Protein AF-0000000074863148 (afdb_homodimer)

Sequence (772 aa):
MTPTKQSPPCVYFCNFPHLRTTCSRGPCFDVLCAQRQHLKCESSERSSSLYTARAAGGKPVCCLPTVGPRDPVRQCLPCCPLPSPQLPVPGSRLCLYEDGSELTADRFCSIPDGAELVLLTTGQTWQGYVSDISRFLSVFQKPHAGLIQAARQLLSDERAPLRQKLLADLLHTVSENIAAETRDEDPPWFEGLEARFRNKSGYLRYSCESRIRSYLREVTSCASLVGGEAQEEYQRIVGAMCRKLQEARYHGSYFDRGAKAGGRLCTPEGWFSCQGPFDVDDCASRHSINPYSNRESRVLFSTWNLDHIIEKRRTVVPTLAAAVRGAQGREVDWEYFYGLLFTSENLKLVHIACHKKTTHHRRCDPSRLYRARAAPRRKRPARKRPMTPTKQSPPCVYFCNFPHLRTTCSRGPCFDVLCAQRQHLKCESSERSSSLYTARAAGGKPVCCLPTVGPRDPVRQCLPCCPLPSPQLPVPGSRLCLYEDGSELTADRFCSIPDGAELVLLTTGQTWQGYVSDISRFLSVFQKPHAGLIQAARQLLSDERAPLRQKLLADLLHTVSENIAAETRDEDPPWFEGLEARFRNKSGYLRYSCESRIRSYLREVTSCASLVGGEAQEEYQRIVGAMCRKLQEARYHGSYFDRGAKAGGRLCTPEGWFSCQGPFDVDDCASRHSINPYSNRESRVLFSTWNLDHIIEKRRTVVPTLAAAVRGAQGREVDWEYFYGLLFTSENLKLVHIACHKKTTHHRRCDPSRLYRARAAPRRKRPARKRP

Secondary structure (DSSP, 8-state):
------PPP--EEE--TT-----SSS-GGGGGTSTTTT------------------------------S-S------------S---SSTT-EEEETTT--B--HHHHTTPPTT--EEEE-TT----THHHHHHHHHHGGGS--HHHHHHHHHHHHH---HHHHHHHHHHHHHHS--TT--BTTT-GGGGTTS-TT--BHHHHHHHHHHHHHHHHHHHHHHGGGGS-THHHHHHHHHHHHHHHHHHHTGGGGGGG-TTS-GGG-SB-TT--EE----TTSSS-TT--EE-TTS-HHHHHHHTT-EEEESS-IIIIIHHHHHHHHHT-TTPPB-HHHHHHHHHSTTTEEEE-GGG---S-------GGGSB----------------/------PPP--EEE--TT-----SSS-GGGGGTSTTTT------------------------------S-S------------S---SSTT-EEEETTT--B--HHHHTTPPTT--EEEE-TT----THHHHHHHHHHGGGS--HHHHHHHHHHHHH---HHHHHHHHHHHHHHS--TT--BTTT-GGGGTTS-TT--BHHHHHHHHHHHHHHHHHHHHHHGGGGS-THHHHHHHHHHHHHHHHHHHTGGGGGGG-TTS-GGG-SB-TT--EE----TTSSS-TT--EE-TTS-HHHHHHHTT-EEEESS-IIIIIHHHHHHHHHT-TTPPB-HHHHHHHHHSTTTEEEE-GGG---S-------GGGSB----------------

InterPro domains:
  IPR003508 CIDE-N domain [PF02017] (91-127)
  IPR003508 CIDE-N domain [PS51135] (44-128)
  IPR015311 DNA fragmentation factor 40, C-terminal [PF09230] (148-371)
  IPR039729 DNA fragmentation factor 40 [PTHR13067] (86-384)
  IPR044925 His-Me finger superfamily [SSF54060] (130-373)

Nearest PDB structures (foldseek):
  1v0d-assembly1_A-2  TM=9.807E-01  e=4.031E-34  Mus musculus
  1v0d-assembly1_A-2  TM=9.795E-01  e=2.230E-34  Mus musculus
  1f2r-assembly1_C  TM=7.736E-01  e=2.994E-03  Mus musculus

pLDDT: mean 73.78, std 29.01, range [19.56, 98.75]

Organism: Camelus ferus (NCBI:txid419612)

Radius of gyration: 36.64 Å; Cα contacts (8 Å, |Δi|>4): 981; chains: 2; bounding box: 141×116×94 Å

Structure (mmCIF, N/CA/C/O backbone):
data_AF-0000000074863148-model_v1
#
loop_
_entity.id
_entity.type
_entity.pdbx_description
1 polymer 'DNAation factor subunit beta isoform X4'
#
loop_
_atom_site.group_PDB
_atom_site.id
_atom_site.type_symbol
_atom_site.label_atom_id
_atom_site.label_alt_id
_atom_site.label_comp_id
_atom_site.label_asym_id
_atom_site.label_entity_id
_atom_site.label_seq_id
_atom_site.pdbx_PDB_ins_code
_atom_site.Cartn_x
_atom_site.Cartn_y
_atom_site.Cartn_z
_atom_site.occupancy
_atom_site.B_iso_or_equiv
_atom_site.auth_seq_id
_atom_site.auth_comp_id
_atom_site.auth_asym_id
_atom_site.auth_atom_id
_atom_site.pdbx_PDB_model_num
ATOM 1 N N . MET A 1 1 ? 28.828 29.25 7.09 1 22.83 1 MET A N 1
ATOM 2 C CA . MET A 1 1 ? 27.797 30.266 7.062 1 22.83 1 MET A CA 1
ATOM 3 C C . MET A 1 1 ? 26.422 29.672 7.367 1 22.83 1 MET A C 1
ATOM 5 O O . MET A 1 1 ? 25.891 28.906 6.566 1 22.83 1 MET A O 1
ATOM 9 N N . THR A 1 2 ? 26.172 29.391 8.68 1 25.55 2 THR A N 1
ATOM 10 C CA . THR A 1 2 ? 25.172 28.469 9.203 1 25.55 2 THR A CA 1
ATOM 11 C C . THR A 1 2 ? 23.766 29.016 8.992 1 25.55 2 THR A C 1
ATOM 13 O O . THR A 1 2 ? 23.5 30.188 9.258 1 25.55 2 THR A O 1
ATOM 16 N N . PRO A 1 3 ? 22.906 28.406 8.219 1 26.34 3 PRO A N 1
ATOM 17 C CA . PRO A 1 3 ? 21.625 28.891 7.719 1 26.34 3 PRO A CA 1
ATOM 18 C C . PRO A 1 3 ? 20.672 29.312 8.844 1 26.34 3 PRO A C 1
ATOM 20 O O . PRO A 1 3 ? 20.547 28.609 9.844 1 26.34 3 PRO A O 1
ATOM 23 N N . THR A 1 4 ? 20.453 30.641 9.117 1 28.62 4 THR A N 1
ATOM 24 C CA . THR A 1 4 ? 19.656 31.312 10.141 1 28.62 4 THR A CA 1
ATOM 25 C C . THR A 1 4 ? 18.188 30.875 10.062 1 28.62 4 THR A C 1
ATOM 27 O O . THR A 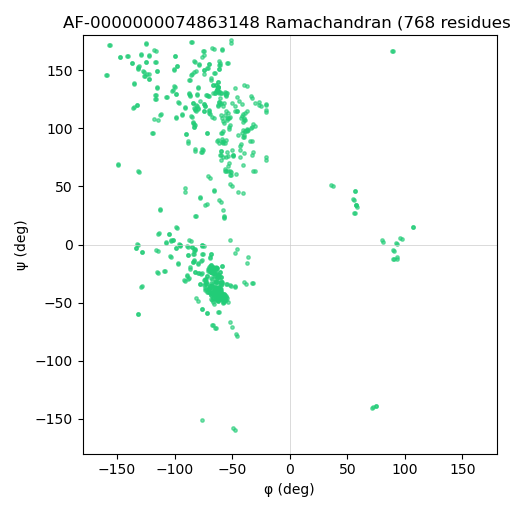1 4 ? 17.547 31.047 9.023 1 28.62 4 THR A O 1
ATOM 30 N N . LYS A 1 5 ? 17.828 29.938 10.883 1 33.44 5 LYS A N 1
ATOM 31 C CA . LYS A 1 5 ? 16.516 29.328 10.984 1 33.44 5 LYS A CA 1
ATOM 32 C C . LYS A 1 5 ? 15.453 30.375 11.352 1 33.44 5 LYS A C 1
ATOM 34 O O . LYS A 1 5 ? 15.523 30.984 12.414 1 33.44 5 LYS A O 1
ATOM 39 N N . GLN A 1 6 ? 14.867 31.062 10.352 1 27.95 6 GLN A N 1
ATOM 40 C CA . GLN A 1 6 ? 13.812 32.062 10.438 1 27.95 6 GLN A CA 1
ATOM 41 C C . GLN A 1 6 ? 12.602 31.531 11.195 1 27.95 6 GLN A C 1
ATOM 43 O O . GLN A 1 6 ? 12.156 30.422 10.945 1 27.95 6 GLN A O 1
ATOM 48 N N . SER A 1 7 ? 12.32 32.094 12.391 1 27.81 7 SER A N 1
ATOM 49 C CA . SER A 1 7 ? 11.25 31.703 13.312 1 27.81 7 SER A CA 1
ATOM 50 C C . SER A 1 7 ? 9.883 31.891 12.672 1 27.81 7 SER A C 1
ATOM 52 O O . SER A 1 7 ? 9.695 32.812 11.852 1 27.81 7 SER A O 1
ATOM 54 N N . PRO A 1 8 ? 8.906 31.031 12.656 1 29.05 8 PRO A N 1
ATOM 55 C CA . PRO A 1 8 ? 7.625 31.141 11.961 1 29.05 8 PRO A CA 1
ATOM 56 C C . PRO A 1 8 ? 6.789 32.312 12.445 1 29.05 8 PRO A C 1
ATOM 58 O O . PRO A 1 8 ? 6.82 32.656 13.633 1 29.05 8 PRO A O 1
ATOM 61 N N . PRO A 1 9 ? 6.383 33.375 11.648 1 28.02 9 PRO A N 1
ATOM 62 C CA . PRO A 1 9 ? 5.594 34.594 11.922 1 28.02 9 PRO A CA 1
ATOM 63 C C . PRO A 1 9 ? 4.238 34.281 12.547 1 28.02 9 PRO A C 1
ATOM 65 O O . PRO A 1 9 ? 3.691 33.188 12.336 1 28.02 9 PRO A O 1
ATOM 68 N N . CYS A 1 10 ? 3.861 35 13.711 1 28.88 10 CYS A N 1
ATOM 69 C CA . CYS A 1 10 ? 2.58 34.969 14.406 1 28.88 10 CYS A CA 1
ATOM 70 C C . CYS A 1 10 ? 1.459 35.469 13.5 1 28.88 10 CYS A C 1
ATOM 72 O O . CYS A 1 10 ? 1.54 36.562 12.953 1 28.88 10 CYS A O 1
ATOM 74 N N . VAL A 1 11 ? 0.846 34.781 12.82 1 31.08 11 VAL A N 1
ATOM 75 C CA . VAL A 1 11 ? -0.206 35.156 11.883 1 31.08 11 VAL A CA 1
ATOM 76 C C . VAL A 1 11 ? -1.53 35.312 12.625 1 31.08 11 VAL A C 1
ATOM 78 O O . VAL A 1 11 ? -1.905 34.469 13.43 1 31.08 11 VAL A O 1
ATOM 81 N N . TYR A 1 12 ? -1.861 36.625 12.844 1 28.47 12 TYR A N 1
ATOM 82 C CA . TYR A 1 12 ? -3.176 36.938 13.391 1 28.47 12 TYR A CA 1
ATOM 83 C C . TYR A 1 12 ? -4.273 36.656 12.375 1 28.47 12 TYR A C 1
ATOM 85 O O . TYR A 1 12 ? -4.137 37 11.195 1 28.47 12 TYR A O 1
ATOM 93 N N . PHE A 1 13 ? -4.969 35.688 12.766 1 29.69 13 PHE A N 1
ATOM 94 C CA . PHE A 1 13 ? -6.102 35.406 11.891 1 29.69 13 PHE A CA 1
ATOM 95 C C . PHE A 1 13 ? -7.32 36.219 12.305 1 29.69 13 PHE A C 1
ATOM 97 O O . PHE A 1 13 ? -7.711 36.188 13.477 1 29.69 13 PHE A O 1
ATOM 104 N N . CYS A 1 14 ? -7.539 37.469 11.789 1 28.08 14 CYS A N 1
ATOM 105 C CA . CYS A 1 14 ? -8.656 38.344 12.141 1 28.08 14 CYS A CA 1
ATOM 106 C C . CYS A 1 14 ? -9.891 38 11.312 1 28.08 14 CYS A C 1
ATOM 108 O O . CYS A 1 14 ? -9.797 37.875 10.086 1 28.08 14 CYS A O 1
ATOM 110 N N . ASN A 1 15 ? -10.859 37.344 11.938 1 27.7 15 ASN A N 1
ATOM 111 C CA . ASN A 1 15 ? -12.156 37.156 11.297 1 27.7 15 ASN A CA 1
ATOM 112 C C . ASN A 1 15 ? -12.945 38.469 11.242 1 27.7 15 ASN A C 1
ATOM 114 O O . ASN A 1 15 ? -13.203 39.094 12.273 1 27.7 15 ASN A O 1
ATOM 118 N N . PHE A 1 16 ? -12.977 39.312 10.188 1 26.84 16 PHE A N 1
ATOM 119 C CA . PHE A 1 16 ? -13.758 40.562 10.07 1 26.84 16 PHE A CA 1
ATOM 120 C C . PHE A 1 16 ? -15.195 40.25 9.648 1 26.84 16 PHE A C 1
ATOM 122 O O . PHE A 1 16 ? -15.453 39.938 8.477 1 26.84 16 PHE A O 1
ATOM 129 N N . PRO A 1 17 ? -16.109 39.844 10.516 1 27.22 17 PRO A N 1
ATOM 130 C CA . PRO A 1 17 ? -17.469 39.562 10.031 1 27.22 17 PRO A CA 1
ATOM 131 C C . PRO A 1 17 ? -17.984 40.656 9.094 1 27.22 17 PRO A C 1
ATOM 133 O O . PRO A 1 17 ? -18.641 40.344 8.086 1 27.22 17 PRO A O 1
ATOM 136 N N . HIS A 1 18 ? -18.438 41.781 9.688 1 25.94 18 HIS A N 1
ATOM 137 C CA . HIS A 1 18 ? -19.266 42.812 9.07 1 25.94 18 HIS A CA 1
ATOM 138 C C . HIS A 1 18 ? -18.422 43.719 8.172 1 25.94 18 HIS A C 1
ATOM 140 O O . HIS A 1 18 ? -18.062 44.844 8.57 1 25.94 18 HIS A O 1
ATOM 146 N N . LEU A 1 19 ? -17.531 43.094 7.449 1 27.52 19 LEU A N 1
ATOM 147 C CA . LEU A 1 19 ? -17.016 44.062 6.508 1 27.52 19 LEU A CA 1
ATOM 148 C C . LEU A 1 19 ? -18.062 44.438 5.461 1 27.52 19 LEU A C 1
ATOM 150 O O . LEU A 1 19 ? -18.422 43.594 4.629 1 27.52 19 LEU A O 1
ATOM 154 N N . ARG A 1 20 ? -19.266 44.938 5.852 1 25.28 20 ARG A N 1
ATOM 155 C CA . ARG A 1 20 ? -20.141 45.531 4.844 1 25.28 20 ARG A CA 1
ATOM 156 C C . ARG A 1 20 ? -19.344 46.406 3.895 1 25.28 20 ARG A C 1
ATOM 158 O O . ARG A 1 20 ? -18.703 47.375 4.324 1 25.28 20 ARG A O 1
ATOM 165 N N . THR A 1 21 ? -18.812 45.688 2.906 1 26.55 21 THR A N 1
ATOM 166 C CA . THR A 1 21 ? -18.219 46.469 1.816 1 26.55 21 THR A CA 1
ATOM 167 C C . THR A 1 21 ? -19.266 47.344 1.145 1 26.55 21 THR A C 1
ATOM 169 O O . THR A 1 21 ? -20.078 46.875 0.347 1 26.55 21 THR A O 1
ATOM 172 N N . THR A 1 22 ? -20.266 48 1.818 1 25.31 22 THR A N 1
ATOM 173 C CA . THR A 1 22 ? -20.953 49 1.004 1 25.31 22 THR A CA 1
ATOM 174 C C . THR A 1 22 ? -19.953 49.906 0.301 1 25.31 22 THR A C 1
ATOM 176 O O . THR A 1 22 ? -19.219 50.688 0.953 1 25.31 22 THR A O 1
ATOM 179 N N . CYS A 1 23 ? -19.422 49.344 -0.708 1 25.61 23 CYS A N 1
ATOM 180 C CA . CYS A 1 23 ? -18.625 50.188 -1.596 1 25.61 23 CYS A CA 1
ATOM 181 C C . CYS A 1 23 ? -19.438 51.344 -2.154 1 25.61 23 CYS A C 1
ATOM 183 O O . CYS A 1 23 ? -20 51.25 -3.252 1 25.61 23 CYS A O 1
ATOM 185 N N . SER A 1 24 ? -20.516 52 -1.556 1 24.69 24 SER A N 1
ATOM 186 C CA . SER A 1 24 ? -20.656 53.188 -2.377 1 24.69 24 SER A CA 1
ATOM 187 C C . SER A 1 24 ? -19.328 53.875 -2.607 1 24.69 24 SER A C 1
ATOM 189 O O . SER A 1 24 ? -18.312 53.531 -1.989 1 24.69 24 SER A O 1
ATOM 191 N N . ARG A 1 25 ? -19.297 55.25 -2.988 1 25.61 25 ARG A N 1
ATOM 192 C CA . ARG A 1 25 ? -18.125 56.031 -3.369 1 25.61 25 ARG A CA 1
ATOM 193 C C . ARG A 1 25 ? -17.031 55.906 -2.324 1 25.61 25 ARG A C 1
ATOM 195 O O . ARG A 1 25 ? -15.844 55.875 -2.664 1 25.61 25 ARG A O 1
ATOM 202 N N . GLY A 1 26 ? -17.359 56.5 -1.08 1 24.05 26 GLY A N 1
ATOM 203 C CA . GLY A 1 26 ? -16.266 56.781 -0.172 1 24.05 26 GLY A CA 1
ATOM 204 C C . GLY A 1 26 ? -15.734 55.531 0.532 1 24.05 26 GLY A C 1
ATOM 205 O O . GLY A 1 26 ? -16.328 54.469 0.45 1 24.05 26 GLY A O 1
ATOM 206 N N . PRO A 1 27 ? -14.469 55.594 1.111 1 26.78 27 PRO A N 1
ATOM 207 C CA . PRO A 1 27 ? -13.609 54.469 1.537 1 26.78 27 PRO A CA 1
ATOM 208 C C . PRO A 1 27 ? -14.258 53.594 2.615 1 26.78 27 PRO A C 1
ATOM 210 O O . PRO A 1 27 ? -14.68 54.125 3.654 1 26.78 27 PRO A O 1
ATOM 213 N N . CYS A 1 28 ? -15.234 52.688 2.314 1 26.97 28 CYS A N 1
ATOM 214 C CA . CYS A 1 28 ? -16.047 51.688 3.025 1 26.97 28 CYS A CA 1
ATOM 215 C C . CYS A 1 28 ? -15.242 51 4.117 1 26.97 28 CYS A C 1
ATOM 217 O O . CYS A 1 28 ? -15.734 50.094 4.766 1 26.97 28 CYS A O 1
ATOM 219 N N . PHE A 1 29 ? -13.945 51.188 4.164 1 27.61 29 PHE A N 1
ATOM 220 C CA . PHE A 1 29 ? -13.203 50.25 5.031 1 27.61 29 PHE A CA 1
ATOM 221 C C . PHE A 1 29 ? -13.406 50.625 6.496 1 27.61 29 PHE A C 1
ATOM 223 O O . PHE A 1 29 ? -12.758 50.062 7.379 1 27.61 29 PHE A O 1
ATOM 230 N N . ASP A 1 30 ? -14.219 51.75 6.887 1 26.3 30 ASP A N 1
ATOM 231 C CA . ASP A 1 30 ? -14.32 52.25 8.25 1 26.3 30 ASP A CA 1
ATOM 232 C C . ASP A 1 30 ? -14.945 51.219 9.18 1 26.3 30 ASP A C 1
ATOM 234 O O . ASP A 1 30 ? -15.078 51.469 10.383 1 26.3 30 ASP A O 1
ATOM 238 N N . VAL A 1 31 ? -15.625 50.312 8.656 1 26.44 31 VAL A N 1
ATOM 239 C CA . VAL A 1 31 ? -16.578 49.625 9.523 1 26.44 31 VAL A CA 1
ATOM 240 C C . VAL A 1 31 ? -15.836 48.781 10.555 1 26.44 31 VAL A C 1
ATOM 242 O O . VAL A 1 31 ? -16.438 48.281 11.508 1 26.44 31 VAL A O 1
ATOM 245 N N . LEU A 1 32 ? -14.508 48.594 10.391 1 28.59 32 LEU A N 1
ATOM 246 C CA . LEU A 1 32 ? -14.023 47.594 11.359 1 28.59 32 LEU A CA 1
ATOM 247 C C . LEU A 1 32 ? -13.898 48.219 12.742 1 28.59 32 LEU A C 1
ATOM 249 O O . LEU A 1 32 ? -13.914 47.5 13.75 1 28.59 32 LEU A O 1
ATOM 253 N N . CYS A 1 33 ? -13.703 49.562 12.953 1 24.95 33 CYS A N 1
ATOM 254 C CA . CYS A 1 33 ? -13.352 50.188 14.227 1 24.95 33 CYS A CA 1
ATOM 255 C C . CYS A 1 33 ? -14.586 50.375 15.102 1 24.95 33 CYS A C 1
ATOM 257 O O . CYS A 1 33 ? -14.484 50.375 16.328 1 24.95 33 CYS A O 1
ATOM 259 N N . ALA A 1 34 ? -15.664 50.844 14.68 1 24.97 34 ALA A N 1
ATOM 260 C CA . ALA A 1 34 ? -16.688 51.438 15.547 1 24.97 34 ALA A CA 1
ATOM 261 C C . ALA A 1 34 ? -17.422 50.375 16.344 1 24.97 34 ALA A C 1
ATOM 263 O O . ALA A 1 34 ? -18.188 50.719 17.266 1 24.97 34 ALA A O 1
ATOM 264 N N . GLN A 1 35 ? -17.578 49.188 15.906 1 25.12 35 GLN A N 1
ATOM 265 C CA . GLN A 1 35 ? -18.469 48.375 16.719 1 25.12 35 GLN A CA 1
ATOM 266 C C . GLN A 1 35 ? -17.797 47.969 18.031 1 25.12 35 GLN A C 1
ATOM 268 O O . GLN A 1 35 ? -17.422 46.812 18.219 1 25.12 35 GLN A O 1
ATOM 273 N N . ARG A 1 36 ? -16.953 48.719 18.688 1 26.2 36 ARG A N 1
ATOM 274 C CA . ARG A 1 36 ? -16.453 48.531 20.047 1 26.2 36 ARG A CA 1
ATOM 275 C C . ARG A 1 36 ? -17.578 48.594 21.062 1 26.2 36 ARG A C 1
ATOM 277 O O . ARG A 1 36 ? -17.484 47.969 22.141 1 26.2 36 ARG A O 1
ATOM 284 N N . GLN A 1 37 ? -18.516 49.531 21.094 1 24.59 37 GLN A N 1
ATOM 285 C CA . GLN A 1 37 ? -19.312 49.812 22.281 1 24.59 37 GLN A CA 1
ATOM 286 C C . GLN A 1 37 ? -20.25 48.656 22.609 1 24.59 37 GLN A C 1
ATOM 288 O O . GLN A 1 37 ? -20.453 48.312 23.781 1 24.59 37 GLN A O 1
ATOM 293 N N . HIS A 1 38 ? -21.281 48.375 21.828 1 23.72 38 HIS A N 1
ATOM 294 C CA . HIS A 1 38 ? -22.438 47.594 22.25 1 23.72 38 HIS A CA 1
ATOM 295 C C . HIS A 1 38 ? -22.156 46.094 22.172 1 23.72 38 HIS A C 1
ATOM 297 O O . HIS A 1 38 ? -22.719 45.406 21.328 1 23.72 38 HIS A O 1
ATOM 303 N N . LEU A 1 39 ? -20.922 45.656 22.234 1 22.91 39 LEU A N 1
ATOM 304 C CA . LEU A 1 39 ? -20.781 44.219 22.453 1 22.91 39 LEU A CA 1
ATOM 305 C C . LEU A 1 39 ? -21.297 43.812 23.828 1 22.91 39 LEU A C 1
ATOM 307 O O . LEU A 1 39 ? -20.609 44.031 24.844 1 22.91 39 LEU A O 1
ATOM 311 N N . LYS A 1 40 ? -22.469 44.312 24.156 1 22.28 40 LYS A N 1
ATOM 312 C CA . LYS A 1 40 ? -23.078 43.75 25.359 1 22.28 40 LYS A CA 1
ATOM 313 C C . LYS A 1 40 ? -23.141 42.219 25.281 1 22.28 40 LYS A C 1
ATOM 315 O O . LYS A 1 40 ? -23.656 41.656 24.312 1 22.28 40 LYS A O 1
ATOM 320 N N . CYS A 1 41 ? -22.156 41.625 26 1 22.3 41 CYS A N 1
ATOM 321 C CA . CYS A 1 41 ? -22.141 40.188 26.328 1 22.3 41 CYS A CA 1
ATOM 322 C C . CYS A 1 41 ? -23.453 39.781 26.969 1 22.3 41 CYS A C 1
ATOM 324 O O . CYS A 1 41 ? -23.688 40.062 28.156 1 22.3 41 CYS A O 1
ATOM 326 N N . GLU A 1 42 ? -24.609 40.062 26.391 1 22.45 42 GLU A N 1
ATOM 327 C CA . GLU A 1 42 ? -25.766 39.438 27.031 1 22.45 42 GLU A CA 1
ATOM 328 C C . GLU A 1 42 ? -25.516 37.938 27.234 1 22.45 42 GLU A C 1
ATOM 330 O O . GLU A 1 42 ? -24.906 37.281 26.406 1 22.45 42 GLU A O 1
ATOM 335 N N . SER A 1 43 ? -25.578 37.406 28.562 1 22.55 43 SER A N 1
ATOM 336 C CA . SER A 1 43 ? -25.422 36.156 29.266 1 22.55 43 SER A CA 1
ATOM 337 C C . SER A 1 43 ? -26.203 35.031 28.562 1 22.55 43 SER A C 1
ATOM 339 O O . SER A 1 43 ? -26.328 33.938 29.094 1 22.55 43 SER A O 1
ATOM 341 N N . SER A 1 44 ? -27.031 35.281 27.516 1 21.5 44 SER A N 1
ATOM 342 C CA . SER A 1 44 ? -27.875 34.094 27.281 1 21.5 44 SER A CA 1
ATOM 343 C C . SER A 1 44 ? -27.047 32.875 26.922 1 21.5 44 SER A C 1
ATOM 345 O O . SER A 1 44 ? -25.891 33 26.5 1 21.5 44 SER A O 1
ATOM 347 N N . GLU A 1 45 ? -27.562 31.5 27.109 1 22.55 45 GLU A N 1
ATOM 348 C CA . GLU A 1 45 ? -27.188 30.094 27.062 1 22.55 45 GLU A CA 1
ATOM 349 C C . GLU A 1 45 ? -26.516 29.75 25.719 1 22.55 45 GLU A C 1
ATOM 351 O O . GLU A 1 45 ? -26.344 28.578 25.391 1 22.55 45 GLU A O 1
ATOM 356 N N . ARG A 1 46 ? -26.312 30.719 24.906 1 21.28 46 ARG A N 1
ATOM 357 C CA . ARG A 1 46 ? -26.344 30.578 23.453 1 21.28 46 ARG A CA 1
ATOM 358 C C . ARG A 1 46 ? -25.109 29.875 22.938 1 21.28 46 ARG A C 1
ATOM 360 O O . ARG A 1 46 ? -24.047 29.906 23.562 1 21.28 46 ARG A O 1
ATOM 367 N N . SER A 1 47 ? -25.297 29.031 21.75 1 20.53 47 SER A N 1
ATOM 368 C CA . SER A 1 47 ? -24.656 28.094 20.828 1 20.53 47 SER A CA 1
ATOM 369 C C . SER A 1 47 ? -23.406 28.703 20.188 1 20.53 47 SER A C 1
ATOM 371 O O . SER A 1 47 ? -23.375 29.906 19.906 1 20.53 47 SER A O 1
ATOM 373 N N . SER A 1 48 ? -22.297 28.172 20.547 1 21.98 48 SER A N 1
ATOM 374 C CA . SER A 1 48 ? -20.906 28.422 20.203 1 21.98 48 SER A CA 1
ATOM 375 C C . SER A 1 48 ? -20.734 28.703 18.703 1 21.98 48 SER A C 1
ATOM 377 O O . SER A 1 48 ? -20.672 27.766 17.906 1 21.98 48 SER A O 1
ATOM 379 N N . SER A 1 49 ? -21.719 29.594 18.172 1 20.88 49 SER A N 1
ATOM 380 C CA . SER A 1 49 ? -21.875 29.844 16.734 1 20.88 49 SER A CA 1
ATOM 381 C C . SER A 1 49 ? -20.594 30.391 16.125 1 20.88 49 SER A C 1
ATOM 383 O O . SER A 1 49 ? -20 31.328 16.641 1 20.88 49 SER A O 1
ATOM 385 N N . LEU A 1 50 ? -19.828 29.484 15.57 1 23.48 50 LEU A N 1
ATOM 386 C CA . LEU A 1 50 ? -18.75 29.703 14.625 1 23.48 50 LEU A CA 1
ATOM 387 C C . LEU A 1 50 ? -19.109 30.781 13.609 1 23.48 50 LEU A C 1
ATOM 389 O O . LEU A 1 50 ? -20.141 30.688 12.938 1 23.48 50 LEU A O 1
ATOM 393 N N . TYR A 1 51 ? -19.016 31.969 13.953 1 22.19 51 TYR A N 1
ATOM 394 C CA . TYR A 1 51 ? -19.547 33.062 13.125 1 22.19 51 TYR A CA 1
ATOM 395 C C . TYR A 1 51 ? -18.938 33 11.727 1 22.19 51 TYR A C 1
ATOM 397 O O . TYR A 1 51 ? -17.719 33.125 11.57 1 22.19 51 TYR A O 1
ATOM 405 N N . THR A 1 52 ? -19.25 31.906 10.984 1 22.97 52 THR A N 1
ATOM 406 C CA . THR A 1 52 ? -19.047 31.812 9.547 1 22.97 52 THR A CA 1
ATOM 407 C C . THR A 1 52 ? -19.797 32.906 8.812 1 22.97 52 THR A C 1
ATOM 409 O O . THR A 1 52 ? -21 33.094 9.023 1 22.97 52 THR A O 1
ATOM 412 N N . ALA A 1 53 ? -19.094 34 8.664 1 23.53 53 ALA A N 1
ATOM 413 C CA . ALA A 1 53 ? -19.828 35.094 8.023 1 23.53 53 ALA A CA 1
ATOM 414 C C . ALA A 1 53 ? -20.312 34.688 6.633 1 23.53 53 ALA A C 1
ATOM 416 O O . ALA A 1 53 ? -19.516 34.281 5.789 1 23.53 53 ALA A O 1
ATOM 417 N N . ARG A 1 54 ? -21.5 33.906 6.609 1 22.8 54 ARG A N 1
ATOM 418 C CA . ARG A 1 54 ? -22.156 33.625 5.332 1 22.8 54 ARG A CA 1
ATOM 419 C C . ARG A 1 54 ? -22.734 34.906 4.723 1 22.8 54 ARG A C 1
ATOM 421 O O . ARG A 1 54 ? -23.391 35.688 5.414 1 22.8 54 ARG A O 1
ATOM 428 N N . ALA A 1 55 ? -22.172 35.438 3.631 1 23.16 55 ALA A N 1
ATOM 429 C CA . ALA A 1 55 ? -22.703 36.531 2.842 1 23.16 55 ALA A CA 1
ATOM 430 C C . ALA A 1 55 ? -24.172 36.312 2.482 1 23.16 55 ALA A C 1
ATOM 432 O O . ALA A 1 55 ? -24.5 35.312 1.827 1 23.16 55 ALA A O 1
ATOM 433 N N . ALA A 1 56 ? -25.234 36.5 3.369 1 22.48 56 ALA A N 1
ATOM 434 C CA . ALA A 1 56 ? -26.625 36.406 2.922 1 22.48 56 ALA A CA 1
ATOM 435 C C . ALA A 1 56 ? -26.922 37.375 1.796 1 22.48 56 ALA A C 1
ATOM 437 O O . ALA A 1 56 ? -26.453 38.531 1.822 1 22.48 56 ALA A O 1
ATOM 438 N N . GLY A 1 57 ? -27.359 37.031 0.609 1 22.34 57 GLY A N 1
ATOM 439 C CA . GLY A 1 57 ? -27.812 37.656 -0.624 1 22.34 57 GLY A CA 1
ATOM 440 C C . GLY A 1 57 ? -28.984 38.594 -0.424 1 22.34 57 GLY A C 1
ATOM 441 O O . GLY A 1 57 ? -29.688 38.938 -1.381 1 22.34 57 GLY A O 1
ATOM 442 N N . GLY A 1 58 ? -29.297 39.219 0.74 1 22.2 58 GLY A N 1
ATOM 443 C CA . GLY A 1 58 ? -30.531 39.969 0.58 1 22.2 58 GLY A CA 1
ATOM 444 C C . GLY A 1 58 ? -30.391 41.156 -0.349 1 22.2 58 GLY A C 1
ATOM 445 O O . GLY A 1 58 ? -29.266 41.594 -0.619 1 22.2 58 GLY A O 1
ATOM 446 N N . LYS A 1 59 ? -31.406 41.5 -1.171 1 22.94 59 LYS A N 1
ATOM 447 C CA . LYS A 1 59 ? -31.641 42.531 -2.186 1 22.94 59 LYS A CA 1
ATOM 448 C C . LYS A 1 59 ? -31.391 43.906 -1.631 1 22.94 59 LYS A C 1
ATOM 450 O O . LYS A 1 59 ? -31.828 44.25 -0.531 1 22.94 59 LYS A O 1
ATOM 455 N N . PRO A 1 60 ? -30.312 44.531 -2.061 1 23.12 60 PRO A N 1
ATOM 456 C CA . PRO A 1 60 ? -30.016 45.906 -1.672 1 23.12 60 PRO A CA 1
ATOM 457 C C . PRO A 1 60 ? -31.156 46.875 -2.002 1 23.12 60 PRO A C 1
ATOM 459 O O . PRO A 1 60 ? -31.656 46.875 -3.131 1 23.12 60 PRO A O 1
ATOM 462 N N . VAL A 1 61 ? -32.25 46.938 -1.304 1 20.44 61 VAL A N 1
ATOM 463 C CA . VAL A 1 61 ? -33.281 47.938 -1.641 1 20.44 61 VAL A CA 1
ATOM 464 C C . VAL A 1 61 ? -32.688 49.344 -1.64 1 20.44 61 VAL A C 1
ATOM 466 O O . VAL A 1 61 ? -32.094 49.781 -0.636 1 20.44 61 VAL A O 1
ATOM 469 N N . CYS A 1 62 ? -32.156 49.844 -2.816 1 20.14 62 CYS A N 1
ATOM 470 C CA . CYS A 1 62 ? -31.625 51.156 -3.221 1 20.14 62 CYS A CA 1
ATOM 471 C C . CYS A 1 62 ? -32.594 52.25 -2.875 1 20.14 62 CYS A C 1
ATOM 473 O O . CYS A 1 62 ? -33.688 52.344 -3.469 1 20.14 62 CYS A O 1
ATOM 475 N N . CYS A 1 63 ? -32.938 52.5 -1.6 1 19.75 63 CYS A N 1
ATOM 476 C CA . CYS A 1 63 ? -33.875 53.562 -1.348 1 19.75 63 CYS A CA 1
ATOM 477 C C . CYS A 1 63 ? -33.312 54.906 -1.869 1 19.75 63 CYS A C 1
ATOM 479 O O . CYS A 1 63 ? -32.281 55.375 -1.396 1 19.75 63 CYS A O 1
ATOM 481 N N . LEU A 1 64 ? -33.344 55.156 -3.215 1 21.12 64 LEU A N 1
ATOM 482 C CA . LEU A 1 64 ? -33.062 56.406 -3.904 1 21.12 64 LEU A CA 1
ATOM 483 C C . LEU A 1 64 ? -33.906 57.531 -3.344 1 21.12 64 LEU A C 1
ATOM 485 O O . LEU A 1 64 ? -35.156 57.5 -3.436 1 21.12 64 LEU A O 1
ATOM 489 N N . PRO A 1 65 ? -33.594 58.156 -2.074 1 21.16 65 PRO A N 1
ATOM 490 C CA . PRO A 1 65 ? -34.438 59.312 -1.785 1 21.16 65 PRO A CA 1
ATOM 491 C C . PRO A 1 65 ? -34.281 60.406 -2.828 1 21.16 65 PRO A C 1
ATOM 493 O O . PRO A 1 65 ? -33.25 60.531 -3.467 1 21.16 65 PRO A O 1
ATOM 496 N N . THR A 1 66 ? -35.281 60.875 -3.561 1 22.62 66 THR A N 1
ATOM 497 C CA . THR A 1 66 ? -35.562 62 -4.449 1 22.62 66 THR A CA 1
ATOM 498 C C . THR A 1 66 ? -35.25 63.312 -3.742 1 22.62 66 THR A C 1
ATOM 500 O O . THR A 1 66 ? -35.969 63.719 -2.82 1 22.62 66 THR A O 1
ATOM 503 N N . VAL A 1 67 ? -33.875 63.75 -3.359 1 24.09 67 VAL A N 1
ATOM 504 C CA . VAL A 1 67 ? -33.531 65.062 -2.822 1 24.09 67 VAL A CA 1
ATOM 505 C C . VAL A 1 67 ? -33.938 66.125 -3.824 1 24.09 67 VAL A C 1
ATOM 507 O O . VAL A 1 67 ? -33.625 66.062 -5.016 1 24.09 67 VAL A O 1
ATOM 510 N N . GLY A 1 68 ? -34.938 66.938 -3.623 1 24.66 68 GLY A N 1
ATOM 511 C CA . GLY A 1 68 ? -35.312 68.188 -4.266 1 24.66 68 GLY A CA 1
ATOM 512 C C . GLY A 1 68 ? -34.188 69.188 -4.336 1 24.66 68 GLY A C 1
ATOM 513 O O . GLY A 1 68 ? -33.156 69.062 -3.688 1 24.66 68 GLY A O 1
ATOM 514 N N . PRO A 1 69 ? -34.25 70.562 -5.039 1 28.78 69 PRO A N 1
ATOM 515 C CA . PRO A 1 69 ? -33.312 71.562 -5.594 1 28.78 69 PRO A CA 1
ATOM 516 C C . PRO A 1 69 ? -32.406 72.188 -4.535 1 28.78 69 PRO A C 1
ATOM 518 O O . PRO A 1 69 ? -31.25 72.438 -4.801 1 28.78 69 PRO A O 1
ATOM 521 N N . ARG A 1 70 ? -32.938 73.062 -3.645 1 27.66 70 ARG A N 1
ATOM 522 C CA . ARG A 1 70 ? -32.375 74.25 -3.01 1 27.66 70 ARG A CA 1
ATOM 523 C C . ARG A 1 70 ? -31.297 73.875 -1.992 1 27.66 70 ARG A C 1
ATOM 525 O O . ARG A 1 70 ? -30.766 74.75 -1.283 1 27.66 70 ARG A O 1
ATOM 532 N N . ASP A 1 71 ? -31.484 72.875 -1.33 1 23.94 71 ASP A N 1
ATOM 533 C CA . ASP A 1 71 ? -30.891 72.75 0.002 1 23.94 71 ASP A CA 1
ATOM 534 C C . ASP A 1 71 ? -29.359 72.812 -0.072 1 23.94 71 ASP A C 1
ATOM 536 O O . ASP A 1 71 ? -28.781 72.188 -0.957 1 23.94 71 ASP A O 1
ATOM 540 N N . PRO A 1 72 ? -28.688 73.812 0.779 1 26.41 72 PRO A N 1
ATOM 541 C CA . PRO A 1 72 ? -27.281 74.25 0.664 1 26.41 72 PRO A CA 1
ATOM 542 C C . PRO A 1 72 ? -26.344 73 0.549 1 26.41 72 PRO A C 1
ATOM 544 O O . PRO A 1 72 ? -26.672 71.938 0.973 1 26.41 72 PRO A O 1
ATOM 547 N N . VAL A 1 73 ? -25.469 73.188 -0.398 1 25.64 73 VAL A N 1
ATOM 548 C CA . VAL A 1 73 ? -24.391 72.25 -0.754 1 25.64 73 VAL A CA 1
ATOM 549 C C . VAL A 1 73 ? -23.594 71.875 0.497 1 25.64 73 VAL A C 1
ATOM 551 O O . VAL A 1 73 ? -22.953 72.688 1.11 1 25.64 73 VAL A O 1
ATOM 554 N N . ARG A 1 74 ? -24.297 71.312 1.401 1 24.58 74 ARG A N 1
ATOM 555 C CA . ARG A 1 74 ? -23.562 71 2.623 1 24.58 74 ARG A CA 1
ATOM 556 C C . ARG A 1 74 ? -22.109 70.625 2.309 1 24.58 74 ARG A C 1
ATOM 558 O O . ARG A 1 74 ? -21.875 69.75 1.425 1 24.58 74 ARG A O 1
ATOM 565 N N . GLN A 1 75 ? -21.25 71.562 2.488 1 21.3 75 GLN A N 1
ATOM 566 C CA . GLN A 1 75 ? -19.781 71.5 2.443 1 21.3 75 GLN A CA 1
ATOM 567 C C . GLN A 1 75 ? -19.281 70.188 2.924 1 21.3 75 GLN A C 1
ATOM 569 O O . GLN A 1 75 ? -19.672 69.688 4 1 21.3 75 GLN A O 1
ATOM 574 N N . CYS A 1 76 ? -19.203 69.375 1.993 1 22.2 76 CYS A N 1
ATOM 575 C CA . CYS A 1 76 ? -18.594 68.062 2.252 1 22.2 76 CYS A CA 1
ATOM 576 C C . CYS A 1 76 ? -17.375 68.188 3.158 1 22.2 76 CYS A C 1
ATOM 578 O O . CYS A 1 76 ? -16.422 68.938 2.83 1 22.2 76 CYS A O 1
ATOM 580 N N . LEU A 1 77 ? -17.688 68.562 4.434 1 22.86 77 LEU A N 1
ATOM 581 C CA . LEU A 1 77 ? -16.531 68.75 5.312 1 22.86 77 LEU A CA 1
ATOM 582 C C . LEU A 1 77 ? -15.367 67.875 4.836 1 22.86 77 LEU A C 1
ATOM 584 O O . LEU A 1 77 ? -15.578 66.812 4.273 1 22.86 77 LEU A O 1
ATOM 588 N N . PRO A 1 78 ? -14.273 68.562 4.512 1 22.7 78 PRO A N 1
ATOM 589 C CA . PRO A 1 78 ? -13.039 67.938 4.121 1 22.7 78 PRO A CA 1
ATOM 590 C C . PRO A 1 78 ? -12.875 66.562 4.805 1 22.7 78 PRO A C 1
ATOM 592 O O . PRO A 1 78 ? -13.336 66.375 5.938 1 22.7 78 PRO A O 1
ATOM 595 N N . CYS A 1 79 ? -13.133 65.625 4.07 1 23.97 79 CYS A N 1
ATOM 596 C CA . CYS A 1 79 ? -12.906 64.25 4.496 1 23.97 79 CYS A CA 1
ATOM 597 C C . CYS A 1 79 ? -11.711 64.125 5.438 1 23.97 79 CYS A C 1
ATOM 599 O O . CYS A 1 79 ? -10.617 64.562 5.102 1 23.97 79 CYS A O 1
ATOM 601 N N . CYS A 1 80 ? -11.906 64.438 6.664 1 23.95 80 CYS A N 1
ATOM 602 C CA . CYS A 1 80 ? -10.789 64.438 7.602 1 23.95 80 CYS A CA 1
ATOM 603 C C . CYS A 1 80 ? -9.75 63.406 7.184 1 23.95 80 CYS A C 1
ATOM 605 O O . CYS A 1 80 ? -10.086 62.375 6.613 1 23.95 80 CYS A O 1
ATOM 607 N N . PRO A 1 81 ? -8.508 63.812 6.945 1 25.27 81 PRO A N 1
ATOM 608 C CA . P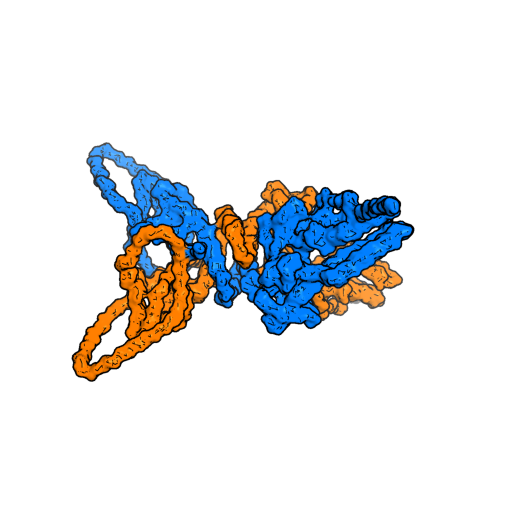RO A 1 81 ? -7.41 62.875 6.676 1 25.27 81 PRO A CA 1
ATOM 609 C C . PRO A 1 81 ? -7.566 61.531 7.414 1 25.27 81 PRO A C 1
ATOM 611 O O . PRO A 1 81 ? -7.633 61.531 8.648 1 25.27 81 PRO A O 1
ATOM 614 N N . LEU A 1 82 ? -8.594 60.906 7.047 1 27.12 82 LEU A N 1
ATOM 615 C CA . LEU A 1 82 ? -8.805 59.656 7.773 1 27.12 82 LEU A CA 1
ATOM 616 C C . LEU A 1 82 ? -7.473 58.969 8.047 1 27.12 82 LEU A C 1
ATOM 618 O O . LEU A 1 82 ? -6.645 58.812 7.148 1 27.12 82 LEU A O 1
ATOM 622 N N . PRO A 1 83 ? -6.93 59.094 9.219 1 26.88 83 PRO A N 1
ATOM 623 C CA . PRO A 1 83 ? -5.641 58.438 9.469 1 26.88 83 PRO A CA 1
ATOM 624 C C . PRO A 1 83 ? -5.547 57.062 8.844 1 26.88 83 PRO A C 1
ATOM 626 O O . PRO A 1 83 ? -6.574 56.438 8.547 1 26.88 83 PRO A O 1
ATOM 629 N N . SER A 1 84 ? -4.539 56.594 8.219 1 27.69 84 SER A N 1
ATOM 630 C CA . SER A 1 84 ? -4.094 55.312 7.727 1 27.69 84 SER A CA 1
ATOM 631 C C . SER A 1 84 ? -4.812 54.156 8.445 1 27.69 84 SER A C 1
ATOM 633 O O . SER A 1 84 ? -5.164 54.281 9.617 1 27.69 84 SER A O 1
ATOM 635 N N . PRO A 1 85 ? -5.688 53.312 7.766 1 34.5 85 PRO A N 1
ATOM 636 C CA . PRO A 1 85 ? -6.238 52.156 8.461 1 34.5 85 PRO A CA 1
ATOM 637 C C . PRO A 1 85 ? -5.406 51.75 9.68 1 34.5 85 PRO A C 1
ATOM 639 O O . PRO A 1 85 ? -4.223 51.438 9.547 1 34.5 85 PRO A O 1
ATOM 642 N N . GLN A 1 86 ? -5.508 52.438 10.633 1 31.67 86 GLN A N 1
ATOM 643 C CA . GLN A 1 86 ? -4.621 52.25 11.773 1 31.67 86 GLN A CA 1
ATOM 644 C C . GLN A 1 86 ? -4.676 50.812 12.273 1 31.67 86 GLN A C 1
ATOM 646 O O . GLN A 1 86 ? -5.727 50.344 12.719 1 31.67 86 GLN A O 1
ATOM 651 N N . LEU A 1 87 ? -4.238 49.75 11.422 1 42.06 87 LEU A N 1
ATOM 652 C CA . LEU A 1 87 ? -3.994 48.438 12.008 1 42.06 87 LEU A CA 1
ATOM 653 C C . LEU A 1 87 ? -3.764 48.531 13.508 1 42.06 87 LEU A C 1
ATOM 655 O O . LEU A 1 87 ? -3.23 49.531 13.992 1 42.06 87 LEU A O 1
ATOM 659 N N . PRO A 1 88 ? -4.746 47.75 14.273 1 45.06 88 PRO A N 1
ATOM 660 C CA . PRO A 1 88 ? -4.715 47.906 15.734 1 45.06 88 PRO A CA 1
ATOM 661 C C . PRO A 1 88 ? -3.311 48.156 16.266 1 45.06 88 PRO A C 1
ATOM 663 O O . PRO A 1 88 ? -3.152 48.75 17.328 1 45.06 88 PRO A O 1
ATOM 666 N N . VAL A 1 89 ? -2.463 47.531 15.555 1 49.5 89 VAL A N 1
ATOM 667 C CA . VAL A 1 89 ? -1.08 47.719 15.977 1 49.5 89 VAL A CA 1
ATOM 668 C C . VAL A 1 89 ? -0.305 48.469 14.883 1 49.5 89 VAL A C 1
ATOM 670 O O . VAL A 1 89 ? -0.351 48.062 13.711 1 49.5 89 VAL A O 1
ATOM 673 N N . PRO A 1 90 ? -0.002 49.688 15.117 1 55.91 90 PRO A N 1
ATOM 674 C CA . PRO A 1 90 ? 0.828 50.375 14.125 1 55.91 90 PRO A CA 1
ATOM 675 C C . PRO A 1 90 ? 1.838 49.438 13.453 1 55.91 90 PRO A C 1
ATOM 677 O O . PRO A 1 90 ? 2.469 48.625 14.125 1 55.91 90 PRO A O 1
ATOM 680 N N . GLY A 1 91 ? 1.798 49.469 12.039 1 61.78 91 GLY A N 1
ATOM 681 C CA . GLY A 1 91 ? 2.73 48.656 11.281 1 61.78 91 GLY A CA 1
ATOM 682 C C . GLY A 1 91 ? 2.148 47.312 10.859 1 61.78 91 GLY A C 1
ATOM 683 O O . GLY A 1 91 ? 2.826 46.531 10.219 1 61.78 91 GLY A O 1
ATOM 684 N N . SER A 1 92 ? 0.802 47.219 11.195 1 65.06 92 SER A N 1
ATOM 685 C CA . SER A 1 92 ? 0.188 45.969 10.836 1 65.06 92 SER A CA 1
ATOM 686 C C . SER A 1 92 ? -0.298 45.969 9.391 1 65.06 92 SER A C 1
ATOM 688 O O . SER A 1 92 ? -0.568 47.031 8.828 1 65.06 92 SER A O 1
ATOM 690 N N . ARG A 1 93 ? -0.247 44.812 8.695 1 75.25 93 ARG A N 1
ATOM 691 C CA . ARG A 1 93 ? -0.707 44.625 7.324 1 75.25 93 ARG A CA 1
ATOM 692 C C . ARG A 1 93 ? -1.69 43.438 7.234 1 75.25 93 ARG A C 1
ATOM 694 O O . ARG A 1 93 ? -1.697 42.562 8.102 1 75.25 93 ARG A O 1
ATOM 701 N N . LEU A 1 94 ? -2.639 43.594 6.242 1 75.44 94 LEU A N 1
ATOM 702 C CA . LEU A 1 94 ? -3.617 42.562 6.016 1 75.44 94 LEU A CA 1
ATOM 703 C C . LEU A 1 94 ? -3.256 41.719 4.781 1 75.44 94 LEU A C 1
ATOM 705 O O . LEU A 1 94 ? -2.832 42.281 3.764 1 75.44 94 LEU A O 1
ATOM 709 N N . CYS A 1 95 ? -3.318 40.469 4.945 1 79.06 95 CYS A N 1
ATOM 710 C CA . CYS A 1 95 ? -3.076 39.594 3.811 1 79.06 95 CYS A CA 1
ATOM 711 C C . CYS A 1 95 ? -4.172 38.531 3.699 1 79.06 95 CYS A C 1
ATOM 713 O O . CYS A 1 95 ? -4.895 38.281 4.664 1 79.06 95 CYS A O 1
ATOM 715 N N . LEU A 1 96 ? -4.395 38.094 2.453 1 77.94 96 LEU A N 1
ATOM 716 C CA . LEU A 1 96 ? -5.305 36.969 2.258 1 77.94 96 LEU A CA 1
ATOM 717 C C . LEU A 1 96 ? -4.762 35.719 2.914 1 77.94 96 LEU A C 1
ATOM 719 O O . LEU A 1 96 ? -3.566 35.406 2.814 1 77.94 96 LEU A O 1
ATOM 723 N N . TYR A 1 97 ? -5.609 35 3.57 1 74.75 97 TYR A N 1
ATOM 724 C CA . TYR A 1 97 ? -5.219 33.781 4.258 1 74.75 97 TYR A CA 1
ATOM 725 C C . TYR A 1 97 ? -4.699 32.75 3.271 1 74.75 97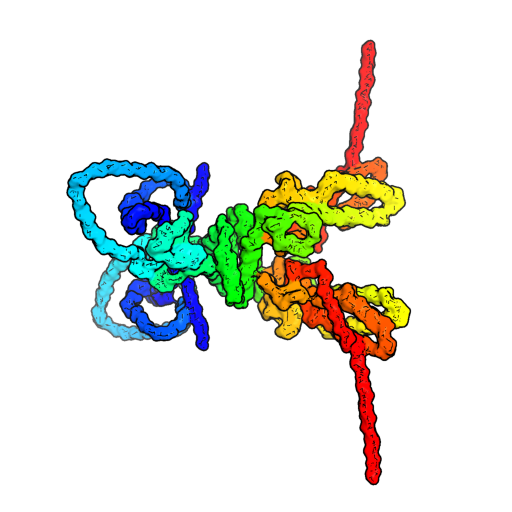 TYR A C 1
ATOM 727 O O . TYR A 1 97 ? -3.697 32.062 3.535 1 74.75 97 TYR A O 1
ATOM 735 N N . GLU A 1 98 ? -5.27 32.656 2.098 1 72.62 98 GLU A N 1
ATOM 736 C CA . GLU A 1 98 ? -5.062 31.578 1.157 1 72.62 98 GLU A CA 1
ATOM 737 C C . GLU A 1 98 ? -3.676 31.656 0.524 1 72.62 98 GLU A C 1
ATOM 739 O O . GLU A 1 98 ? -2.986 30.641 0.404 1 72.62 98 GLU A O 1
ATOM 744 N N . ASP A 1 99 ? -3.287 32.844 0.217 1 78 99 ASP A N 1
ATOM 745 C CA . ASP A 1 99 ? -2.043 32.906 -0.545 1 78 99 ASP A CA 1
ATOM 746 C C . ASP A 1 99 ? -1.099 33.969 0.029 1 78 99 ASP A C 1
ATOM 748 O O . ASP A 1 99 ? 0.023 34.125 -0.454 1 78 99 ASP A O 1
ATOM 752 N N . GLY A 1 100 ? -1.535 34.656 1.005 1 79.31 100 GLY A N 1
ATOM 753 C CA . GLY A 1 100 ? -0.658 35.625 1.676 1 79.31 100 GLY A CA 1
ATOM 754 C C . GLY A 1 100 ? -0.533 36.938 0.94 1 79.31 100 GLY A C 1
ATOM 755 O O . GLY A 1 100 ? 0.264 37.781 1.326 1 79.31 100 GLY A O 1
ATOM 756 N N . SER A 1 101 ? -1.302 37 -0.146 1 81.5 101 SER A N 1
ATOM 757 C CA . SER A 1 101 ? -1.239 38.281 -0.88 1 81.5 101 SER A CA 1
ATOM 758 C C . SER A 1 101 ? -1.67 39.438 -0.005 1 81.5 101 SER A C 1
ATOM 760 O O . SER A 1 101 ? -2.701 39.375 0.668 1 81.5 101 SER A O 1
ATOM 762 N N . GLU A 1 102 ? -0.827 40.469 -0.011 1 81.31 102 GLU A N 1
ATOM 763 C CA . GLU A 1 102 ? -1.148 41.656 0.791 1 81.31 102 GLU A CA 1
ATOM 764 C C . GLU A 1 102 ? -2.307 42.438 0.18 1 81.31 102 GLU A C 1
ATOM 766 O O . GLU A 1 102 ? -2.385 42.594 -1.041 1 81.31 102 GLU A O 1
ATOM 771 N N . LEU A 1 103 ? -3.189 42.656 1.042 1 75.38 103 LEU A N 1
ATOM 772 C CA . LEU A 1 103 ? -4.352 43.406 0.563 1 75.38 103 LEU A CA 1
ATOM 773 C C . LEU A 1 103 ? -4.109 44.906 0.642 1 75.38 103 LEU A C 1
ATOM 775 O O . LEU A 1 103 ? -3.803 45.438 1.713 1 75.38 103 LEU A O 1
ATOM 779 N N . THR A 1 104 ? -4.004 45.438 -0.583 1 68.19 104 THR A N 1
ATOM 780 C CA . THR A 1 104 ? -3.98 46.875 -0.661 1 68.19 104 THR A CA 1
ATOM 781 C C . THR A 1 104 ? -5.398 47.469 -0.631 1 68.19 104 THR A C 1
ATOM 783 O O . THR A 1 104 ? -6.371 46.719 -0.776 1 68.19 104 THR A O 1
ATOM 786 N N . ALA A 1 105 ? -5.531 48.719 -0.249 1 60.09 105 ALA A N 1
ATOM 787 C CA . ALA A 1 105 ? -6.84 49.344 -0.157 1 60.09 105 ALA A CA 1
ATOM 788 C C . ALA A 1 105 ? -7.676 49.094 -1.404 1 60.09 105 ALA A C 1
ATOM 790 O O . ALA A 1 105 ? -8.875 48.812 -1.31 1 60.09 105 ALA A O 1
ATOM 791 N N . ASP A 1 106 ? -6.992 49.062 -2.547 1 60.5 106 ASP A N 1
ATOM 792 C CA . ASP A 1 106 ? -7.695 48.844 -3.811 1 60.5 106 ASP A CA 1
ATOM 793 C C . ASP A 1 106 ? -8.141 47.406 -3.961 1 60.5 106 ASP A C 1
ATOM 795 O O . ASP A 1 106 ? -9.211 47.125 -4.52 1 60.5 106 ASP A O 1
ATOM 799 N N . ARG A 1 107 ? -7.379 46.531 -3.371 1 63.78 107 ARG A N 1
ATOM 800 C CA . ARG A 1 107 ? -7.668 45.094 -3.564 1 63.78 107 ARG A CA 1
ATOM 801 C C . ARG A 1 107 ? -8.688 44.594 -2.547 1 63.78 107 ARG A C 1
ATOM 803 O O . ARG A 1 107 ? -9.328 43.562 -2.752 1 63.78 107 ARG A O 1
ATOM 810 N N . PHE A 1 108 ? -8.812 45.312 -1.479 1 66.12 108 PHE A N 1
ATOM 811 C CA . PHE A 1 108 ? -9.727 44.906 -0.421 1 66.12 108 PHE A CA 1
ATOM 812 C C . PHE A 1 108 ? -11.164 44.875 -0.919 1 66.12 108 PHE A C 1
ATOM 814 O O . PHE A 1 108 ? -11.945 44 -0.538 1 66.12 108 PHE A O 1
ATOM 821 N N . CYS A 1 109 ? -11.461 45.812 -1.883 1 57.31 109 CYS A N 1
ATOM 822 C CA . CYS A 1 109 ? -12.828 45.938 -2.393 1 57.31 109 CYS A CA 1
ATOM 823 C C . CYS A 1 109 ? -13.133 44.812 -3.369 1 57.31 109 CYS A C 1
ATOM 825 O O . CYS A 1 109 ? -14.297 44.5 -3.637 1 57.31 109 CYS A O 1
ATOM 827 N N . SER A 1 110 ? -12.023 44.156 -3.781 1 63 110 SER A N 1
ATOM 828 C CA . SER A 1 110 ? -12.227 43.125 -4.801 1 63 110 SER A CA 1
ATOM 829 C C . SER A 1 110 ? -12.125 41.719 -4.207 1 63 110 SER A C 1
ATOM 831 O O . SER A 1 110 ? -12.188 40.719 -4.934 1 63 110 SER A O 1
ATOM 833 N N . ILE A 1 111 ? -12.07 41.719 -2.879 1 68.5 111 ILE A N 1
ATOM 834 C CA . ILE A 1 111 ? -11.891 40.406 -2.281 1 68.5 111 ILE A CA 1
ATOM 835 C C . ILE A 1 111 ? -13.234 39.688 -2.223 1 68.5 111 ILE A C 1
ATOM 837 O O . ILE A 1 111 ? -14.258 40.281 -1.894 1 68.5 111 ILE A O 1
ATOM 841 N N . PRO A 1 112 ? -13.195 38.5 -2.725 1 66.81 112 PRO A N 1
ATOM 842 C CA . PRO A 1 112 ? -14.453 37.75 -2.707 1 66.81 112 PRO A CA 1
ATOM 843 C C . PRO A 1 112 ? -15.07 37.656 -1.312 1 66.81 112 PRO A C 1
ATOM 845 O O . PRO A 1 112 ? -14.352 37.75 -0.311 1 66.81 112 PRO A O 1
ATOM 848 N N . ASP A 1 113 ? -16.422 37.438 -1.288 1 60.56 113 ASP A N 1
ATOM 849 C CA . ASP A 1 113 ? -17.141 37.219 -0.035 1 60.56 113 ASP A CA 1
ATOM 850 C C . ASP A 1 113 ? -16.641 35.969 0.678 1 60.56 113 ASP A C 1
ATOM 852 O O . ASP A 1 113 ? -16.391 34.938 0.04 1 60.56 113 ASP A O 1
ATOM 856 N N . GLY A 1 114 ? -16.359 36.156 1.951 1 62.38 114 GLY A N 1
ATOM 857 C CA . GLY A 1 114 ? -15.984 35 2.738 1 62.38 114 GLY A CA 1
ATOM 858 C C . GLY A 1 114 ? -14.484 34.781 2.791 1 62.38 114 GLY A C 1
ATOM 859 O O . GLY A 1 114 ? -14.016 33.781 3.344 1 62.38 114 GLY A O 1
ATOM 860 N N . ALA A 1 115 ? -13.828 35.719 2.107 1 67.38 115 ALA A N 1
ATOM 861 C CA . ALA A 1 115 ? -12.375 35.562 2.125 1 67.38 115 ALA A CA 1
ATOM 862 C C . ALA A 1 115 ? -11.82 35.688 3.543 1 67.38 115 ALA A C 1
ATOM 864 O O . ALA A 1 115 ? -12.305 36.5 4.332 1 67.38 115 ALA A O 1
ATOM 865 N N . GLU A 1 116 ? -10.93 34.781 3.922 1 71.31 116 GLU A N 1
ATOM 866 C CA . GLU A 1 116 ? -10.25 34.812 5.215 1 71.31 116 GLU A CA 1
ATOM 867 C C . GLU A 1 116 ? -8.977 35.656 5.152 1 71.31 116 GLU A C 1
ATOM 869 O O . GLU A 1 116 ? -8.195 35.531 4.203 1 71.31 116 GLU A O 1
ATOM 874 N N . LEU A 1 117 ? -8.883 36.594 6.148 1 72.94 117 LEU A N 1
ATOM 875 C CA . LEU A 1 117 ? -7.754 37.5 6.148 1 72.94 117 LEU A CA 1
ATOM 876 C C . LEU A 1 117 ? -6.871 37.281 7.371 1 72.94 117 LEU A C 1
ATOM 878 O O . LEU A 1 117 ? -7.34 36.781 8.398 1 72.94 117 LEU A O 1
ATOM 882 N N . VAL A 1 118 ? -5.555 37.562 7.148 1 73.25 118 VAL A N 1
ATOM 883 C CA . VAL A 1 118 ? -4.578 37.469 8.227 1 73.25 118 VAL A CA 1
ATOM 884 C C . VAL A 1 118 ? -3.98 38.844 8.516 1 73.25 118 VAL A C 1
ATOM 886 O O . VAL A 1 118 ? -3.568 39.562 7.594 1 73.25 118 VAL A O 1
ATOM 889 N N . LEU A 1 119 ? -4.035 39.156 9.82 1 71.38 119 LEU A N 1
ATOM 890 C CA . LEU A 1 119 ? -3.393 40.406 10.25 1 71.38 119 LEU A CA 1
ATOM 891 C C . LEU A 1 119 ? -1.944 40.156 10.656 1 71.38 119 LEU A C 1
ATOM 893 O O . LEU A 1 119 ? -1.673 39.312 11.508 1 71.38 119 LEU A O 1
ATOM 897 N N . LEU A 1 120 ? -1.116 40.844 9.875 1 67.94 120 LEU A N 1
ATOM 898 C CA . LEU A 1 120 ? 0.31 40.656 10.141 1 67.94 120 LEU A CA 1
ATOM 899 C C . LEU A 1 120 ? 0.887 41.906 10.797 1 67.94 120 LEU A C 1
ATOM 901 O O . LEU A 1 120 ? 0.593 43.031 10.375 1 67.94 120 LEU A O 1
ATOM 905 N N . THR A 1 121 ? 1.542 41.625 11.945 1 63.59 121 THR A N 1
ATOM 906 C CA . THR A 1 121 ? 2.262 42.75 12.547 1 63.59 121 THR A CA 1
ATOM 907 C C . THR A 1 121 ? 3.654 42.875 11.938 1 63.59 121 THR A C 1
ATOM 909 O O . THR A 1 121 ? 4.043 42.094 11.078 1 63.59 121 THR A O 1
ATOM 912 N N . THR A 1 122 ? 4.332 44 12.375 1 62.22 122 THR A N 1
ATOM 913 C CA . THR A 1 122 ? 5.637 44.281 11.789 1 62.22 122 THR A CA 1
ATOM 914 C C . THR A 1 122 ? 6.582 43.094 11.945 1 62.22 122 THR A C 1
ATOM 916 O O . THR A 1 122 ? 6.695 42.531 13.031 1 62.22 122 THR A O 1
ATOM 919 N N . GLY A 1 123 ? 7.195 42.656 10.852 1 66.5 123 GLY A N 1
ATOM 920 C CA . GLY A 1 123 ? 8.164 41.562 10.859 1 66.5 123 GLY A CA 1
ATOM 921 C C . GLY A 1 123 ? 7.547 40.219 10.57 1 66.5 123 GLY A C 1
ATOM 922 O O . GLY A 1 123 ? 8.258 39.25 10.297 1 66.5 123 GLY A O 1
ATOM 923 N N . GLN A 1 124 ? 6.211 40.156 10.609 1 67.62 124 GLN A N 1
ATOM 924 C CA . GLN A 1 124 ? 5.543 38.875 10.367 1 67.62 124 GLN A CA 1
ATOM 925 C C . GLN A 1 124 ? 5.316 38.656 8.875 1 67.62 124 GLN A C 1
ATOM 927 O O . GLN A 1 124 ? 5.18 39.594 8.109 1 67.62 124 GLN A O 1
ATOM 932 N N . THR A 1 125 ? 5.484 37.406 8.445 1 74.19 125 THR A N 1
ATOM 933 C CA . THR A 1 125 ? 5.207 37.031 7.07 1 74.19 125 THR A CA 1
ATOM 934 C C . THR A 1 125 ? 4.156 35.906 7.016 1 74.19 125 THR A C 1
ATOM 936 O O . THR A 1 125 ? 3.984 35.156 7.98 1 74.19 125 THR A O 1
ATOM 939 N N . TRP A 1 126 ? 3.371 36.031 6.082 1 78.44 126 TRP A N 1
ATOM 940 C CA . TRP A 1 126 ? 2.352 35 5.824 1 78.44 126 TRP A CA 1
ATOM 941 C C . TRP A 1 126 ? 2.33 34.625 4.352 1 78.44 126 TRP A C 1
ATOM 943 O O . TRP A 1 126 ? 2.115 35.469 3.482 1 78.44 126 TRP A O 1
ATOM 953 N N . GLN A 1 127 ? 2.582 33.375 4.129 1 76.81 127 GLN A N 1
ATOM 954 C CA . GLN A 1 127 ? 2.654 32.906 2.75 1 76.81 127 GLN A CA 1
ATOM 955 C C . GLN A 1 127 ? 1.498 31.953 2.432 1 76.81 127 GLN A C 1
ATOM 957 O O . GLN A 1 127 ? 1.681 30.953 1.735 1 76.81 127 GLN A O 1
ATOM 962 N N . GLY A 1 128 ? 0.368 32.219 3.129 1 76.62 128 GLY A N 1
ATOM 963 C CA . GLY A 1 128 ? -0.804 31.422 2.811 1 76.62 128 GLY A CA 1
ATOM 964 C C . GLY A 1 128 ? -0.732 30.016 3.361 1 76.62 128 GLY A C 1
ATOM 965 O O . GLY A 1 128 ? -0.297 29.797 4.496 1 76.62 128 GLY A O 1
ATOM 966 N N . TYR A 1 129 ? -1.168 29.125 2.537 1 76.62 129 TYR A N 1
ATOM 967 C CA . TYR A 1 129 ? -1.203 27.719 2.918 1 76.62 129 TYR A CA 1
ATOM 968 C C . TYR A 1 129 ? 0.2 27.188 3.203 1 76.62 129 TYR A C 1
ATOM 970 O O . TYR A 1 129 ? 0.376 26.281 4.016 1 76.62 129 TYR A O 1
ATOM 978 N N . VAL A 1 130 ? 1.136 27.75 2.605 1 78.38 130 VAL A N 1
ATOM 979 C CA . VAL A 1 130 ? 2.518 27.344 2.84 1 78.38 130 VAL A CA 1
ATOM 980 C C . VAL A 1 130 ? 2.879 27.562 4.309 1 78.38 130 VAL A C 1
ATOM 982 O O . VAL A 1 130 ? 3.525 26.719 4.922 1 78.38 130 VAL A O 1
ATOM 985 N N . SER A 1 131 ? 2.377 28.578 4.812 1 76 131 SER A N 1
ATOM 986 C CA . SER A 1 131 ? 2.637 28.875 6.219 1 76 131 SER A CA 1
ATOM 987 C C . SER A 1 131 ? 1.935 27.875 7.133 1 76 131 SER A C 1
ATOM 989 O O . SER A 1 131 ? 2.512 27.422 8.117 1 76 131 SER A O 1
ATOM 991 N N . ASP A 1 132 ? 0.75 27.562 6.789 1 75.25 132 ASP A N 1
ATOM 992 C CA . ASP A 1 132 ? -0.001 26.594 7.586 1 75.25 132 ASP A CA 1
ATOM 993 C C . ASP A 1 132 ? 0.685 25.234 7.582 1 75.25 132 ASP A C 1
ATOM 995 O O . ASP A 1 132 ? 0.901 24.641 8.641 1 75.25 132 ASP A O 1
ATOM 999 N N . ILE A 1 133 ? 1.033 24.797 6.445 1 77.81 133 ILE A N 1
ATOM 1000 C CA . ILE A 1 133 ? 1.638 23.484 6.305 1 77.81 133 ILE A CA 1
ATOM 1001 C C . ILE A 1 133 ? 3.004 23.469 6.988 1 77.81 133 ILE A C 1
ATOM 1003 O O . ILE A 1 133 ? 3.338 22.516 7.699 1 77.81 133 ILE A O 1
ATOM 1007 N N . SER A 1 134 ? 3.711 24.531 6.754 1 77.75 134 SER A N 1
ATOM 1008 C CA . SER A 1 134 ? 5.035 24.625 7.363 1 77.75 134 SER A CA 1
ATOM 1009 C C . SER A 1 134 ? 4.945 24.578 8.883 1 77.75 134 SER A C 1
ATOM 1011 O O . SER A 1 134 ? 5.75 23.922 9.547 1 77.75 134 SER A O 1
ATOM 1013 N N . ARG A 1 135 ? 4 25.312 9.367 1 76.19 135 ARG A N 1
ATOM 1014 C CA . ARG A 1 135 ? 3.795 25.312 10.812 1 76.19 135 ARG A CA 1
ATOM 1015 C C . ARG A 1 135 ? 3.465 23.906 11.32 1 76.19 135 ARG A C 1
ATOM 1017 O O . ARG A 1 135 ? 4.012 23.469 12.328 1 76.19 135 ARG A O 1
ATOM 1024 N N . PHE A 1 136 ? 2.641 23.297 10.641 1 77.31 136 PHE A N 1
ATOM 1025 C CA . PHE A 1 136 ? 2.273 21.938 11.008 1 77.31 136 PHE A CA 1
ATOM 1026 C C . PHE A 1 136 ? 3.492 21.016 10.977 1 77.31 136 PHE A C 1
ATOM 1028 O O . PHE A 1 136 ? 3.699 20.219 11.891 1 77.31 136 PHE A O 1
ATOM 1035 N N . LEU A 1 137 ? 4.246 21.094 9.953 1 79.81 137 LEU A N 1
ATOM 1036 C CA . LEU A 1 137 ? 5.406 20.219 9.789 1 79.81 137 LEU A CA 1
ATOM 1037 C C . LEU A 1 137 ? 6.465 20.531 10.836 1 79.81 137 LEU A C 1
ATOM 1039 O O . LEU A 1 137 ? 7.281 19.672 11.172 1 79.81 137 LEU A O 1
ATOM 1043 N N . SER A 1 138 ? 6.484 21.688 11.352 1 75.62 138 SER A N 1
ATOM 1044 C CA . SER A 1 138 ? 7.5 22.094 12.32 1 75.62 138 SER A CA 1
ATOM 1045 C C . SER A 1 138 ? 7.34 21.328 13.641 1 75.62 138 SER A C 1
ATOM 1047 O O . SER A 1 138 ? 8.289 21.219 14.414 1 75.62 138 SER A O 1
ATOM 1049 N N . VAL A 1 139 ? 6.164 20.797 13.828 1 73.75 139 VAL A N 1
ATOM 1050 C CA . VAL A 1 139 ? 5.914 20.062 15.062 1 73.75 139 VAL A CA 1
ATOM 1051 C C . VAL A 1 139 ? 6.684 18.75 15.047 1 73.75 139 VAL A C 1
ATOM 1053 O O . VAL A 1 139 ? 6.965 18.172 16.094 1 73.75 139 VAL A O 1
ATOM 1056 N N . PHE A 1 140 ? 7.059 18.281 13.875 1 71.75 140 PHE A N 1
ATOM 1057 C CA . PHE A 1 140 ? 7.668 16.953 13.742 1 71.75 140 PHE A CA 1
ATOM 1058 C C . PHE A 1 140 ? 9.18 17.047 13.906 1 71.75 140 PHE A C 1
ATOM 1060 O O . PHE A 1 140 ? 9.883 16.047 13.758 1 71.75 140 PHE A O 1
ATOM 1067 N N . GLN A 1 141 ? 9.734 18.125 14.094 1 62.06 141 GLN A N 1
ATOM 1068 C CA . GLN A 1 141 ? 11.164 18.25 14.328 1 62.06 141 GLN A CA 1
ATOM 1069 C C . GLN A 1 141 ? 11.578 17.547 15.617 1 62.06 141 GLN A C 1
ATOM 1071 O O . GLN A 1 141 ? 12.734 17.141 15.766 1 62.06 141 GLN A O 1
ATOM 1076 N N . LYS A 1 142 ? 10.648 17.312 16.516 1 57.12 142 LYS A N 1
ATOM 1077 C CA . LYS A 1 142 ? 10.93 16.469 17.688 1 57.12 142 LYS A CA 1
ATOM 1078 C C . LYS A 1 142 ? 9.797 15.484 17.938 1 57.12 142 LYS A C 1
ATOM 1080 O O . LYS A 1 142 ? 8.625 15.828 17.797 1 57.12 142 LYS A O 1
ATOM 1085 N N . PRO A 1 143 ? 10.266 14.078 17.828 1 57.38 143 PRO A N 1
ATOM 1086 C CA . PRO A 1 143 ? 9.195 13.117 18.109 1 57.38 143 PRO A CA 1
ATOM 1087 C C . PRO A 1 143 ? 8.531 13.352 19.453 1 57.38 143 PRO A C 1
ATOM 1089 O O . PRO A 1 143 ? 9.211 13.406 20.484 1 57.38 143 PRO A O 1
ATOM 1092 N N . HIS A 1 144 ? 7.188 13.906 19.391 1 66.44 144 HIS A N 1
ATOM 1093 C CA . HIS A 1 144 ? 6.582 14.234 20.672 1 66.44 144 HIS A CA 1
ATOM 1094 C C . HIS A 1 144 ? 5.418 13.305 20.984 1 66.44 144 HIS A C 1
ATOM 1096 O O . HIS A 1 144 ? 4.527 13.109 20.156 1 66.44 144 HIS A O 1
ATOM 1102 N N . ALA A 1 145 ? 5.617 12.484 21.984 1 77.44 145 ALA A N 1
ATOM 1103 C CA . ALA A 1 145 ? 4.539 11.664 22.516 1 77.44 145 ALA A CA 1
ATOM 1104 C C . ALA A 1 145 ? 3.225 12.438 22.562 1 77.44 145 ALA A C 1
ATOM 1106 O O . ALA A 1 145 ? 2.158 11.867 22.312 1 77.44 145 ALA A O 1
ATOM 1107 N N . GLY A 1 146 ? 3.377 13.688 22.781 1 79.69 146 GLY A N 1
ATOM 1108 C CA . GLY A 1 146 ? 2.189 14.523 22.859 1 79.69 146 GLY A CA 1
ATOM 1109 C C . GLY A 1 146 ? 1.482 14.664 21.516 1 79.69 146 GLY A C 1
ATOM 1110 O O . GLY A 1 146 ? 0.252 14.695 21.469 1 79.69 146 GLY A O 1
ATOM 1111 N N . LEU A 1 147 ? 2.244 14.664 20.5 1 81.75 147 LEU A N 1
ATOM 1112 C CA . LEU A 1 147 ? 1.675 14.773 19.172 1 81.75 147 LEU A CA 1
ATOM 1113 C C . LEU A 1 147 ? 0.867 13.531 18.812 1 81.75 147 LEU A C 1
ATOM 1115 O O . LEU A 1 147 ? -0.225 13.633 18.25 1 81.75 147 LEU A O 1
ATOM 1119 N N . ILE A 1 148 ? 1.386 12.414 19.172 1 86.94 148 ILE A N 1
ATOM 1120 C CA . ILE A 1 148 ? 0.729 11.141 18.891 1 86.94 148 ILE A CA 1
ATOM 1121 C C . ILE A 1 148 ? -0.597 11.07 19.641 1 86.94 148 ILE A C 1
ATOM 1123 O O . ILE A 1 148 ? -1.624 10.695 19.078 1 86.94 148 ILE A O 1
ATOM 1127 N N . GLN A 1 149 ? -0.544 11.469 20.844 1 86.12 149 GLN A N 1
ATOM 1128 C CA . GLN A 1 149 ? -1.754 11.445 21.656 1 86.12 149 GLN A CA 1
ATOM 1129 C C . GLN A 1 149 ? -2.811 12.398 21.109 1 86.12 149 GLN A C 1
ATOM 1131 O O . GLN A 1 149 ? -3.994 12.055 21.047 1 86.12 149 GLN A O 1
ATOM 1136 N N . ALA A 1 150 ? -2.387 13.539 20.75 1 85.12 150 ALA A N 1
ATOM 1137 C CA . ALA A 1 150 ? -3.305 14.516 20.172 1 85.12 150 ALA A CA 1
ATOM 1138 C C . ALA A 1 150 ? -3.941 13.992 18.891 1 85.12 150 ALA A C 1
ATOM 1140 O O . ALA A 1 150 ? -5.156 14.102 18.703 1 85.12 150 ALA A O 1
ATOM 1141 N N . ALA A 1 151 ? -3.133 13.414 18.047 1 87.5 151 ALA A N 1
ATOM 1142 C CA . ALA A 1 151 ? -3.629 12.867 16.781 1 87.5 151 ALA A CA 1
ATOM 1143 C C . ALA A 1 151 ? -4.617 11.727 17.031 1 87.5 151 ALA A C 1
ATOM 1145 O O . ALA A 1 151 ? -5.637 11.625 16.344 1 87.5 151 ALA A O 1
ATOM 1146 N N . ARG A 1 152 ? -4.344 10.906 18 1 89.69 152 ARG A N 1
ATOM 1147 C CA . ARG A 1 152 ? -5.223 9.797 18.344 1 89.69 152 ARG A CA 1
ATOM 1148 C C . ARG A 1 152 ? -6.574 10.305 18.828 1 89.69 152 ARG A C 1
ATOM 1150 O O . ARG A 1 152 ? -7.617 9.758 18.453 1 89.69 152 ARG A O 1
ATOM 1157 N N . GLN A 1 153 ? -6.5 11.273 19.656 1 87.31 153 GLN A N 1
ATOM 1158 C CA . GLN A 1 153 ? -7.73 11.859 20.172 1 87.31 153 GLN A CA 1
ATOM 1159 C C . GLN A 1 153 ? -8.578 12.453 19.062 1 87.31 153 GLN A C 1
ATOM 1161 O O . GLN A 1 153 ? -9.789 12.227 19 1 87.31 153 GLN A O 1
ATOM 1166 N N . LEU A 1 154 ? -7.977 13.148 18.219 1 87.81 154 LEU A N 1
ATOM 1167 C CA . LEU A 1 154 ? -8.695 13.766 17.109 1 87.81 154 LEU A CA 1
ATOM 1168 C C . LEU A 1 154 ? -9.289 12.711 16.188 1 87.81 154 LEU A C 1
ATOM 1170 O O . LEU A 1 154 ? -10.414 12.859 15.711 1 87.81 154 LEU A O 1
ATOM 1174 N N . LEU A 1 155 ? -8.508 11.719 15.961 1 90.75 155 LEU A N 1
ATOM 1175 C CA . LEU A 1 155 ? -8.977 10.648 15.094 1 90.75 155 LEU A CA 1
ATOM 1176 C C . LEU A 1 155 ? -10.203 9.961 15.688 1 90.75 155 LEU A C 1
ATOM 1178 O O . LEU A 1 155 ? -11.141 9.617 14.961 1 90.75 155 LEU A O 1
ATOM 1182 N N . SER A 1 156 ? -10.156 9.75 16.922 1 89.81 156 SER A N 1
ATOM 1183 C CA . SER A 1 156 ? -11.258 9.062 17.594 1 89.81 156 SER A CA 1
ATOM 1184 C C . SER A 1 156 ? -12.57 9.828 17.438 1 89.81 156 SER A C 1
ATOM 1186 O O . SER A 1 156 ? -13.633 9.219 17.312 1 89.81 156 SER A O 1
ATOM 1188 N N . ASP A 1 157 ? -12.555 11.094 17.281 1 86.62 157 ASP A N 1
ATOM 1189 C CA . ASP A 1 157 ? -13.75 11.93 17.25 1 86.62 157 ASP A CA 1
ATOM 1190 C C . ASP A 1 157 ? -14.094 12.344 15.82 1 86.62 157 ASP A C 1
ATOM 1192 O O . ASP A 1 157 ? -15.18 12.875 15.57 1 86.62 157 ASP A O 1
ATOM 1196 N N . GLU A 1 158 ? -13.242 12.102 14.953 1 89.06 158 GLU A N 1
ATOM 1197 C CA . GLU A 1 158 ? -13.406 12.586 13.594 1 89.06 158 GLU A CA 1
ATOM 1198 C C . GLU A 1 158 ? -14.359 11.703 12.797 1 89.06 158 GLU A C 1
ATOM 1200 O O . GLU A 1 158 ? -14.25 10.477 12.836 1 89.06 158 GLU A O 1
ATOM 1205 N N . ARG A 1 159 ? -15.266 12.336 12.07 1 87.56 159 ARG A N 1
ATOM 1206 C CA . ARG A 1 159 ? -16.266 11.57 11.336 1 87.56 159 ARG A CA 1
ATOM 1207 C C . ARG A 1 159 ? -16.078 11.734 9.828 1 87.56 159 ARG A C 1
ATOM 1209 O O . ARG A 1 159 ? -16.5 10.883 9.047 1 87.56 159 ARG A O 1
ATOM 1216 N N . ALA A 1 160 ? -15.469 12.844 9.422 1 87.62 160 ALA A N 1
ATOM 1217 C CA . ALA A 1 160 ? -15.25 13.078 7.992 1 87.62 160 ALA A CA 1
ATOM 1218 C C . ALA A 1 160 ? -14.195 12.125 7.438 1 87.62 160 ALA A C 1
ATOM 1220 O O . ALA A 1 160 ? -13.055 12.109 7.918 1 87.62 160 ALA A O 1
ATOM 1221 N N . PRO A 1 161 ? -14.461 11.422 6.379 1 90.5 161 PRO A N 1
ATOM 1222 C CA . PRO A 1 161 ? -13.562 10.375 5.891 1 90.5 161 PRO A CA 1
ATOM 1223 C C . PRO A 1 161 ? -12.203 10.914 5.465 1 90.5 161 PRO A C 1
ATOM 1225 O O . PRO A 1 161 ? -11.172 10.312 5.781 1 90.5 161 PRO A O 1
ATOM 1228 N N . LEU A 1 162 ? -12.203 12.008 4.789 1 88.44 162 LEU A N 1
ATOM 1229 C CA . LEU A 1 162 ? -10.945 12.57 4.324 1 88.44 162 LEU A CA 1
ATOM 1230 C C . LEU A 1 162 ? -10.047 12.938 5.5 1 88.44 162 LEU A C 1
ATOM 1232 O O . LEU A 1 162 ? -8.852 12.633 5.496 1 88.44 162 LEU A O 1
ATOM 1236 N N . ARG A 1 163 ? -10.625 13.547 6.48 1 87.62 163 ARG A N 1
ATOM 1237 C CA . ARG A 1 163 ? -9.859 13.938 7.656 1 87.62 163 ARG A CA 1
ATOM 1238 C C . ARG A 1 163 ? -9.398 12.719 8.445 1 87.62 163 ARG A C 1
ATOM 1240 O O . ARG A 1 163 ? -8.289 12.711 8.977 1 87.62 163 ARG A O 1
ATOM 1247 N N . GLN A 1 164 ? -10.258 11.766 8.516 1 91.12 164 GLN A N 1
ATOM 1248 C CA . GLN A 1 164 ? -9.852 10.516 9.156 1 91.12 164 GLN A CA 1
ATOM 1249 C C . GLN A 1 164 ? -8.641 9.906 8.469 1 91.12 164 GLN A C 1
ATOM 1251 O O . GLN A 1 164 ? -7.691 9.477 9.133 1 91.12 164 GLN A O 1
ATOM 1256 N N . LYS A 1 165 ? -8.703 9.938 7.16 1 92.56 165 LYS A N 1
ATOM 1257 C CA . LYS A 1 165 ? -7.602 9.391 6.379 1 92.56 165 LYS A CA 1
ATOM 1258 C C . LYS A 1 165 ? -6.305 10.148 6.652 1 92.56 165 LYS A C 1
ATOM 1260 O O . LYS A 1 165 ? -5.258 9.539 6.879 1 92.56 165 LYS A O 1
ATOM 1265 N N . LEU A 1 166 ? -6.352 11.422 6.676 1 89.69 166 LEU A N 1
ATOM 1266 C CA . LEU A 1 166 ? -5.184 12.258 6.918 1 89.69 166 LEU A CA 1
ATOM 1267 C C . LEU A 1 166 ? -4.617 12.008 8.312 1 89.69 166 LEU A C 1
ATOM 1269 O O . LEU A 1 166 ? -3.4 11.883 8.477 1 89.69 166 LEU A O 1
ATOM 1273 N N . LEU A 1 167 ? -5.504 11.906 9.289 1 90.44 167 LEU A N 1
ATOM 1274 C CA . LEU A 1 167 ? -5.082 11.68 10.664 1 90.44 167 LEU A CA 1
ATOM 1275 C C . LEU A 1 167 ? -4.484 10.281 10.828 1 90.44 167 LEU A C 1
ATOM 1277 O O . LEU A 1 167 ? -3.459 10.117 11.492 1 90.44 167 LEU A O 1
ATOM 1281 N N . ALA A 1 168 ? -5.148 9.32 10.219 1 93.19 168 ALA A N 1
ATOM 1282 C CA . ALA A 1 168 ? -4.633 7.957 10.281 1 93.19 168 ALA A CA 1
ATOM 1283 C C . ALA A 1 168 ? -3.252 7.859 9.648 1 93.19 168 ALA A C 1
ATOM 1285 O O . ALA A 1 168 ? -2.354 7.215 10.195 1 93.19 168 ALA A O 1
ATOM 1286 N N . ASP A 1 169 ? -3.068 8.492 8.477 1 91.81 169 ASP A N 1
ATOM 1287 C CA . ASP A 1 169 ? -1.77 8.508 7.809 1 91.81 169 ASP A CA 1
ATOM 1288 C C . ASP A 1 169 ? -0.711 9.18 8.68 1 91.81 169 ASP A C 1
ATOM 1290 O O . ASP A 1 169 ? 0.422 8.703 8.766 1 91.81 169 ASP A O 1
ATOM 1294 N N . LEU A 1 170 ? -1.098 10.273 9.25 1 89.44 170 LEU A N 1
ATOM 1295 C CA . LEU A 1 170 ? -0.196 10.992 10.148 1 89.44 170 LEU A CA 1
ATOM 1296 C C . LEU A 1 170 ? 0.248 10.094 11.297 1 89.44 170 LEU A C 1
ATOM 1298 O O . LEU A 1 170 ? 1.443 9.984 11.578 1 89.44 170 LEU A O 1
ATOM 1302 N N . LEU A 1 171 ? -0.676 9.461 11.945 1 90.25 171 LEU A N 1
ATOM 1303 C CA . LEU A 1 171 ? -0.394 8.594 13.078 1 90.25 171 LEU A CA 1
ATOM 1304 C C . LEU A 1 171 ? 0.521 7.441 12.672 1 90.25 171 LEU A C 1
ATOM 1306 O O . LEU A 1 171 ? 1.467 7.109 13.391 1 90.25 171 LEU A O 1
ATOM 1310 N N . HIS A 1 172 ? 0.237 6.926 11.508 1 91.75 172 HIS A N 1
ATOM 1311 C CA . HIS A 1 172 ? 1.067 5.852 10.984 1 91.75 172 HIS A CA 1
ATOM 1312 C C . HIS A 1 172 ? 2.512 6.305 10.805 1 91.75 172 HIS A C 1
ATOM 1314 O O . HIS A 1 172 ? 3.443 5.578 11.156 1 91.75 172 HIS A O 1
ATOM 1320 N N . THR A 1 173 ? 2.686 7.449 10.289 1 89.88 173 THR A N 1
ATOM 1321 C CA . THR A 1 173 ? 4.008 7.953 9.945 1 89.88 173 THR A CA 1
ATOM 1322 C C . THR A 1 173 ? 4.785 8.344 11.203 1 89.88 173 THR A C 1
ATOM 1324 O O . THR A 1 173 ? 5.977 8.055 11.312 1 89.88 173 THR A O 1
ATOM 1327 N N . VAL A 1 174 ? 4.105 8.914 12.195 1 88.38 174 VAL A N 1
ATOM 1328 C CA . VAL A 1 174 ? 4.809 9.484 13.344 1 88.38 174 VAL A CA 1
ATOM 1329 C C . VAL A 1 174 ? 4.996 8.414 14.414 1 88.38 174 VAL A C 1
ATOM 1331 O O . VAL A 1 174 ? 5.887 8.523 15.258 1 88.38 174 VAL A O 1
ATOM 1334 N N . SER A 1 175 ? 4.094 7.406 14.438 1 89.88 175 SER A N 1
ATOM 1335 C CA . SER A 1 175 ? 4.238 6.305 15.383 1 89.88 175 SER A CA 1
ATOM 1336 C C . SER A 1 175 ? 5.324 5.332 14.938 1 89.88 175 SER A C 1
ATOM 1338 O O . SER A 1 175 ? 5.023 4.25 14.43 1 89.88 175 SER A O 1
ATOM 1340 N N . GLU A 1 176 ? 6.562 5.758 15.219 1 91.44 176 GLU A N 1
ATOM 1341 C CA . GLU A 1 176 ? 7.676 4.984 14.672 1 91.44 176 GLU A CA 1
ATOM 1342 C C . GLU A 1 176 ? 8.711 4.68 15.75 1 91.44 176 GLU A C 1
ATOM 1344 O O . GLU A 1 176 ? 8.734 5.32 16.797 1 91.44 176 GLU A O 1
ATOM 1349 N N . ASN A 1 177 ? 9.43 3.609 15.57 1 94.25 177 ASN A N 1
ATOM 1350 C CA . ASN A 1 177 ? 10.594 3.23 16.375 1 94.25 177 ASN A CA 1
ATOM 1351 C C . ASN A 1 177 ? 11.773 2.832 15.492 1 94.25 177 ASN A C 1
ATOM 1353 O O . ASN A 1 177 ? 12.305 1.726 15.617 1 94.25 177 ASN A O 1
ATOM 1357 N N . ILE A 1 178 ? 12.281 3.783 14.695 1 95.25 178 ILE A N 1
ATOM 1358 C CA . ILE A 1 178 ? 13.297 3.572 13.672 1 95.25 178 ILE A CA 1
ATOM 1359 C C . ILE A 1 178 ? 14.625 3.195 14.328 1 95.25 178 ILE A C 1
ATOM 1361 O O . ILE A 1 178 ? 15.359 2.357 13.805 1 95.25 178 ILE A O 1
ATOM 1365 N N . ALA A 1 179 ? 14.914 3.789 15.5 1 95.12 179 ALA A N 1
ATOM 1366 C CA . ALA A 1 179 ? 16.203 3.615 16.156 1 95.12 179 ALA A CA 1
ATOM 1367 C C . ALA A 1 179 ? 16.375 2.188 16.672 1 95.12 179 ALA A C 1
ATOM 1369 O O . ALA A 1 179 ? 17.5 1.685 16.781 1 95.12 179 ALA A O 1
ATOM 1370 N N . ALA A 1 180 ? 15.289 1.498 16.906 1 97.38 180 ALA A N 1
ATOM 1371 C CA . ALA A 1 180 ? 15.336 0.144 17.453 1 97.38 180 ALA A CA 1
ATOM 1372 C C . ALA A 1 180 ? 15.781 -0.858 16.391 1 97.38 180 ALA A C 1
ATOM 1374 O O . ALA A 1 180 ? 15.547 -0.652 15.203 1 97.38 180 ALA A O 1
ATOM 1375 N N . GLU A 1 181 ? 16.469 -1.961 16.844 1 98.06 181 GLU A N 1
ATOM 1376 C CA . GLU A 1 181 ? 16.953 -2.967 15.914 1 98.06 181 GLU A CA 1
ATOM 1377 C C . GLU A 1 181 ? 16.516 -4.371 16.328 1 98.06 181 GLU A C 1
ATOM 1379 O O . GLU A 1 181 ? 16.094 -5.168 15.492 1 98.06 181 GLU A O 1
ATOM 1384 N N . THR A 1 182 ? 16.469 -4.598 17.547 1 98.06 182 THR A N 1
ATOM 1385 C CA . THR A 1 182 ? 16.281 -5.969 18.016 1 98.06 182 THR A CA 1
ATOM 1386 C C . THR A 1 182 ? 14.82 -6.207 18.391 1 98.06 182 THR A C 1
ATOM 1388 O O . THR A 1 182 ? 14.07 -5.258 18.609 1 98.06 182 THR A O 1
ATOM 1391 N N . ARG A 1 183 ? 14.445 -7.496 18.469 1 96.62 183 ARG A N 1
ATOM 1392 C CA . ARG A 1 183 ? 13.094 -7.914 18.859 1 96.62 183 ARG A CA 1
ATOM 1393 C C . ARG A 1 183 ? 12.734 -7.398 20.25 1 96.62 183 ARG A C 1
ATOM 1395 O O . ARG A 1 183 ? 11.594 -7 20.484 1 96.62 183 ARG A O 1
ATOM 1402 N N . ASP A 1 184 ? 13.68 -7.258 21.156 1 96.75 184 ASP A N 1
ATOM 1403 C CA . ASP A 1 184 ? 13.453 -6.766 22.516 1 96.75 184 ASP A CA 1
ATOM 1404 C C . ASP A 1 184 ? 13.18 -5.262 22.5 1 96.75 184 ASP A C 1
ATOM 1406 O O . ASP A 1 184 ? 12.367 -4.77 23.297 1 96.75 184 ASP A O 1
ATOM 1410 N N . GLU A 1 185 ? 13.789 -4.609 21.625 1 97.56 185 GLU A N 1
ATOM 1411 C CA . GLU A 1 185 ? 13.672 -3.156 21.562 1 97.56 185 GLU A CA 1
ATOM 1412 C C . GLU A 1 185 ? 12.367 -2.736 20.891 1 97.56 185 GLU A C 1
ATOM 1414 O O . GLU A 1 185 ? 11.891 -1.618 21.109 1 97.56 185 GLU A O 1
ATOM 1419 N N . ASP A 1 186 ? 11.859 -3.592 20.094 1 97.69 186 ASP A N 1
ATOM 1420 C CA . ASP A 1 186 ? 10.664 -3.244 19.328 1 97.69 186 ASP A CA 1
ATOM 1421 C C . ASP A 1 186 ? 9.805 -4.477 19.078 1 97.69 186 ASP A C 1
ATOM 1423 O O . ASP A 1 186 ? 9.641 -4.898 17.922 1 97.69 186 ASP A O 1
ATOM 1427 N N . PRO A 1 187 ? 9.219 -5 20.031 1 97.12 187 PRO A N 1
ATOM 1428 C CA . PRO A 1 187 ? 8.43 -6.227 19.875 1 97.12 187 PRO A CA 1
ATOM 1429 C C . PRO A 1 187 ? 7.273 -6.062 18.891 1 97.12 187 PRO A C 1
ATOM 1431 O O . PRO A 1 187 ? 7.039 -6.941 18.062 1 97.12 187 PRO A O 1
ATOM 1434 N N . PRO A 1 188 ? 6.562 -4.922 18.844 1 96.38 188 PRO A N 1
ATOM 1435 C CA . PRO A 1 188 ? 5.441 -4.797 17.922 1 96.38 188 PRO A CA 1
ATOM 1436 C C . PRO A 1 188 ? 5.875 -4.891 16.453 1 96.38 188 PRO A C 1
ATOM 1438 O O . PRO A 1 188 ? 5.133 -5.41 15.617 1 96.38 188 PRO A O 1
ATOM 1441 N N . TRP A 1 189 ? 7.047 -4.504 16.172 1 97.75 189 TRP A N 1
ATOM 1442 C CA . TRP A 1 189 ? 7.547 -4.543 14.797 1 97.75 189 TRP A CA 1
ATOM 1443 C C . TRP A 1 189 ? 7.645 -5.98 14.297 1 97.75 189 TRP A C 1
ATOM 1445 O O . TRP A 1 189 ? 7.395 -6.254 13.117 1 97.75 189 TRP A O 1
ATOM 1455 N N . PHE A 1 190 ? 7.91 -6.922 15.172 1 97.69 190 PHE A N 1
ATOM 1456 C CA . PHE A 1 190 ? 8.211 -8.305 14.812 1 97.69 190 PHE A CA 1
ATOM 1457 C C . PHE A 1 190 ? 6.953 -9.164 14.875 1 97.69 190 PHE A C 1
ATOM 1459 O O . PHE A 1 190 ? 7 -10.367 14.609 1 97.69 190 PHE A O 1
ATOM 1466 N N . GLU A 1 191 ? 5.867 -8.539 15.25 1 94.38 191 GLU A N 1
ATOM 1467 C CA . GLU A 1 191 ? 4.617 -9.297 15.312 1 94.38 191 GLU A CA 1
ATOM 1468 C C . GLU A 1 191 ? 4.305 -9.953 13.969 1 94.38 191 GLU A C 1
ATOM 1470 O O . GLU A 1 191 ? 4.367 -9.305 12.922 1 94.38 191 GLU A O 1
ATOM 1475 N N . GLY A 1 192 ? 3.973 -11.297 13.992 1 91.69 192 GLY A N 1
ATOM 1476 C CA . GLY A 1 192 ? 3.627 -12.047 12.797 1 91.69 192 GLY A CA 1
ATOM 1477 C C . GLY A 1 192 ? 4.828 -12.68 12.117 1 91.69 192 GLY A C 1
ATOM 1478 O O . GLY A 1 192 ? 4.68 -13.406 11.133 1 91.69 192 GLY A O 1
ATOM 1479 N N . LEU A 1 193 ? 6.016 -12.375 12.641 1 95.31 193 LEU A N 1
ATOM 1480 C CA . LEU A 1 193 ? 7.223 -12.93 12.031 1 95.31 193 LEU A CA 1
ATOM 1481 C C . LEU A 1 193 ? 7.699 -14.164 12.797 1 95.31 193 LEU A C 1
ATOM 1483 O O . LEU A 1 193 ? 7.457 -14.281 14 1 95.31 193 LEU A O 1
ATOM 1487 N N . GLU A 1 194 ? 8.359 -15 12.117 1 94.38 194 GLU A N 1
ATOM 1488 C CA . GLU A 1 194 ? 8.961 -16.172 12.734 1 94.38 194 GLU A CA 1
ATOM 1489 C C . GLU A 1 194 ? 9.984 -15.781 13.797 1 94.38 194 GLU A C 1
ATOM 1491 O O . GLU A 1 194 ? 10.641 -14.742 13.68 1 94.38 194 GLU A O 1
ATOM 1496 N N . ALA A 1 195 ? 10.219 -16.641 14.742 1 94.12 195 ALA A N 1
ATOM 1497 C CA . ALA A 1 195 ? 11.078 -16.359 15.891 1 94.12 195 ALA A CA 1
ATOM 1498 C C . ALA A 1 195 ? 12.539 -16.266 15.469 1 94.12 195 ALA A C 1
ATOM 1500 O O . ALA A 1 195 ? 13.359 -15.672 16.172 1 94.12 195 ALA A O 1
ATOM 1501 N N . ARG A 1 196 ? 12.82 -16.781 14.383 1 96.19 196 ARG A N 1
ATOM 1502 C CA . ARG A 1 196 ? 14.203 -16.797 13.938 1 96.19 196 ARG A CA 1
ATOM 1503 C C . ARG A 1 196 ? 14.703 -15.391 13.625 1 96.19 196 ARG A C 1
ATOM 1505 O O . ARG A 1 196 ? 15.914 -15.156 13.562 1 96.19 196 ARG A O 1
ATOM 1512 N N . PHE A 1 197 ? 13.82 -14.523 13.344 1 97.06 197 PHE A N 1
ATOM 1513 C CA . PHE A 1 197 ? 14.227 -13.156 13.047 1 97.06 197 PHE A CA 1
ATOM 1514 C C . PHE A 1 197 ? 14.438 -12.367 14.336 1 97.06 197 PHE A C 1
ATOM 1516 O O . PHE A 1 197 ? 13.484 -12.102 15.07 1 97.06 197 PHE A O 1
ATOM 1523 N N . ARG A 1 198 ? 15.672 -11.945 14.523 1 96.38 198 ARG A N 1
ATOM 1524 C CA . ARG A 1 198 ? 16.031 -11.344 15.805 1 96.38 198 ARG A CA 1
ATOM 1525 C C . ARG A 1 198 ? 16.25 -9.844 15.664 1 96.38 198 ARG A C 1
ATOM 1527 O O . ARG A 1 198 ? 16.266 -9.117 16.656 1 96.38 198 ARG A O 1
ATOM 1534 N N . ASN A 1 199 ? 16.531 -9.438 14.516 1 98 199 ASN A N 1
ATOM 1535 C CA . ASN A 1 199 ? 16.719 -8.008 14.281 1 98 199 ASN A CA 1
ATOM 1536 C C . ASN A 1 199 ? 16.047 -7.562 12.984 1 98 199 ASN A C 1
ATOM 1538 O O . ASN A 1 199 ? 15.773 -8.383 12.109 1 98 199 ASN A O 1
ATOM 1542 N N . LYS A 1 200 ? 15.734 -6.309 12.898 1 98.62 200 LYS A N 1
ATOM 1543 C CA . LYS A 1 200 ? 15.016 -5.742 11.766 1 98.62 200 LYS A CA 1
ATOM 1544 C C . LYS A 1 200 ? 15.812 -5.906 10.477 1 98.62 200 LYS A C 1
ATOM 1546 O O . LYS A 1 200 ? 15.266 -6.32 9.453 1 98.62 200 LYS A O 1
ATOM 1551 N N . SER A 1 201 ? 17.125 -5.598 10.508 1 98.38 201 SER A N 1
ATOM 1552 C CA . SER A 1 201 ? 17.984 -5.699 9.336 1 98.38 201 SER A CA 1
ATOM 1553 C C . SER A 1 201 ? 18.031 -7.129 8.805 1 98.38 201 SER A C 1
ATOM 1555 O O . SER A 1 201 ? 18.047 -7.344 7.594 1 98.38 201 SER A O 1
ATOM 1557 N N . GLY A 1 202 ? 18.047 -8.016 9.719 1 98.06 202 GLY A N 1
ATOM 1558 C CA . GLY A 1 202 ? 18.062 -9.414 9.32 1 98.06 202 GLY A CA 1
ATOM 1559 C C . GLY A 1 202 ? 16.828 -9.82 8.531 1 98.06 202 GLY A C 1
ATOM 1560 O O . GLY A 1 202 ? 16.938 -10.523 7.527 1 98.06 202 GLY A O 1
ATOM 1561 N N . TYR A 1 203 ? 15.703 -9.453 8.977 1 98.56 203 TYR A N 1
ATOM 1562 C CA . TYR A 1 203 ? 14.469 -9.766 8.258 1 98.56 203 TYR A CA 1
ATOM 1563 C C . TYR A 1 203 ? 14.453 -9.109 6.883 1 98.56 203 TYR A C 1
ATOM 1565 O O . TYR A 1 203 ? 14.055 -9.734 5.895 1 98.56 203 TYR A O 1
ATOM 1573 N N . LEU A 1 204 ? 14.789 -7.828 6.863 1 98.69 204 LEU A N 1
ATOM 1574 C CA . LEU A 1 204 ? 14.758 -7.113 5.59 1 98.69 204 LEU A CA 1
ATOM 1575 C C . LEU A 1 204 ? 15.758 -7.711 4.609 1 98.69 204 LEU A C 1
ATOM 1577 O O . LEU A 1 204 ? 15.492 -7.785 3.408 1 98.69 204 LEU A O 1
ATOM 1581 N N . ARG A 1 205 ? 16.922 -8.117 5.129 1 98.06 205 ARG A N 1
ATOM 1582 C CA . ARG A 1 205 ? 17.875 -8.836 4.301 1 98.06 205 ARG A CA 1
ATOM 1583 C C . ARG A 1 205 ? 17.25 -10.102 3.715 1 98.06 205 ARG A C 1
ATOM 1585 O O . ARG A 1 205 ? 17.344 -10.352 2.512 1 98.06 205 ARG A O 1
ATOM 1592 N N . TYR A 1 206 ? 16.656 -10.828 4.566 1 98.31 206 TYR A N 1
ATOM 1593 C CA . TYR A 1 206 ? 16 -12.055 4.145 1 98.31 206 TYR A CA 1
ATOM 1594 C C . TYR A 1 206 ? 14.953 -11.773 3.074 1 98.31 206 TYR A C 1
ATOM 1596 O O . TYR A 1 206 ? 14.836 -12.516 2.098 1 98.31 206 TYR A O 1
ATOM 1604 N N . SER A 1 207 ? 14.172 -10.781 3.301 1 98.25 207 SER A N 1
ATOM 1605 C CA . SER A 1 207 ? 13.141 -10.391 2.35 1 98.25 207 SER A CA 1
ATOM 1606 C C . SER A 1 207 ? 13.734 -10.102 0.973 1 98.25 207 SER A C 1
ATOM 1608 O O . SER A 1 207 ? 13.195 -10.547 -0.044 1 98.25 207 SER A O 1
ATOM 1610 N N . CYS A 1 208 ? 14.789 -9.43 0.937 1 98.56 208 CYS A N 1
ATOM 1611 C CA . CYS A 1 208 ? 15.469 -9.125 -0.32 1 98.56 208 CYS A CA 1
ATOM 1612 C C . CYS A 1 208 ? 16.031 -10.383 -0.96 1 98.56 208 CYS A C 1
ATOM 1614 O O . CYS A 1 208 ? 15.828 -10.625 -2.152 1 98.56 208 CYS A O 1
ATOM 1616 N N . GLU A 1 209 ? 16.688 -11.188 -0.154 1 98.56 209 GLU A N 1
ATOM 1617 C CA . GLU A 1 209 ? 17.25 -12.438 -0.65 1 98.56 209 GLU A CA 1
ATOM 1618 C C . GLU A 1 209 ? 16.172 -13.32 -1.274 1 98.56 209 GLU A C 1
ATOM 1620 O O . GLU A 1 209 ? 16.406 -13.953 -2.307 1 98.56 209 GLU A O 1
ATOM 1625 N N . SER A 1 210 ? 15.094 -13.344 -0.599 1 98.25 210 SER A N 1
ATOM 1626 C CA . SER A 1 210 ? 13.984 -14.164 -1.074 1 98.25 210 SER A CA 1
ATOM 1627 C C . SER A 1 210 ? 13.531 -13.719 -2.461 1 98.25 210 SER A C 1
ATOM 1629 O O . SER A 1 210 ? 13.211 -14.555 -3.309 1 98.25 210 SER A O 1
ATOM 1631 N N . ARG A 1 211 ? 13.469 -12.484 -2.707 1 98 211 ARG A N 1
ATOM 1632 C CA . ARG A 1 211 ? 13.102 -11.969 -4.02 1 98 211 ARG A CA 1
ATOM 1633 C C . ARG A 1 211 ? 14.102 -12.406 -5.082 1 98 211 ARG A C 1
ATOM 1635 O O . ARG A 1 211 ? 13.719 -12.898 -6.145 1 98 211 ARG A O 1
ATOM 1642 N N . ILE A 1 212 ? 15.352 -12.258 -4.781 1 98.56 212 ILE A N 1
ATOM 1643 C CA . ILE A 1 212 ? 16.406 -12.609 -5.73 1 98.56 212 ILE A CA 1
ATOM 1644 C C . ILE A 1 212 ? 16.391 -14.117 -5.988 1 98.56 212 ILE A C 1
ATOM 1646 O O . ILE A 1 212 ? 16.562 -14.555 -7.129 1 98.56 212 ILE A O 1
ATOM 1650 N N . ARG A 1 213 ? 16.172 -14.898 -4.98 1 98.44 213 ARG A N 1
ATOM 1651 C CA . ARG A 1 213 ? 16.062 -16.344 -5.137 1 98.44 213 ARG A CA 1
ATOM 1652 C C . ARG A 1 213 ? 14.906 -16.703 -6.062 1 98.44 213 ARG A C 1
ATOM 1654 O O . ARG A 1 213 ? 15 -17.656 -6.84 1 98.44 213 ARG A O 1
ATOM 1661 N N . SER A 1 214 ? 13.844 -15.969 -5.902 1 98.06 214 SER A N 1
ATOM 1662 C CA . SER A 1 214 ? 12.703 -16.219 -6.781 1 98.06 214 SER A CA 1
ATOM 1663 C C . SER A 1 214 ? 13.07 -15.961 -8.242 1 98.06 214 SER A C 1
ATOM 1665 O O . SER A 1 214 ? 12.641 -16.703 -9.133 1 98.06 214 SER A O 1
ATOM 1667 N N . TYR A 1 215 ? 13.867 -14.938 -8.508 1 98.19 215 TYR A N 1
ATOM 1668 C CA . TYR A 1 215 ? 14.336 -14.68 -9.859 1 98.19 215 TYR A CA 1
ATOM 1669 C C . TYR A 1 215 ? 15.172 -15.844 -10.383 1 98.19 215 TYR A C 1
ATOM 1671 O O . TYR A 1 215 ? 15.023 -16.25 -11.531 1 98.19 215 TYR A O 1
ATOM 1679 N N . LEU A 1 216 ? 16.031 -16.312 -9.531 1 98.31 216 LEU A N 1
ATOM 1680 C CA . LEU A 1 216 ? 16.875 -17.438 -9.922 1 98.31 216 LEU A CA 1
ATOM 1681 C C . LEU A 1 216 ? 16.031 -18.656 -10.258 1 98.31 216 LEU A C 1
ATOM 1683 O O . LEU A 1 216 ? 16.312 -19.359 -11.242 1 98.31 216 LEU A O 1
ATOM 1687 N N . ARG A 1 217 ? 15.031 -18.906 -9.477 1 97.56 217 ARG A N 1
ATOM 1688 C CA . ARG A 1 217 ? 14.148 -20.047 -9.734 1 97.56 217 ARG A CA 1
ATOM 1689 C C . ARG A 1 217 ? 13.469 -19.906 -11.094 1 97.56 217 ARG A C 1
ATOM 1691 O O . ARG A 1 217 ? 13.359 -20.875 -11.844 1 97.56 217 ARG A O 1
ATOM 1698 N N . GLU A 1 218 ? 13.031 -18.75 -11.352 1 96.56 218 GLU A N 1
ATOM 1699 C CA . GLU A 1 218 ? 12.375 -18.5 -12.625 1 96.56 218 GLU A CA 1
ATOM 1700 C C . GLU A 1 218 ? 13.328 -18.734 -13.797 1 96.56 218 GLU A C 1
ATOM 1702 O O . GLU A 1 218 ? 12.953 -19.359 -14.789 1 96.56 218 GLU A O 1
ATOM 1707 N N . VAL A 1 219 ? 14.531 -18.281 -13.68 1 97.06 219 VAL A N 1
ATOM 1708 C CA . VAL A 1 219 ? 15.539 -18.453 -14.719 1 97.06 219 VAL A CA 1
ATOM 1709 C C . VAL A 1 219 ? 15.875 -19.938 -14.867 1 97.06 219 VAL A C 1
ATOM 1711 O O . VAL A 1 219 ? 16.016 -20.438 -15.984 1 97.06 219 VAL A O 1
ATOM 1714 N N . THR A 1 220 ? 15.984 -20.641 -13.781 1 96.25 220 THR A N 1
ATOM 1715 C CA . THR A 1 220 ? 16.312 -22.062 -13.773 1 96.25 220 THR A CA 1
ATOM 1716 C C . THR A 1 220 ? 15.227 -22.875 -14.461 1 96.25 220 THR A C 1
ATOM 1718 O O . THR A 1 220 ? 15.523 -23.797 -15.211 1 96.25 220 THR A O 1
ATOM 1721 N N . SER A 1 221 ? 14.031 -22.484 -14.25 1 94.31 221 SER A N 1
ATOM 1722 C CA . SER A 1 221 ? 12.898 -23.219 -14.789 1 94.31 221 SER A CA 1
ATOM 1723 C C . SER A 1 221 ? 12.836 -23.109 -16.312 1 94.31 221 SER A C 1
ATOM 1725 O O . SER A 1 221 ? 12.211 -23.938 -16.969 1 94.31 221 SER A O 1
ATOM 1727 N N . CYS A 1 222 ? 13.5 -22.172 -16.859 1 91.44 222 CYS A N 1
ATOM 1728 C CA . CYS A 1 222 ? 13.469 -21.938 -18.312 1 91.44 222 CYS A CA 1
ATOM 1729 C C . CYS A 1 222 ? 14.484 -22.828 -19.016 1 91.44 222 CYS A C 1
ATOM 1731 O O . CYS A 1 222 ? 14.555 -22.828 -20.25 1 91.44 222 CYS A O 1
ATOM 1733 N N . ALA A 1 223 ? 15.258 -23.609 -18.328 1 90.25 223 ALA A N 1
ATOM 1734 C CA . ALA A 1 223 ? 16.203 -24.547 -18.922 1 90.25 223 ALA A CA 1
ATOM 1735 C C . ALA A 1 223 ? 15.477 -25.547 -19.812 1 90.25 223 ALA A C 1
ATOM 1737 O O . ALA A 1 223 ? 16.016 -25.984 -20.844 1 90.25 223 ALA A O 1
ATOM 1738 N N . SER A 1 224 ? 14.289 -25.859 -19.406 1 86.25 224 SER A N 1
ATOM 1739 C CA . SER A 1 224 ? 13.523 -26.844 -20.141 1 86.25 224 SER A CA 1
ATOM 1740 C C . SER A 1 224 ? 13.141 -26.344 -21.531 1 86.25 224 SER A C 1
ATOM 1742 O O . SER A 1 224 ? 12.852 -27.125 -22.438 1 86.25 224 SER A O 1
ATOM 1744 N N . LEU A 1 225 ? 13.195 -25.078 -21.609 1 80.31 225 LEU A N 1
ATOM 1745 C CA . LEU A 1 225 ? 12.812 -24.469 -22.875 1 80.31 225 LEU A CA 1
ATOM 1746 C C . LEU A 1 225 ? 13.953 -24.562 -23.891 1 80.31 225 LEU A C 1
ATOM 1748 O O . LEU A 1 225 ? 13.742 -24.391 -25.094 1 80.31 225 LEU A O 1
ATOM 1752 N N . VAL A 1 226 ? 15.172 -24.859 -23.234 1 83.19 226 VAL A N 1
ATOM 1753 C CA . VAL A 1 226 ? 16.344 -24.953 -24.094 1 83.19 226 VAL A CA 1
ATOM 1754 C C . VAL A 1 226 ? 16.656 -26.406 -24.406 1 83.19 226 VAL A C 1
ATOM 1756 O O . VAL A 1 226 ? 16.609 -27.266 -23.516 1 83.19 226 VAL A O 1
ATOM 1759 N N . GLY A 1 227 ? 16.469 -26.969 -25.594 1 79.12 227 GLY A N 1
ATOM 1760 C CA . GLY A 1 227 ? 16.594 -28.359 -26.016 1 79.12 227 GLY A CA 1
ATOM 1761 C C . GLY A 1 227 ? 18.016 -28.766 -26.312 1 79.12 227 GLY A C 1
ATOM 1762 O O . GLY A 1 227 ? 18.859 -27.906 -26.641 1 79.12 227 GLY A O 1
ATOM 1763 N N . GLY A 1 228 ? 18.281 -30.125 -26.047 1 81.62 228 GLY A N 1
ATOM 1764 C CA . GLY A 1 228 ? 19.484 -30.797 -26.531 1 81.62 228 GLY A CA 1
ATOM 1765 C C . GLY A 1 228 ? 20.734 -30.359 -25.812 1 81.62 228 GLY A C 1
ATOM 1766 O O . GLY A 1 228 ? 20.734 -30.203 -24.578 1 81.62 228 GLY A O 1
ATOM 1767 N N . GLU A 1 229 ? 21.828 -30.203 -26.5 1 82.44 229 GLU A N 1
ATOM 1768 C CA . GLU A 1 229 ? 23.141 -29.844 -25.984 1 82.44 229 GLU A CA 1
ATOM 1769 C C . GLU A 1 229 ? 23.141 -28.422 -25.406 1 82.44 229 GLU A C 1
ATOM 1771 O O . GLU A 1 229 ? 23.859 -28.141 -24.438 1 82.44 229 GLU A O 1
ATOM 1776 N N . ALA A 1 230 ? 22.281 -27.688 -25.859 1 90.06 230 ALA A N 1
ATOM 1777 C CA . ALA A 1 230 ? 22.188 -26.312 -25.391 1 90.06 230 ALA A CA 1
ATOM 1778 C C . ALA A 1 230 ? 21.656 -26.25 -23.969 1 90.06 230 ALA A C 1
ATOM 1780 O O . ALA A 1 230 ? 21.969 -25.312 -23.219 1 90.06 230 ALA A O 1
ATOM 1781 N N . GLN A 1 231 ? 20.875 -27.25 -23.578 1 93.56 231 GLN A N 1
ATOM 1782 C CA . GLN A 1 231 ? 20.312 -27.281 -22.219 1 93.56 231 GLN A CA 1
ATOM 1783 C C . GLN A 1 231 ? 21.422 -27.469 -21.188 1 93.56 231 GLN A C 1
ATOM 1785 O O . GLN A 1 231 ? 21.375 -26.859 -20.109 1 93.56 231 GLN A O 1
ATOM 1790 N N . GLU A 1 232 ? 22.328 -28.312 -21.5 1 92.12 232 GLU A N 1
ATOM 1791 C CA . GLU A 1 232 ? 23.453 -28.516 -20.578 1 92.12 232 GLU A CA 1
ATOM 1792 C C . GLU A 1 232 ? 24.25 -27.234 -20.391 1 92.12 232 GLU A C 1
ATOM 1794 O O . GLU A 1 232 ? 24.641 -26.906 -19.266 1 92.12 232 GLU A O 1
ATOM 1799 N N . GLU A 1 233 ? 24.5 -26.594 -21.516 1 93.56 233 GLU A N 1
ATOM 1800 C CA . GLU A 1 233 ? 25.234 -25.344 -21.422 1 93.56 233 GLU A CA 1
ATOM 1801 C C . GLU A 1 233 ? 24.453 -24.297 -20.641 1 93.56 233 GLU A C 1
ATOM 1803 O O . GLU A 1 233 ? 25.031 -23.562 -19.844 1 93.56 233 GLU A O 1
ATOM 1808 N N . TYR A 1 234 ? 23.188 -24.234 -20.891 1 96.5 234 TYR A N 1
ATOM 1809 C CA . TYR A 1 234 ? 22.328 -23.312 -20.156 1 96.5 234 TYR A CA 1
ATOM 1810 C C . TYR A 1 234 ? 22.406 -23.578 -18.656 1 96.5 234 TYR A C 1
ATOM 1812 O O . TYR A 1 234 ? 22.547 -22.656 -17.859 1 96.5 234 TYR A O 1
ATOM 1820 N N . GLN A 1 235 ? 22.328 -24.828 -18.266 1 96.19 235 GLN A N 1
ATOM 1821 C CA . GLN A 1 235 ? 22.375 -25.219 -16.875 1 96.19 235 GLN A CA 1
ATOM 1822 C C . GLN A 1 235 ? 23.734 -24.859 -16.25 1 96.19 235 GLN A C 1
ATOM 1824 O O . GLN A 1 235 ? 23.797 -24.484 -15.078 1 96.19 235 GLN A O 1
ATOM 1829 N N . ARG A 1 236 ? 24.719 -25.031 -17.047 1 95.56 236 ARG A N 1
ATOM 1830 C CA . ARG A 1 236 ? 26.047 -24.656 -16.562 1 95.56 236 ARG A CA 1
ATOM 1831 C C . ARG A 1 236 ? 26.125 -23.172 -16.266 1 95.56 236 ARG A C 1
ATOM 1833 O O . ARG A 1 236 ? 26.672 -22.75 -15.242 1 95.56 236 ARG A O 1
ATOM 1840 N N . ILE A 1 237 ? 25.578 -22.391 -17.125 1 96.94 237 ILE A N 1
ATOM 1841 C CA . ILE A 1 237 ? 25.578 -20.938 -16.969 1 96.94 237 ILE A CA 1
ATOM 1842 C C . ILE A 1 237 ? 24.766 -20.547 -15.727 1 96.94 237 ILE A C 1
ATOM 1844 O O . ILE A 1 237 ? 25.234 -19.734 -14.914 1 96.94 237 ILE A O 1
ATOM 1848 N N . VAL A 1 238 ? 23.594 -21.125 -15.578 1 97.69 238 VAL A N 1
ATOM 1849 C CA . VAL A 1 238 ? 22.75 -20.859 -14.414 1 97.69 238 VAL A CA 1
ATOM 1850 C C . VAL A 1 238 ? 23.469 -21.297 -13.141 1 97.69 238 VAL A C 1
ATOM 1852 O O . VAL A 1 238 ? 23.375 -20.625 -12.109 1 97.69 238 VAL A O 1
ATOM 1855 N N . GLY A 1 239 ? 24.125 -22.422 -13.25 1 97.88 239 GLY A N 1
ATOM 1856 C CA . GLY A 1 239 ? 24.922 -22.859 -12.125 1 97.88 239 GLY A CA 1
ATOM 1857 C C . GLY A 1 239 ? 25.984 -21.859 -11.719 1 97.88 239 GLY A C 1
ATOM 1858 O O . GLY A 1 239 ? 26.219 -21.625 -10.531 1 97.88 239 GLY A O 1
ATOM 1859 N N . ALA A 1 240 ? 26.672 -21.266 -12.703 1 98.06 240 ALA A N 1
ATOM 1860 C CA . ALA A 1 240 ? 27.672 -20.234 -12.43 1 98.06 240 ALA A CA 1
ATOM 1861 C C . ALA A 1 240 ? 27.031 -19.016 -11.773 1 98.06 240 ALA A C 1
ATOM 1863 O O . ALA A 1 240 ? 27.578 -18.438 -10.836 1 98.06 240 ALA A O 1
ATOM 1864 N N . MET A 1 241 ? 25.906 -18.609 -12.227 1 98.44 241 MET A N 1
ATOM 1865 C CA . MET A 1 241 ? 25.172 -17.484 -11.641 1 98.44 241 MET A CA 1
ATOM 1866 C C . MET A 1 241 ? 24.781 -17.781 -10.203 1 98.44 241 MET A C 1
ATOM 1868 O O . MET A 1 241 ? 24.875 -16.906 -9.336 1 98.44 241 MET A O 1
ATOM 1872 N N . CYS A 1 242 ? 24.328 -19.016 -9.984 1 98.44 242 CYS A N 1
ATOM 1873 C CA . CYS A 1 242 ? 23.938 -19.438 -8.641 1 98.44 242 CYS A CA 1
ATOM 1874 C C . CYS A 1 242 ? 25.109 -19.312 -7.672 1 98.44 242 CYS A C 1
ATOM 1876 O O . CYS A 1 242 ? 24.953 -18.797 -6.566 1 98.44 242 CYS A O 1
ATOM 1878 N N . ARG A 1 243 ? 26.281 -19.797 -8.086 1 98.44 243 ARG A N 1
ATOM 1879 C CA . ARG A 1 243 ? 27.469 -19.703 -7.246 1 98.44 243 ARG A CA 1
ATOM 1880 C C . ARG A 1 243 ? 27.812 -18.266 -6.934 1 98.44 243 ARG A C 1
ATOM 1882 O O . ARG A 1 243 ? 28.125 -17.922 -5.789 1 98.44 243 ARG A O 1
ATOM 1889 N N . LYS A 1 244 ? 27.75 -17.438 -7.949 1 98.62 244 LYS A N 1
ATOM 1890 C CA . LYS A 1 244 ? 28.031 -16.016 -7.734 1 98.62 244 LYS A CA 1
ATOM 1891 C C . LYS A 1 244 ? 27.031 -15.391 -6.777 1 98.62 244 LYS A C 1
ATOM 1893 O O . LYS A 1 244 ? 27.391 -14.57 -5.938 1 98.62 244 LYS A O 1
ATOM 1898 N N . LEU A 1 245 ? 25.75 -15.719 -6.867 1 98.75 245 LEU A N 1
ATOM 1899 C CA . LEU A 1 245 ? 24.703 -15.211 -5.984 1 98.75 245 LEU A CA 1
ATOM 1900 C C . LEU A 1 245 ? 24.953 -15.648 -4.543 1 98.75 245 LEU A C 1
ATOM 1902 O O . LEU A 1 245 ? 24.734 -14.875 -3.611 1 98.75 245 LEU A O 1
ATOM 1906 N N . GLN A 1 246 ? 25.328 -16.906 -4.398 1 98.5 246 GLN A N 1
ATOM 1907 C CA . GLN A 1 246 ? 25.641 -17.406 -3.062 1 98.5 246 GLN A CA 1
ATOM 1908 C C . GLN A 1 246 ? 26.781 -16.609 -2.434 1 98.5 246 GLN A C 1
ATOM 1910 O O . GLN A 1 246 ? 26.719 -16.25 -1.259 1 98.5 246 GLN A O 1
ATOM 1915 N N . GLU A 1 247 ? 27.781 -16.328 -3.234 1 98.06 247 GLU A N 1
ATOM 1916 C CA . GLU A 1 247 ? 28.922 -15.547 -2.76 1 98.06 247 GLU A CA 1
ATOM 1917 C C . GLU A 1 247 ? 28.484 -14.125 -2.389 1 98.06 247 GLU A C 1
ATOM 1919 O O . GLU A 1 247 ? 29 -13.547 -1.431 1 98.06 247 GLU A O 1
ATOM 1924 N N . ALA A 1 248 ? 27.594 -13.633 -3.121 1 97.69 248 ALA A N 1
ATOM 1925 C CA . ALA A 1 248 ? 27.109 -12.273 -2.896 1 97.69 248 ALA A CA 1
ATOM 1926 C C . ALA A 1 248 ? 25.969 -12.266 -1.876 1 97.69 248 ALA A C 1
ATOM 1928 O O . ALA A 1 248 ? 25.344 -11.227 -1.649 1 97.69 248 ALA A O 1
ATOM 1929 N N . ARG A 1 249 ? 25.641 -13.367 -1.309 1 97.62 249 ARG A N 1
ATOM 1930 C CA . ARG A 1 249 ? 24.578 -13.523 -0.329 1 97.62 249 ARG A CA 1
ATOM 1931 C C . ARG A 1 249 ? 23.25 -13.023 -0.879 1 97.62 249 ARG A C 1
ATOM 1933 O O . ARG A 1 249 ? 22.531 -12.281 -0.205 1 97.62 249 ARG A O 1
ATOM 1940 N N . TYR A 1 250 ? 23.078 -13.312 -2.148 1 98.5 250 TYR A N 1
ATOM 1941 C CA . TYR A 1 250 ? 21.859 -13.023 -2.881 1 98.5 250 TYR A CA 1
ATOM 1942 C C . TYR A 1 250 ? 21.5 -11.547 -2.795 1 98.5 250 TYR A C 1
ATOM 1944 O O . TYR A 1 250 ? 20.312 -11.18 -2.77 1 98.5 250 TYR A O 1
ATOM 1952 N N . HIS A 1 251 ? 22.469 -10.719 -2.617 1 98.19 251 HIS A N 1
ATOM 1953 C CA . HIS A 1 251 ? 22.375 -9.266 -2.617 1 98.19 251 HIS A CA 1
ATOM 1954 C C . HIS A 1 251 ? 21.375 -8.781 -1.566 1 98.19 251 HIS A C 1
ATOM 1956 O O . HIS A 1 251 ? 20.641 -7.82 -1.795 1 98.19 251 HIS A O 1
ATOM 1962 N N . GLY A 1 252 ? 21.266 -9.445 -0.452 1 98.31 252 GLY A N 1
ATOM 1963 C CA . GLY A 1 252 ? 20.406 -9.055 0.653 1 98.31 252 GLY A CA 1
ATOM 1964 C C . GLY A 1 252 ? 20.719 -7.676 1.202 1 98.31 252 GLY A C 1
ATOM 1965 O O . GLY A 1 252 ? 19.891 -7.047 1.849 1 98.31 252 GLY A O 1
ATOM 1966 N N . SER A 1 253 ? 21.938 -7.164 0.9 1 98.12 253 SER A N 1
ATOM 1967 C CA . SER A 1 253 ? 22.406 -5.883 1.42 1 98.12 253 SER A CA 1
ATOM 1968 C C . SER A 1 253 ? 21.562 -4.73 0.883 1 98.12 253 SER A C 1
ATOM 1970 O O . SER A 1 253 ? 21.516 -3.658 1.49 1 98.12 253 SER A O 1
ATOM 1972 N N . TYR A 1 254 ? 20.891 -4.922 -0.22 1 98.56 254 TYR A N 1
ATOM 1973 C CA . TYR A 1 254 ? 20.078 -3.869 -0.817 1 98.56 254 TYR A CA 1
ATOM 1974 C C . TYR A 1 254 ? 19.078 -3.322 0.186 1 98.56 254 TYR A C 1
ATOM 1976 O O . TYR A 1 254 ? 18.781 -2.125 0.191 1 98.56 254 TYR A O 1
ATOM 1984 N N . PHE A 1 255 ? 18.547 -4.207 1.108 1 98.75 255 PHE A N 1
ATOM 1985 C CA . PHE A 1 255 ? 17.469 -3.801 2.012 1 98.75 255 PHE A CA 1
ATOM 1986 C C . PHE A 1 255 ? 18 -3.65 3.436 1 98.75 255 PHE A C 1
ATOM 1988 O O . PHE A 1 255 ? 17.219 -3.393 4.363 1 98.75 255 PHE A O 1
ATOM 1995 N N . ASP A 1 256 ? 19.312 -3.875 3.613 1 98.25 256 ASP A N 1
ATOM 1996 C CA . ASP A 1 256 ? 19.938 -3.803 4.926 1 98.25 256 ASP A CA 1
ATOM 1997 C C . ASP A 1 256 ? 20.516 -2.41 5.184 1 98.25 256 ASP A C 1
ATOM 1999 O O . ASP A 1 256 ? 21.516 -2.021 4.578 1 98.25 256 ASP A O 1
ATOM 2003 N N . ARG A 1 257 ? 19.906 -1.73 6.117 1 97.94 257 ARG A N 1
ATOM 2004 C CA . ARG A 1 257 ? 20.359 -0.368 6.375 1 97.94 257 ARG A CA 1
ATOM 2005 C C . ARG A 1 257 ? 21.766 -0.36 6.953 1 97.94 257 ARG A C 1
ATOM 2007 O O . ARG A 1 257 ? 22.453 0.662 6.914 1 97.94 257 ARG A O 1
ATOM 2014 N N . GLY A 1 258 ? 22.219 -1.471 7.504 1 96.69 258 GLY A N 1
ATOM 2015 C CA . GLY A 1 258 ? 23.562 -1.586 8.078 1 96.69 258 GLY A CA 1
ATOM 2016 C C . GLY A 1 258 ? 24.625 -1.866 7.043 1 96.69 258 GLY A C 1
ATOM 2017 O O . GLY A 1 258 ? 25.828 -1.867 7.359 1 96.69 258 GLY A O 1
ATOM 2018 N N . ALA A 1 259 ? 24.234 -2.047 5.828 1 97.19 259 ALA A N 1
ATOM 2019 C CA . ALA A 1 259 ? 25.203 -2.316 4.766 1 97.19 259 ALA A CA 1
ATOM 2020 C C . ALA A 1 259 ? 25.953 -1.049 4.367 1 97.19 259 ALA A C 1
ATOM 2022 O O . ALA A 1 259 ? 25.547 0.057 4.742 1 97.19 259 ALA A O 1
ATOM 2023 N N . LYS A 1 260 ? 27.031 -1.226 3.623 1 94.94 260 LYS A N 1
ATOM 2024 C CA . LYS A 1 260 ? 27.797 -0.089 3.137 1 94.94 260 LYS A CA 1
ATOM 2025 C C . LYS A 1 260 ? 26.984 0.75 2.152 1 94.94 260 LYS A C 1
ATOM 2027 O O . LYS A 1 260 ? 26.141 0.221 1.424 1 94.94 260 LYS A O 1
ATOM 2032 N N . ALA A 1 261 ? 27.125 2.039 2.055 1 91.62 261 ALA A N 1
ATOM 2033 C CA . ALA A 1 261 ? 26.344 3.012 1.293 1 91.62 261 ALA A CA 1
ATOM 2034 C C . ALA A 1 261 ? 26.219 2.582 -0.164 1 91.62 261 ALA A C 1
ATOM 2036 O O . ALA A 1 261 ? 25.141 2.729 -0.762 1 91.62 261 ALA A O 1
ATOM 2037 N N . GLY A 1 262 ? 27.156 2.002 -0.698 1 90.81 262 GLY A N 1
ATOM 2038 C CA . GLY A 1 262 ? 27.078 1.591 -2.09 1 90.81 262 GLY A CA 1
ATOM 2039 C C . GLY A 1 262 ? 26.359 0.263 -2.283 1 90.81 262 GLY A C 1
ATOM 2040 O O . GLY A 1 262 ? 25.984 -0.085 -3.402 1 90.81 262 GLY A O 1
ATOM 2041 N N . GLY A 1 263 ? 26.031 -0.344 -1.242 1 94.69 263 GLY A N 1
ATOM 2042 C CA . GLY A 1 263 ? 25.438 -1.673 -1.338 1 94.69 263 GLY A CA 1
ATOM 2043 C C . GLY A 1 263 ? 24 -1.729 -0.857 1 94.69 263 GLY A C 1
ATOM 2044 O O . GLY A 1 263 ? 23.359 -2.779 -0.919 1 94.69 263 GLY A O 1
ATOM 2045 N N . ARG A 1 264 ? 23.516 -0.595 -0.318 1 97.62 264 ARG A N 1
ATOM 2046 C CA . ARG A 1 264 ? 22.141 -0.539 0.18 1 97.62 264 ARG A CA 1
ATOM 2047 C C . ARG A 1 264 ? 21.312 0.459 -0.618 1 97.62 264 ARG A C 1
ATOM 2049 O O . ARG A 1 264 ? 21.859 1.373 -1.24 1 97.62 264 ARG A O 1
ATOM 2056 N N . LEU A 1 265 ? 20.031 0.275 -0.602 1 98.25 265 LEU A N 1
ATOM 2057 C CA . LEU A 1 265 ? 19.125 1.136 -1.358 1 98.25 265 LEU A CA 1
ATOM 2058 C C . LEU A 1 265 ? 18.422 2.127 -0.438 1 98.25 265 LEU A C 1
ATOM 2060 O O . LEU A 1 265 ? 17.516 2.848 -0.869 1 98.25 265 LEU A O 1
ATOM 2064 N N . CYS A 1 266 ? 18.781 2.117 0.839 1 98.06 266 CYS A N 1
ATOM 2065 C CA . CYS A 1 266 ? 18.141 3.016 1.795 1 98.06 266 CYS A CA 1
ATOM 2066 C C . CYS A 1 266 ? 19.172 3.904 2.48 1 98.06 266 CYS A C 1
ATOM 2068 O O . CYS A 1 266 ? 20.375 3.697 2.328 1 98.06 266 CYS A O 1
ATOM 2070 N N . THR A 1 267 ? 18.719 5 3.107 1 96.75 267 THR A N 1
ATOM 2071 C CA . THR A 1 267 ? 19.578 5.82 3.959 1 96.75 267 THR A CA 1
ATOM 2072 C C . THR A 1 267 ? 19.984 5.047 5.207 1 96.75 267 THR A C 1
ATOM 2074 O O . THR A 1 267 ? 19.453 3.979 5.492 1 96.75 267 THR A O 1
ATOM 2077 N N . PRO A 1 268 ? 20.906 5.586 5.91 1 96.25 268 PRO A N 1
ATOM 2078 C CA . PRO A 1 268 ? 21.328 4.898 7.133 1 96.25 268 PRO A CA 1
ATOM 2079 C C . PRO A 1 268 ? 20.203 4.734 8.141 1 96.25 268 PRO A C 1
ATOM 2081 O O . PRO A 1 268 ? 20.219 3.814 8.961 1 96.25 268 PRO A O 1
ATOM 2084 N N . GLU A 1 269 ? 19.188 5.605 8.031 1 95.88 269 GLU A N 1
ATOM 2085 C CA . GLU A 1 269 ? 18.062 5.527 8.945 1 95.88 269 GLU A CA 1
ATOM 2086 C C . GLU A 1 269 ? 17.031 4.504 8.469 1 95.88 269 GLU A C 1
ATOM 2088 O O . GLU A 1 269 ? 16.141 4.117 9.219 1 95.88 269 GLU A O 1
ATOM 2093 N N . GLY A 1 270 ? 17.156 4.082 7.156 1 98.06 270 GLY A N 1
ATOM 2094 C CA . GLY A 1 270 ? 16.25 3.053 6.66 1 98.06 270 GLY A CA 1
ATOM 2095 C C . GLY A 1 270 ? 15.203 3.586 5.703 1 98.06 270 GLY A C 1
ATOM 2096 O O . GLY A 1 270 ? 14.219 2.904 5.41 1 98.06 270 GLY A O 1
ATOM 2097 N N . TRP A 1 271 ? 15.43 4.816 5.203 1 97.94 271 TRP A N 1
ATOM 2098 C CA . TRP A 1 271 ? 14.469 5.395 4.27 1 97.94 271 TRP A CA 1
ATOM 2099 C C . TRP A 1 271 ? 14.742 4.918 2.846 1 97.94 271 TRP A C 1
ATOM 2101 O O . TRP A 1 271 ? 15.836 5.121 2.318 1 97.94 271 TRP A O 1
ATOM 2111 N N . PHE A 1 272 ? 13.789 4.305 2.264 1 98.5 272 PHE A N 1
ATOM 2112 C CA . PHE A 1 272 ? 13.82 3.898 0.865 1 98.5 272 PHE A CA 1
ATOM 2113 C C . PHE A 1 272 ? 13.039 4.875 -0.003 1 98.5 272 PHE A C 1
ATOM 2115 O O . PHE A 1 272 ? 11.938 5.293 0.362 1 98.5 272 PHE A O 1
ATOM 2122 N N . SER A 1 273 ? 13.594 5.219 -1.109 1 97.38 273 SER A N 1
ATOM 2123 C CA . SER A 1 273 ? 12.922 6.102 -2.061 1 97.38 273 SER A CA 1
ATOM 2124 C C . SER A 1 273 ? 12.633 5.379 -3.373 1 97.38 273 SER A C 1
ATOM 2126 O O . SER A 1 273 ? 13.461 4.605 -3.859 1 97.38 273 SER A O 1
ATOM 2128 N N . CYS A 1 274 ? 11.422 5.594 -3.832 1 98.12 274 CYS A N 1
ATOM 2129 C CA . CYS A 1 274 ? 11.039 5.051 -5.129 1 98.12 274 CYS A CA 1
ATOM 2130 C C . CYS A 1 274 ? 11.898 5.637 -6.242 1 98.12 274 CYS A C 1
ATOM 2132 O O . CYS A 1 274 ? 12.117 6.852 -6.289 1 98.12 274 CYS A O 1
ATOM 2134 N N . GLN A 1 275 ? 12.344 4.824 -7.125 1 97.62 275 GLN A N 1
ATOM 2135 C CA . GLN A 1 275 ? 13.25 5.262 -8.188 1 97.62 275 GLN A CA 1
ATOM 2136 C C . GLN A 1 275 ? 12.477 5.578 -9.469 1 97.62 275 GLN A C 1
ATOM 2138 O O . GLN A 1 275 ? 13.078 5.898 -10.492 1 97.62 275 GLN A O 1
ATOM 2143 N N . GLY A 1 276 ? 11.195 5.43 -9.438 1 96.5 276 GLY A N 1
ATOM 2144 C CA . GLY A 1 276 ? 10.352 5.754 -10.578 1 96.5 276 GLY A CA 1
ATOM 2145 C C . GLY A 1 276 ? 10.164 4.59 -11.531 1 96.5 276 GLY A C 1
ATOM 2146 O O . GLY A 1 276 ? 10.875 3.59 -11.445 1 96.5 276 GLY A O 1
ATOM 2147 N N . PRO A 1 277 ? 9.18 4.699 -12.469 1 96.31 277 PRO A N 1
ATOM 2148 C CA . PRO A 1 277 ? 8.969 3.656 -13.469 1 96.31 277 PRO A CA 1
ATOM 2149 C C . PRO A 1 277 ? 10.203 3.412 -14.336 1 96.31 277 PRO A C 1
ATOM 2151 O O . PRO A 1 277 ? 11.133 4.223 -14.328 1 96.31 277 PRO A O 1
ATOM 2154 N N . PHE A 1 278 ? 10.164 2.348 -15.055 1 96.19 278 PHE A N 1
ATOM 2155 C CA . PHE A 1 278 ? 11.336 1.883 -15.781 1 96.19 278 PHE A CA 1
ATOM 2156 C C . PHE A 1 278 ? 11.766 2.906 -16.828 1 96.19 278 PHE A C 1
ATOM 2158 O O . PHE A 1 278 ? 12.945 2.98 -17.172 1 96.19 278 PHE A O 1
ATOM 2165 N N . ASP A 1 279 ? 10.828 3.713 -17.281 1 94.94 279 ASP A N 1
ATOM 2166 C CA . ASP A 1 279 ? 11.086 4.562 -18.438 1 94.94 279 ASP A CA 1
ATOM 2167 C C . ASP A 1 279 ? 11.391 5.996 -18.016 1 94.94 279 ASP A C 1
ATOM 2169 O O . ASP A 1 279 ? 11.461 6.898 -18.859 1 94.94 279 ASP A O 1
ATOM 2173 N N . VAL A 1 280 ? 11.469 6.262 -16.734 1 94.44 280 VAL A N 1
ATOM 2174 C CA . VAL A 1 280 ? 11.844 7.586 -16.234 1 94.44 280 VAL A CA 1
ATOM 2175 C C . VAL A 1 280 ? 12.969 7.453 -15.211 1 94.44 280 VAL A C 1
ATOM 2177 O O . VAL A 1 280 ? 13.188 6.371 -14.656 1 94.44 280 VAL A O 1
ATOM 2180 N N . ASP A 1 281 ? 13.633 8.516 -14.922 1 91.75 281 ASP A N 1
ATOM 2181 C CA . ASP A 1 281 ? 14.828 8.461 -14.078 1 91.75 281 ASP A CA 1
ATOM 2182 C C . ASP A 1 281 ? 14.461 8.586 -12.602 1 91.75 281 ASP A C 1
ATOM 2184 O O . ASP A 1 281 ? 15.156 8.039 -11.742 1 91.75 281 ASP A O 1
ATOM 2188 N N . ASP A 1 282 ? 13.398 9.266 -12.32 1 94.06 282 ASP A N 1
ATOM 2189 C CA . ASP A 1 282 ? 13.055 9.508 -10.922 1 94.06 282 ASP A CA 1
ATOM 2190 C C . ASP A 1 282 ? 11.555 9.398 -10.703 1 94.06 282 ASP A C 1
ATOM 2192 O O . ASP A 1 282 ? 10.773 9.438 -11.656 1 94.06 282 ASP A O 1
ATOM 2196 N N . CYS A 1 283 ? 11.219 9.242 -9.516 1 96 283 CYS A N 1
ATOM 2197 C CA . CYS A 1 283 ? 9.82 9.172 -9.109 1 96 283 CYS A CA 1
ATOM 2198 C C . CYS A 1 283 ? 9.227 10.57 -8.969 1 96 283 CYS A C 1
ATOM 2200 O O . CYS A 1 283 ? 9.586 11.312 -8.062 1 96 283 CYS A O 1
ATOM 2202 N N . ALA A 1 284 ? 8.273 10.922 -9.766 1 91.44 284 ALA A N 1
ATOM 2203 C CA . ALA A 1 284 ? 7.66 12.25 -9.75 1 91.44 284 ALA A CA 1
ATOM 2204 C C . ALA A 1 284 ? 6.859 12.469 -8.469 1 91.44 284 ALA A C 1
ATOM 2206 O O . ALA A 1 284 ? 6.754 13.594 -7.984 1 91.44 284 ALA A O 1
ATOM 2207 N N . SER A 1 285 ? 6.336 11.422 -7.906 1 93 285 SER A N 1
ATOM 2208 C CA . SER A 1 285 ? 5.492 11.516 -6.719 1 93 285 SER A CA 1
ATOM 2209 C C . SER A 1 285 ? 6.324 11.453 -5.445 1 93 285 SER A C 1
ATOM 2211 O O . SER A 1 285 ? 5.797 11.609 -4.34 1 93 285 SER A O 1
ATOM 2213 N N . ARG A 1 286 ? 7.637 11.141 -5.578 1 94.5 286 ARG A N 1
ATOM 2214 C CA . ARG A 1 286 ? 8.562 11.07 -4.453 1 94.5 286 ARG A CA 1
ATOM 2215 C C . ARG A 1 286 ? 8.062 10.086 -3.396 1 94.5 286 ARG A C 1
ATOM 2217 O O . ARG A 1 286 ? 8.031 10.414 -2.207 1 94.5 286 ARG A O 1
ATOM 2224 N N . HIS A 1 287 ? 7.645 8.945 -3.873 1 96.5 287 HIS A N 1
ATOM 2225 C CA . HIS A 1 287 ? 7.246 7.898 -2.936 1 96.5 287 HIS A CA 1
ATOM 2226 C C . HIS A 1 287 ? 8.422 7.469 -2.059 1 96.5 287 HIS A C 1
ATOM 2228 O O . HIS A 1 287 ? 9.547 7.34 -2.543 1 96.5 287 HIS A O 1
ATOM 2234 N N . SER A 1 288 ? 8.211 7.324 -0.814 1 97.56 288 SER A N 1
ATOM 2235 C CA . SER A 1 288 ? 9.234 6.848 0.108 1 97.56 288 SER A CA 1
ATOM 2236 C C . SER A 1 288 ? 8.625 6.031 1.24 1 97.56 288 SER A C 1
ATOM 2238 O O . SER A 1 288 ? 7.414 6.09 1.474 1 97.56 288 SER A O 1
ATOM 2240 N N . ILE A 1 289 ? 9.43 5.258 1.893 1 97.94 289 ILE A N 1
ATOM 2241 C CA . ILE A 1 289 ? 8.969 4.414 2.986 1 97.94 289 ILE A CA 1
ATOM 2242 C C . ILE A 1 289 ? 10.148 4.031 3.879 1 97.94 289 ILE A C 1
ATOM 2244 O O . ILE A 1 289 ? 11.281 3.943 3.412 1 97.94 289 ILE A O 1
ATOM 2248 N N . ASN A 1 290 ? 9.914 3.906 5.137 1 98.06 290 ASN A N 1
ATOM 2249 C CA . ASN A 1 290 ? 10.883 3.344 6.07 1 98.06 290 ASN A CA 1
ATOM 2250 C C . ASN A 1 290 ? 10.344 2.086 6.746 1 98.06 290 ASN A C 1
ATOM 2252 O O . ASN A 1 290 ? 9.641 2.168 7.754 1 98.06 290 ASN A O 1
ATOM 2256 N N . PRO A 1 291 ? 10.703 0.937 6.184 1 98.56 291 PRO A N 1
ATOM 2257 C CA . PRO A 1 291 ? 10.188 -0.315 6.746 1 98.56 291 PRO A CA 1
ATOM 2258 C C . PRO A 1 291 ? 10.75 -0.615 8.133 1 98.56 291 PRO A C 1
ATOM 2260 O O . PRO A 1 291 ? 10.281 -1.537 8.805 1 98.56 291 PRO A O 1
ATOM 2263 N N . TYR A 1 292 ? 11.711 0.136 8.594 1 98.38 292 TYR A N 1
ATOM 2264 C CA . TYR A 1 292 ? 12.273 -0.031 9.93 1 98.38 292 TYR A CA 1
ATOM 2265 C C . TYR A 1 292 ? 11.43 0.694 10.969 1 98.38 292 TYR A C 1
ATOM 2267 O O . TYR A 1 292 ? 11.633 0.528 12.172 1 98.38 292 TYR A O 1
ATOM 2275 N N . SER A 1 293 ? 10.477 1.46 10.586 1 96.88 293 SER A N 1
ATOM 2276 C CA . SER A 1 293 ? 9.734 2.367 11.453 1 96.88 293 SER A CA 1
ATOM 2277 C C . SER A 1 293 ? 8.727 1.611 12.312 1 96.88 293 SER A C 1
ATOM 2279 O O . SER A 1 293 ? 8.688 1.781 13.531 1 96.88 293 SER A O 1
ATOM 2281 N N . ASN A 1 294 ? 7.879 0.88 11.688 1 97.06 294 ASN A N 1
ATOM 2282 C CA . ASN A 1 294 ? 6.828 0.143 12.375 1 97.06 294 ASN A CA 1
ATOM 2283 C C . ASN A 1 294 ? 6.344 -1.047 11.555 1 97.06 294 ASN A C 1
ATOM 2285 O O . ASN A 1 294 ? 6.77 -1.229 10.406 1 97.06 294 ASN A O 1
ATOM 2289 N N . ARG A 1 295 ? 5.535 -1.882 12.109 1 97.5 295 ARG A N 1
ATOM 2290 C CA . ARG A 1 295 ? 5.078 -3.123 11.492 1 97.5 295 ARG A CA 1
ATOM 2291 C C . ARG A 1 295 ? 4.34 -2.848 10.188 1 97.5 295 ARG A C 1
ATOM 2293 O O . ARG A 1 295 ? 4.57 -3.523 9.18 1 97.5 295 ARG A O 1
ATOM 2300 N N . GLU A 1 296 ? 3.477 -1.929 10.203 1 96.56 296 GLU A N 1
ATOM 2301 C CA . GLU A 1 296 ? 2.684 -1.624 9.016 1 96.56 296 GLU A CA 1
ATOM 2302 C C . GLU A 1 296 ? 3.576 -1.218 7.844 1 96.56 296 GLU A C 1
ATOM 2304 O O . GLU A 1 296 ? 3.369 -1.665 6.715 1 96.56 296 GLU A O 1
ATOM 2309 N N . SER A 1 297 ? 4.516 -0.39 8.109 1 97.81 297 SER A N 1
ATOM 2310 C CA . SER A 1 297 ? 5.449 0.007 7.059 1 97.81 297 SER A CA 1
ATOM 2311 C C . SER A 1 297 ? 6.227 -1.193 6.527 1 97.81 297 SER A C 1
ATOM 2313 O O . SER A 1 297 ? 6.508 -1.276 5.332 1 97.81 297 SER A O 1
ATOM 2315 N N . ARG A 1 298 ? 6.605 -2.016 7.461 1 98.19 298 ARG A N 1
ATOM 2316 C CA . ARG A 1 298 ? 7.281 -3.244 7.051 1 98.19 298 ARG A CA 1
ATOM 2317 C C . ARG A 1 298 ? 6.414 -4.047 6.086 1 98.19 298 ARG A C 1
ATOM 2319 O O . ARG A 1 298 ? 6.887 -4.477 5.031 1 98.19 298 ARG A O 1
ATOM 2326 N N . VAL A 1 299 ? 5.195 -4.242 6.398 1 97.31 299 VAL A N 1
ATOM 2327 C CA . VAL A 1 299 ? 4.266 -5.008 5.57 1 97.31 299 VAL A CA 1
ATOM 2328 C C . VAL A 1 299 ? 4.055 -4.289 4.238 1 97.31 299 VAL A C 1
ATOM 2330 O O . VAL A 1 299 ? 4.09 -4.918 3.178 1 97.31 299 VAL A O 1
ATOM 2333 N N . LEU A 1 300 ? 3.836 -2.99 4.285 1 97.62 300 LEU A N 1
ATOM 2334 C CA . LEU A 1 300 ? 3.615 -2.205 3.076 1 97.62 300 LEU A CA 1
ATOM 2335 C C . LEU A 1 300 ? 4.816 -2.295 2.143 1 97.62 300 LEU A C 1
ATOM 2337 O O . LEU A 1 300 ? 4.66 -2.277 0.919 1 97.62 300 LEU A O 1
ATOM 2341 N N . PHE A 1 301 ? 6.035 -2.369 2.713 1 98.56 301 PHE A N 1
ATOM 2342 C CA . PHE A 1 301 ? 7.254 -2.436 1.914 1 98.56 301 PHE A CA 1
ATOM 2343 C C . PHE A 1 301 ? 7.27 -3.697 1.059 1 98.56 301 PHE A C 1
ATOM 2345 O O . PHE A 1 301 ? 7.883 -3.721 -0.011 1 98.56 301 PHE A O 1
ATOM 2352 N N . SER A 1 302 ? 6.613 -4.73 1.489 1 96.75 302 SER A N 1
ATOM 2353 C CA . SER A 1 302 ? 6.562 -5.969 0.719 1 96.75 302 SER A CA 1
ATOM 2354 C C . SER A 1 302 ? 5.84 -5.762 -0.61 1 96.75 302 SER A C 1
ATOM 2356 O O . SER A 1 302 ? 5.984 -6.57 -1.531 1 96.75 302 SER A O 1
ATOM 2358 N N . THR A 1 303 ? 5.031 -4.676 -0.696 1 96.88 303 THR A N 1
ATOM 2359 C CA . THR A 1 303 ? 4.305 -4.402 -1.932 1 96.88 303 THR A CA 1
ATOM 2360 C C . THR A 1 303 ? 5.195 -3.67 -2.93 1 96.88 303 THR A C 1
ATOM 2362 O O . THR A 1 303 ? 4.816 -3.482 -4.086 1 96.88 303 THR A O 1
ATOM 2365 N N . TRP A 1 304 ? 6.293 -3.172 -2.467 1 98.12 304 TRP A N 1
ATOM 2366 C CA . TRP A 1 304 ? 7.25 -2.551 -3.377 1 98.12 304 TRP A CA 1
ATOM 2367 C C . TRP A 1 304 ? 7.922 -3.598 -4.258 1 98.12 304 TRP A C 1
ATOM 2369 O O . TRP A 1 304 ? 8.008 -4.77 -3.885 1 98.12 304 TRP A O 1
ATOM 2379 N N . ASN A 1 305 ? 8.391 -3.174 -5.398 1 97 305 ASN A N 1
ATOM 2380 C CA . ASN A 1 305 ? 8.938 -4.133 -6.352 1 97 305 ASN A CA 1
ATOM 2381 C C . ASN A 1 305 ? 10.352 -3.756 -6.781 1 97 305 ASN A C 1
ATOM 2383 O O . ASN A 1 305 ? 10.727 -2.584 -6.73 1 97 305 ASN A O 1
ATOM 2387 N N . LEU A 1 306 ? 11.18 -4.719 -7.012 1 97.69 306 LEU A N 1
ATOM 2388 C CA . LEU A 1 306 ? 12.383 -4.559 -7.82 1 97.69 306 LEU A CA 1
ATOM 2389 C C . LEU A 1 306 ? 12.094 -4.863 -9.289 1 97.69 306 LEU A C 1
ATOM 2391 O O . LEU A 1 306 ? 12.086 -6.023 -9.695 1 97.69 306 LEU A O 1
ATOM 2395 N N . ASP A 1 307 ? 11.82 -3.826 -10.023 1 97.06 307 ASP A N 1
ATOM 2396 C CA . ASP A 1 307 ? 11.367 -3.955 -11.406 1 97.06 307 ASP A CA 1
ATOM 2397 C C . ASP A 1 307 ? 12.555 -4.035 -12.359 1 97.06 307 ASP A C 1
ATOM 2399 O O . ASP A 1 307 ? 13.484 -3.225 -12.281 1 97.06 307 ASP A O 1
ATOM 2403 N N . HIS A 1 308 ? 12.586 -5.016 -13.203 1 97.94 308 HIS A N 1
ATOM 2404 C CA . HIS A 1 308 ? 13.602 -5.121 -14.242 1 97.94 308 HIS A CA 1
ATOM 2405 C C . HIS A 1 308 ? 13.344 -4.121 -15.367 1 97.94 308 HIS A C 1
ATOM 2407 O O . HIS A 1 308 ? 12.305 -4.18 -16.031 1 97.94 308 HIS A O 1
ATOM 2413 N N . ILE A 1 309 ? 14.273 -3.254 -15.609 1 97.62 309 ILE A N 1
ATOM 2414 C CA . ILE A 1 309 ? 14.141 -2.291 -16.703 1 97.62 309 ILE A CA 1
ATOM 2415 C C . ILE A 1 309 ? 14.047 -3.027 -18.031 1 97.62 309 ILE A C 1
ATOM 2417 O O . ILE A 1 309 ? 13.125 -2.793 -18.812 1 97.62 309 ILE A O 1
ATOM 2421 N N . ILE A 1 310 ? 15.055 -3.793 -18.297 1 98.31 310 ILE A N 1
ATOM 2422 C CA . ILE A 1 310 ? 14.922 -4.801 -19.344 1 98.31 310 ILE A CA 1
ATOM 2423 C C . ILE A 1 310 ? 14.203 -6.027 -18.797 1 98.31 310 ILE A C 1
ATOM 2425 O O . ILE A 1 310 ? 14.719 -6.703 -17.891 1 98.31 310 ILE A O 1
ATOM 2429 N N . GLU A 1 311 ? 13.086 -6.379 -19.328 1 97.5 311 GLU A N 1
ATOM 2430 C CA . GLU A 1 311 ? 12.172 -7.344 -18.734 1 97.5 311 GLU A CA 1
ATOM 2431 C C . GLU A 1 311 ? 12.82 -8.719 -18.609 1 97.5 311 GLU A C 1
ATOM 2433 O O . GLU A 1 311 ? 13.477 -9.188 -19.547 1 97.5 311 GLU A O 1
ATOM 2438 N N . LYS A 1 312 ? 12.562 -9.375 -17.516 1 96.94 312 LYS A N 1
ATOM 2439 C CA . LYS A 1 312 ? 13.148 -10.68 -17.188 1 96.94 312 LYS A CA 1
ATOM 2440 C C . LYS A 1 312 ? 12.555 -11.773 -18.078 1 96.94 312 LYS A C 1
ATOM 2442 O O . LYS A 1 312 ? 13.242 -12.312 -18.938 1 96.94 312 LYS A O 1
ATOM 2447 N N . ARG A 1 313 ? 11.258 -11.938 -18.031 1 93.88 313 ARG A N 1
ATOM 2448 C CA . ARG A 1 313 ? 10.586 -13.086 -18.625 1 93.88 313 ARG A CA 1
ATOM 2449 C C . ARG A 1 313 ? 10.453 -12.922 -20.141 1 93.88 313 ARG A C 1
ATOM 2451 O O . ARG A 1 313 ? 10.641 -13.875 -20.891 1 93.88 313 ARG A O 1
ATOM 2458 N N . ARG A 1 314 ? 10.273 -11.75 -20.609 1 94.38 314 ARG A N 1
ATOM 2459 C CA . ARG A 1 314 ? 9.938 -11.539 -22.016 1 94.38 314 ARG A CA 1
ATOM 2460 C C . ARG A 1 314 ? 11.188 -11.211 -22.828 1 94.38 314 ARG A C 1
ATOM 2462 O O . ARG A 1 314 ? 11.172 -11.297 -24.062 1 94.38 314 ARG A O 1
ATOM 2469 N N . THR A 1 315 ? 12.266 -10.828 -22.141 1 96.94 315 THR A N 1
ATOM 2470 C CA . THR A 1 315 ? 13.391 -10.336 -22.922 1 96.94 315 THR A CA 1
ATOM 2471 C C . THR A 1 315 ? 14.695 -10.992 -22.469 1 96.94 315 THR A C 1
ATOM 2473 O O . THR A 1 315 ? 15.344 -11.695 -23.25 1 96.94 315 THR A O 1
ATOM 2476 N N . VAL A 1 316 ? 15.133 -10.883 -21.266 1 97.88 316 VAL A N 1
ATOM 2477 C CA . VAL A 1 316 ? 16.453 -11.289 -20.797 1 97.88 316 VAL A CA 1
ATOM 2478 C C . VAL A 1 316 ? 16.594 -12.805 -20.906 1 97.88 316 VAL A C 1
ATOM 2480 O O . VAL A 1 316 ? 17.547 -13.305 -21.5 1 97.88 316 VAL A O 1
ATOM 2483 N N . VAL A 1 317 ? 15.641 -13.508 -20.375 1 96.88 317 VAL A N 1
ATOM 2484 C CA . VAL A 1 317 ? 15.727 -14.969 -20.312 1 96.88 317 VAL A CA 1
ATOM 2485 C C . VAL A 1 317 ? 15.656 -15.555 -21.719 1 96.88 317 VAL A C 1
ATOM 2487 O O . VAL A 1 317 ? 16.5 -16.375 -22.109 1 96.88 317 VAL A O 1
ATOM 2490 N N . PRO A 1 318 ? 14.68 -15.102 -22.547 1 95.25 318 PRO A N 1
ATOM 2491 C CA . PRO A 1 318 ? 14.672 -15.602 -23.922 1 95.25 318 PRO A CA 1
ATOM 2492 C C . PRO A 1 318 ? 15.953 -15.258 -24.672 1 95.25 318 PRO A C 1
ATOM 2494 O O . PRO A 1 318 ? 16.438 -16.078 -25.469 1 95.25 318 PRO A O 1
ATOM 2497 N N . THR A 1 319 ? 16.484 -14.086 -24.484 1 96.88 319 THR A N 1
ATOM 2498 C CA . THR A 1 319 ? 17.719 -13.688 -25.141 1 96.88 319 THR A CA 1
ATOM 2499 C C . THR A 1 319 ? 18.875 -14.578 -24.688 1 96.88 319 THR A C 1
ATOM 2501 O O . THR A 1 319 ? 19.719 -14.977 -25.5 1 96.88 319 THR A O 1
ATOM 2504 N N . LEU A 1 320 ? 18.984 -14.867 -23.438 1 96.94 320 LEU A N 1
ATOM 2505 C CA . LEU A 1 320 ? 20 -15.766 -22.922 1 96.94 320 LEU A CA 1
ATOM 2506 C C . LEU A 1 320 ? 19.875 -17.156 -23.547 1 96.94 320 LEU A C 1
ATOM 2508 O O . LEU A 1 320 ? 20.875 -17.719 -24 1 96.94 320 LEU A O 1
ATOM 2512 N N . ALA A 1 321 ? 18.656 -17.656 -23.625 1 95.44 321 ALA A N 1
ATOM 2513 C CA . ALA A 1 321 ? 18.406 -18.969 -24.219 1 95.44 321 ALA A CA 1
ATOM 2514 C C . ALA A 1 321 ? 18.844 -18.984 -25.688 1 95.44 321 ALA A C 1
ATOM 2516 O O . ALA A 1 321 ? 19.5 -19.922 -26.141 1 95.44 321 ALA A O 1
ATOM 2517 N N . ALA A 1 322 ? 18.469 -17.938 -26.375 1 94.5 322 ALA A N 1
ATOM 2518 C CA . ALA A 1 322 ? 18.828 -17.844 -27.781 1 94.5 322 ALA A CA 1
ATOM 2519 C C . ALA A 1 322 ? 20.344 -17.75 -27.938 1 94.5 322 ALA A C 1
ATOM 2521 O O . ALA A 1 322 ? 20.906 -18.328 -28.875 1 94.5 322 ALA A O 1
ATOM 2522 N N . ALA A 1 323 ? 20.969 -16.984 -27.094 1 95.69 323 ALA A N 1
ATOM 2523 C CA . ALA A 1 323 ? 22.422 -16.844 -27.141 1 95.69 323 ALA A CA 1
ATOM 2524 C C . ALA A 1 323 ? 23.125 -18.188 -26.922 1 95.69 323 ALA A C 1
ATOM 2526 O O . ALA A 1 323 ? 24.125 -18.484 -27.578 1 95.69 323 ALA A O 1
ATOM 2527 N N . VAL A 1 324 ? 22.625 -18.969 -26.031 1 95.12 324 VAL A N 1
ATOM 2528 C CA . VAL A 1 324 ? 23.188 -20.281 -25.734 1 95.12 324 VAL A CA 1
ATOM 2529 C C . VAL A 1 324 ? 23.016 -21.203 -26.938 1 95.12 324 VAL A C 1
ATOM 2531 O O . VAL A 1 324 ? 23.953 -21.906 -27.344 1 95.12 324 VAL A O 1
ATOM 2534 N N . ARG A 1 325 ? 21.859 -21.172 -27.562 1 93.25 325 ARG A N 1
ATOM 2535 C CA . ARG A 1 325 ? 21.578 -22 -28.719 1 93.25 325 ARG A CA 1
ATOM 2536 C C . ARG A 1 325 ? 22.469 -21.594 -29.906 1 93.25 325 ARG A C 1
ATOM 2538 O O . ARG A 1 325 ? 22.906 -22.453 -30.672 1 93.25 325 ARG A O 1
ATOM 2545 N N . GLY A 1 326 ? 22.656 -20.359 -29.969 1 91 326 GLY A N 1
ATOM 2546 C CA . GLY A 1 326 ? 23.375 -19.844 -31.125 1 91 326 GLY A CA 1
ATOM 2547 C C . GLY A 1 326 ? 24.844 -19.594 -30.844 1 91 326 GLY A C 1
ATOM 2548 O O . GLY A 1 326 ? 25.5 -18.859 -31.594 1 91 326 GLY A O 1
ATOM 2549 N N . ALA A 1 327 ? 25.375 -20.078 -29.812 1 90.5 327 ALA A N 1
ATOM 2550 C CA . ALA A 1 327 ? 26.719 -19.719 -29.391 1 90.5 327 ALA A CA 1
ATOM 2551 C C . ALA A 1 327 ? 27.75 -20.109 -30.438 1 90.5 327 ALA A C 1
ATOM 2553 O O . ALA A 1 327 ? 28.75 -19.422 -30.625 1 90.5 327 ALA A O 1
ATOM 2554 N N . GLN A 1 328 ? 27.531 -21.094 -31.266 1 88.31 328 GLN A N 1
ATOM 2555 C CA . GLN A 1 328 ? 28.438 -21.531 -32.312 1 88.31 328 GLN A CA 1
ATOM 2556 C C . GLN A 1 328 ? 29.891 -21.422 -31.891 1 88.31 328 GLN A C 1
ATOM 2558 O O . GLN A 1 328 ? 30.719 -20.812 -32.594 1 88.31 328 GLN A O 1
ATOM 2563 N N . GLY A 1 329 ? 30.297 -21.969 -30.703 1 87.19 329 GLY A N 1
ATOM 2564 C CA . GLY A 1 329 ? 31.656 -22.016 -30.219 1 87.19 329 GLY A CA 1
ATOM 2565 C C . GLY A 1 329 ? 32.031 -20.797 -29.391 1 87.19 329 GLY A C 1
ATOM 2566 O O . GLY A 1 329 ? 33.094 -20.797 -28.75 1 87.19 329 GLY A O 1
ATOM 2567 N N . ARG A 1 330 ? 31.25 -19.781 -29.406 1 93 330 ARG A N 1
ATOM 2568 C CA . ARG A 1 330 ? 31.484 -18.609 -28.578 1 93 330 ARG A CA 1
ATOM 2569 C C . ARG A 1 330 ? 31.047 -18.859 -27.141 1 93 330 ARG A C 1
ATOM 2571 O O . ARG A 1 330 ? 30.25 -19.766 -26.891 1 93 330 ARG A O 1
ATOM 2578 N N . GLU A 1 331 ? 31.672 -18.109 -26.281 1 94.25 331 GLU A N 1
ATOM 2579 C CA . GLU A 1 331 ? 31.281 -18.203 -24.875 1 94.25 331 GLU A CA 1
ATOM 2580 C C . GLU A 1 331 ? 30.297 -17.109 -24.5 1 94.25 331 GLU A C 1
ATOM 2582 O O . GLU A 1 331 ? 30.578 -15.922 -24.656 1 94.25 331 GLU A O 1
ATOM 2587 N N . VAL A 1 332 ? 29.141 -17.484 -24.016 1 96.44 332 VAL A N 1
ATOM 2588 C CA . VAL A 1 332 ? 28.125 -16.531 -23.578 1 96.44 332 VAL A CA 1
ATOM 2589 C C . VAL A 1 332 ? 28.656 -15.711 -22.406 1 96.44 332 VAL A C 1
ATOM 2591 O O . VAL A 1 332 ? 29.266 -16.266 -21.484 1 96.44 332 VAL A O 1
ATOM 2594 N N . ASP A 1 333 ? 28.516 -14.422 -22.438 1 97.56 333 ASP A N 1
ATOM 2595 C CA . ASP A 1 333 ? 28.875 -13.562 -21.297 1 97.56 333 ASP A CA 1
ATOM 2596 C C . ASP A 1 333 ? 27.812 -13.656 -20.203 1 97.56 333 ASP A C 1
ATOM 2598 O O . ASP A 1 333 ? 27.031 -12.727 -20.016 1 97.56 333 ASP A O 1
ATOM 2602 N N . TRP A 1 334 ? 27.922 -14.68 -19.406 1 97.56 334 TRP A N 1
ATOM 2603 C CA . TRP A 1 334 ? 26.891 -14.922 -18.406 1 97.56 334 TRP A CA 1
ATOM 2604 C C . TRP A 1 334 ? 26.906 -13.844 -17.328 1 97.56 334 TRP A C 1
ATOM 2606 O O . TRP A 1 334 ? 25.906 -13.602 -16.656 1 97.56 334 TRP A O 1
ATOM 2616 N N . GLU A 1 335 ? 28 -13.094 -17.125 1 97.94 335 GLU A N 1
ATOM 2617 C CA . GLU A 1 335 ? 28.078 -12.016 -16.141 1 97.94 335 GLU A CA 1
ATOM 2618 C C . GLU A 1 335 ? 27.219 -10.828 -16.562 1 97.94 335 GLU A C 1
ATOM 2620 O O . GLU A 1 335 ? 26.656 -10.141 -15.703 1 97.94 335 GLU A O 1
ATOM 2625 N N . TYR A 1 336 ? 27.219 -10.578 -17.859 1 98.25 336 TYR A N 1
ATOM 2626 C CA . TYR A 1 336 ? 26.312 -9.555 -18.375 1 98.25 336 TYR A CA 1
ATOM 2627 C C . TYR A 1 336 ? 24.859 -9.867 -17.984 1 98.25 336 TYR A C 1
ATOM 2629 O O . TYR A 1 336 ? 24.172 -9.008 -17.438 1 98.25 336 TYR A O 1
ATOM 2637 N N . PHE A 1 337 ? 24.469 -11.094 -18.203 1 98.56 337 PHE A N 1
ATOM 2638 C CA . PHE A 1 337 ? 23.109 -11.508 -17.891 1 98.56 337 PHE A CA 1
ATOM 2639 C C . PHE A 1 337 ? 22.875 -11.531 -16.391 1 98.56 337 PHE A C 1
ATOM 2641 O O . PHE A 1 337 ? 21.781 -11.203 -15.914 1 98.56 337 PHE A O 1
ATOM 2648 N N . TYR A 1 338 ? 23.906 -11.922 -15.664 1 98.75 338 TYR A N 1
ATOM 2649 C CA . TYR A 1 338 ? 23.844 -11.844 -14.211 1 98.75 338 TYR A CA 1
ATOM 2650 C C . TYR A 1 338 ? 23.5 -10.43 -13.758 1 98.75 338 TYR A C 1
ATOM 2652 O O . TYR A 1 338 ? 22.625 -10.234 -12.914 1 98.75 338 TYR A O 1
ATOM 2660 N N . GLY A 1 339 ? 24.156 -9.477 -14.336 1 98.62 339 GLY A N 1
ATOM 2661 C CA . GLY A 1 339 ? 23.891 -8.086 -14.016 1 98.62 339 GLY A CA 1
ATOM 2662 C C . GLY A 1 339 ? 22.484 -7.652 -14.32 1 98.62 339 GLY A C 1
ATOM 2663 O O . GLY A 1 339 ? 21.859 -6.922 -13.539 1 98.62 339 GLY A O 1
ATOM 2664 N N . LEU A 1 340 ? 21.938 -8.109 -15.391 1 98.62 340 LEU A N 1
ATOM 2665 C CA . LEU A 1 340 ? 20.578 -7.746 -15.812 1 98.62 340 LEU A CA 1
ATOM 2666 C C . LEU A 1 340 ? 19.547 -8.414 -14.922 1 98.62 340 LEU A C 1
ATOM 2668 O O . LEU A 1 340 ? 18.5 -7.828 -14.641 1 98.62 340 LEU A O 1
ATOM 2672 N N . LEU A 1 341 ? 19.828 -9.602 -14.414 1 98.69 341 LEU A N 1
ATOM 2673 C CA . LEU A 1 341 ? 18.812 -10.422 -13.75 1 98.69 341 LEU A CA 1
ATOM 2674 C C . LEU A 1 341 ? 18.781 -10.141 -12.25 1 98.69 341 LEU A C 1
ATOM 2676 O O . LEU A 1 341 ? 17.719 -10.188 -11.625 1 98.69 341 LEU A O 1
ATOM 2680 N N . PHE A 1 342 ? 20 -9.766 -11.633 1 98.69 342 PHE A N 1
ATOM 2681 C CA . PHE A 1 342 ? 20.031 -9.906 -10.18 1 98.69 342 PHE A CA 1
ATOM 2682 C C . PHE A 1 342 ? 20.594 -8.648 -9.531 1 98.69 342 PHE A C 1
ATOM 2684 O O . PHE A 1 342 ? 20.625 -8.539 -8.305 1 98.69 342 PHE A O 1
ATOM 2691 N N . THR A 1 343 ? 20.953 -7.641 -10.305 1 98.44 343 THR A N 1
ATOM 2692 C CA . THR A 1 343 ? 21.625 -6.5 -9.68 1 98.44 343 THR A CA 1
ATOM 2693 C C . THR A 1 343 ? 20.875 -5.203 -10 1 98.44 343 THR A C 1
ATOM 2695 O O . THR A 1 343 ? 19.984 -5.188 -10.859 1 98.44 343 THR A O 1
ATOM 2698 N N . SER A 1 344 ? 21.344 -4.133 -9.344 1 96.75 344 SER A N 1
ATOM 2699 C CA . SER A 1 344 ? 20.719 -2.816 -9.484 1 96.75 344 SER A CA 1
ATOM 2700 C C . SER A 1 344 ? 21.094 -2.166 -10.812 1 96.75 344 SER A C 1
ATOM 2702 O O . SER A 1 344 ? 20.625 -1.075 -11.133 1 96.75 344 SER A O 1
ATOM 2704 N N . GLU A 1 345 ? 21.922 -2.893 -11.57 1 96.19 345 GLU A N 1
ATOM 2705 C CA . GLU A 1 345 ? 22.188 -2.404 -12.922 1 96.19 345 GLU A CA 1
ATOM 2706 C C . GLU A 1 345 ? 20.906 -2.389 -13.758 1 96.19 345 GLU A C 1
ATOM 2708 O O . GLU A 1 345 ? 20.75 -1.549 -14.648 1 96.19 345 GLU A O 1
ATOM 2713 N N . ASN A 1 346 ? 20.031 -3.322 -13.477 1 98.12 346 ASN A N 1
ATOM 2714 C CA . ASN A 1 346 ? 18.812 -3.447 -14.25 1 98.12 346 ASN A CA 1
ATOM 2715 C C . ASN A 1 346 ? 17.578 -3.494 -13.352 1 98.12 346 ASN A C 1
ATOM 2717 O O . ASN A 1 346 ? 16.438 -3.508 -13.844 1 98.12 346 ASN A O 1
ATOM 2721 N N . LEU A 1 347 ? 17.797 -3.555 -12.039 1 98 347 LEU A N 1
ATOM 2722 C CA . LEU A 1 347 ? 16.688 -3.582 -11.086 1 98 347 LEU A CA 1
ATOM 2723 C C . LEU A 1 347 ? 16.438 -2.193 -10.508 1 98 347 LEU A C 1
ATOM 2725 O O . LEU A 1 347 ? 17.359 -1.527 -10.047 1 98 347 LEU A O 1
ATOM 2729 N N . LYS A 1 348 ? 15.195 -1.793 -10.555 1 97.5 348 LYS A N 1
ATOM 2730 C CA . LYS A 1 348 ? 14.766 -0.53 -9.961 1 97.5 348 LYS A CA 1
ATOM 2731 C C . LYS A 1 348 ? 13.766 -0.765 -8.828 1 97.5 348 LYS A C 1
ATOM 2733 O O . LYS A 1 348 ? 12.789 -1.496 -9 1 97.5 348 LYS A O 1
ATOM 2738 N N . LEU A 1 349 ? 14.102 -0.202 -7.645 1 98.38 349 LEU A N 1
ATOM 2739 C CA . LEU A 1 349 ? 13.125 -0.261 -6.559 1 98.38 349 LEU A CA 1
ATOM 2740 C C . LEU A 1 349 ? 11.969 0.701 -6.809 1 98.38 349 LEU A C 1
ATOM 2742 O O . LEU A 1 349 ? 12.172 1.913 -6.902 1 98.38 349 LEU A O 1
ATOM 2746 N N . VAL A 1 350 ? 10.766 0.159 -6.906 1 98.19 350 VAL A N 1
ATOM 2747 C CA . VAL A 1 350 ? 9.656 1.011 -7.312 1 98.19 350 VAL A CA 1
ATOM 2748 C C . VAL A 1 350 ? 8.445 0.748 -6.418 1 98.19 350 VAL A C 1
ATOM 2750 O O . VAL A 1 350 ? 8.195 -0.392 -6.016 1 98.19 350 VAL A O 1
ATOM 2753 N N . HIS A 1 351 ? 7.793 1.854 -6.066 1 98.06 351 HIS A N 1
ATOM 2754 C CA . HIS A 1 351 ? 6.477 1.78 -5.441 1 98.06 351 HIS A CA 1
ATOM 2755 C C . HIS A 1 351 ? 5.465 1.113 -6.367 1 98.06 351 HIS A C 1
ATOM 2757 O O . HIS A 1 351 ? 5.574 1.221 -7.594 1 98.06 351 HIS A O 1
ATOM 2763 N N . ILE A 1 352 ? 4.5 0.474 -5.797 1 97.19 352 ILE A N 1
ATOM 2764 C CA . ILE A 1 352 ? 3.537 -0.302 -6.57 1 97.19 352 ILE A CA 1
ATOM 2765 C C . ILE A 1 352 ? 2.822 0.608 -7.566 1 97.19 352 ILE A C 1
ATOM 2767 O O . ILE A 1 352 ? 2.49 0.185 -8.68 1 97.19 352 ILE A O 1
ATOM 2771 N N . ALA A 1 353 ? 2.598 1.83 -7.234 1 95.69 353 ALA A N 1
ATOM 2772 C CA . ALA A 1 353 ? 1.929 2.789 -8.109 1 95.69 353 ALA A CA 1
ATOM 2773 C C . ALA A 1 353 ? 2.82 3.172 -9.289 1 95.69 353 ALA A C 1
ATOM 2775 O O . ALA A 1 353 ? 2.334 3.662 -10.312 1 95.69 353 ALA A O 1
ATOM 2776 N N . CYS A 1 354 ? 4.059 3 -9.133 1 96.5 354 CYS A N 1
ATOM 2777 C CA . CYS A 1 354 ? 5.016 3.359 -10.172 1 96.5 354 CYS A CA 1
ATOM 2778 C C . CYS A 1 354 ? 5.438 2.135 -10.977 1 96.5 354 CYS A C 1
ATOM 2780 O O . CYS A 1 354 ? 6.27 2.236 -11.883 1 96.5 354 CYS A O 1
ATOM 2782 N N . HIS A 1 355 ? 4.977 1.015 -10.625 1 95.69 355 HIS A N 1
ATOM 2783 C CA . HIS A 1 355 ? 5.277 -0.214 -11.352 1 95.69 355 HIS A CA 1
ATOM 2784 C C . HIS A 1 355 ? 4.355 -0.384 -12.555 1 95.69 355 HIS A C 1
ATOM 2786 O O . HIS A 1 355 ? 3.215 -0.831 -12.406 1 95.69 355 HIS A O 1
ATOM 2792 N N . LYS A 1 356 ? 4.832 -0.073 -13.727 1 90.12 356 LYS A N 1
ATOM 2793 C CA . LYS A 1 356 ? 4.055 -0.222 -14.953 1 90.12 356 LYS A CA 1
ATOM 2794 C C . LYS A 1 356 ? 4.055 -1.672 -15.43 1 90.12 356 LYS A C 1
ATOM 2796 O O . LYS A 1 356 ? 5.102 -2.213 -15.789 1 90.12 356 LYS A O 1
ATOM 2801 N N . LYS A 1 357 ? 2.912 -2.311 -15.477 1 82.69 357 LYS A N 1
ATOM 2802 C CA . LYS A 1 357 ? 2.795 -3.707 -15.891 1 82.69 357 LYS A CA 1
ATOM 2803 C C . LYS A 1 357 ? 2.551 -3.812 -17.391 1 82.69 357 LYS A C 1
ATOM 2805 O O . LYS A 1 357 ? 1.529 -4.352 -17.828 1 82.69 357 LYS A O 1
ATOM 2810 N N . THR A 1 358 ? 3.305 -3.141 -18.156 1 86.56 358 THR A N 1
ATOM 2811 C CA . THR A 1 358 ? 3.254 -3.16 -19.609 1 86.56 358 THR A CA 1
ATOM 2812 C C . THR A 1 358 ? 4.57 -3.668 -20.188 1 86.56 358 THR A C 1
ATOM 2814 O O . THR A 1 358 ? 5.523 -3.92 -19.453 1 86.56 358 THR A O 1
ATOM 2817 N N . THR A 1 359 ? 4.48 -3.953 -21.438 1 90.94 359 THR A N 1
ATOM 2818 C CA . THR A 1 359 ? 5.723 -4.312 -22.109 1 90.94 359 THR A CA 1
ATOM 2819 C C . THR A 1 359 ? 6.672 -3.119 -22.172 1 90.94 359 THR A C 1
ATOM 2821 O O . THR A 1 359 ? 6.27 -2.014 -22.531 1 90.94 359 THR A O 1
ATOM 2824 N N . HIS A 1 360 ? 7.914 -3.332 -21.766 1 93.56 360 HIS A N 1
ATOM 2825 C CA . HIS A 1 360 ? 8.883 -2.246 -21.656 1 93.56 360 HIS A CA 1
ATOM 2826 C C . HIS A 1 360 ? 9.516 -1.935 -23.016 1 93.56 360 HIS A C 1
ATOM 2828 O O . HIS A 1 360 ? 10.023 -0.83 -23.219 1 93.56 360 HIS A O 1
ATOM 2834 N N . HIS A 1 361 ? 9.531 -2.799 -23.875 1 92.06 361 HIS A N 1
ATOM 2835 C CA . HIS A 1 361 ? 10.102 -2.662 -25.219 1 92.06 361 HIS A CA 1
ATOM 2836 C C . HIS A 1 361 ? 11.586 -2.295 -25.141 1 92.06 361 HIS A C 1
ATOM 2838 O O . HIS A 1 361 ? 12.055 -1.445 -25.906 1 92.06 361 HIS A O 1
ATOM 2844 N N . ARG A 1 362 ? 12.32 -2.738 -24.156 1 94.94 362 ARG A N 1
ATOM 2845 C CA . ARG A 1 362 ? 13.766 -2.623 -24.031 1 94.94 362 ARG A CA 1
ATOM 2846 C C . ARG A 1 362 ? 14.461 -3.922 -24.422 1 94.94 362 ARG A C 1
ATOM 2848 O O . ARG A 1 362 ? 13.883 -5.004 -24.297 1 94.94 362 ARG A O 1
ATOM 2855 N N . ARG A 1 363 ? 15.688 -3.76 -24.922 1 96.5 363 ARG A N 1
ATOM 2856 C CA . ARG A 1 363 ? 16.391 -4.93 -25.438 1 96.5 363 ARG A CA 1
ATOM 2857 C C . ARG A 1 363 ? 17.75 -5.102 -24.766 1 96.5 363 ARG A C 1
ATOM 2859 O O . ARG A 1 363 ? 18.297 -4.141 -24.234 1 96.5 363 ARG A O 1
ATOM 2866 N N . CYS A 1 364 ? 18.172 -6.355 -24.828 1 97.81 364 CYS A N 1
ATOM 2867 C CA . CYS A 1 364 ? 19.531 -6.629 -24.375 1 97.81 364 CYS A CA 1
ATOM 2868 C C . CYS A 1 364 ? 20.547 -6.07 -25.375 1 97.81 364 CYS A C 1
ATOM 2870 O O . CYS A 1 364 ? 20.25 -5.918 -26.547 1 97.81 364 CYS A O 1
ATOM 2872 N N . ASP A 1 365 ? 21.719 -5.723 -24.906 1 97.12 365 ASP A N 1
ATOM 2873 C CA . ASP A 1 365 ? 22.812 -5.242 -25.75 1 97.12 365 ASP A CA 1
ATOM 2874 C C . ASP A 1 365 ? 23.438 -6.387 -26.531 1 97.12 365 ASP A C 1
ATOM 2876 O O . ASP A 1 365 ? 24.141 -7.234 -25.969 1 97.12 365 ASP A O 1
ATOM 2880 N N . PRO A 1 366 ? 23.328 -6.363 -27.812 1 95.69 366 PRO A N 1
ATOM 2881 C CA . PRO A 1 366 ? 23.828 -7.48 -28.609 1 95.69 366 PRO A CA 1
ATOM 2882 C C . PRO A 1 366 ? 25.344 -7.629 -28.531 1 95.69 366 PRO A C 1
ATOM 2884 O O . PRO A 1 366 ? 25.875 -8.734 -28.688 1 95.69 366 PRO A O 1
ATOM 2887 N N . SER A 1 367 ? 26.016 -6.562 -28.281 1 95.56 367 SER A N 1
ATOM 2888 C CA . SER A 1 367 ? 27.484 -6.582 -28.25 1 95.56 367 SER A CA 1
ATOM 2889 C C . SER A 1 367 ? 28 -7.223 -26.969 1 95.56 367 SER A C 1
ATOM 2891 O O . SER A 1 367 ? 29.188 -7.547 -26.859 1 95.56 367 SER A O 1
ATOM 2893 N N . ARG A 1 368 ? 27.078 -7.484 -26.078 1 96.44 368 ARG A N 1
ATOM 2894 C CA . ARG A 1 368 ? 27.516 -7.977 -24.766 1 96.44 368 ARG A CA 1
ATOM 2895 C C . ARG A 1 368 ? 27.047 -9.414 -24.547 1 96.44 368 ARG A C 1
ATOM 2897 O O . ARG A 1 368 ? 27.172 -9.945 -23.438 1 96.44 368 ARG A O 1
ATOM 2904 N N . LEU A 1 369 ? 26.531 -10.055 -25.531 1 97.06 369 LEU A N 1
ATOM 2905 C CA . LEU A 1 369 ? 25.969 -11.391 -25.375 1 97.06 369 LEU A CA 1
ATOM 2906 C C . LEU A 1 369 ? 27.078 -12.43 -25.203 1 97.06 369 LEU A C 1
ATOM 2908 O O . LEU A 1 369 ? 26.891 -13.438 -24.516 1 97.06 369 LEU A O 1
ATOM 2912 N N . TYR A 1 370 ? 28.219 -12.188 -25.891 1 96.62 370 TYR A N 1
ATOM 2913 C CA . TYR A 1 370 ? 29.312 -13.141 -25.875 1 96.62 370 TYR A CA 1
ATOM 2914 C C . TYR A 1 370 ? 30.594 -12.477 -25.391 1 96.62 370 TYR A C 1
ATOM 2916 O O . TYR A 1 370 ? 30.797 -11.273 -25.594 1 96.62 370 TYR A O 1
ATOM 2924 N N . ARG A 1 371 ? 31.438 -13.234 -24.688 1 93.44 371 ARG A N 1
ATOM 2925 C CA . ARG A 1 371 ? 32.719 -12.727 -24.203 1 93.44 371 ARG A CA 1
ATOM 2926 C C . ARG A 1 371 ? 33.656 -12.43 -25.359 1 93.44 371 ARG A C 1
ATOM 2928 O O . ARG A 1 371 ? 33.688 -13.156 -26.359 1 93.44 371 ARG A O 1
ATOM 2935 N N . ALA A 1 372 ? 34.344 -11.297 -25.25 1 82.94 372 ALA A N 1
ATOM 2936 C CA . ALA A 1 372 ? 35.312 -10.93 -26.281 1 82.94 372 ALA A CA 1
ATOM 2937 C C . ALA A 1 372 ? 36.438 -11.969 -26.375 1 82.94 372 ALA A C 1
ATOM 2939 O O . ALA A 1 372 ? 36.875 -12.516 -25.359 1 82.94 372 ALA A O 1
ATOM 2940 N N . ARG A 1 373 ? 36.688 -12.609 -27.547 1 68.75 373 ARG A N 1
ATOM 2941 C CA . ARG A 1 373 ? 37.781 -13.531 -27.781 1 68.75 373 ARG A CA 1
ATOM 2942 C C . ARG A 1 373 ? 39.125 -12.906 -27.391 1 68.75 373 ARG A C 1
ATOM 2944 O O . ARG A 1 373 ? 39.375 -11.727 -27.641 1 68.75 373 ARG A O 1
ATOM 2951 N N . ALA A 1 374 ? 39.656 -13.406 -26.312 1 57.75 374 ALA A N 1
ATOM 2952 C CA . ALA A 1 374 ? 41.031 -12.953 -26.031 1 57.75 374 ALA A CA 1
ATOM 2953 C C . ALA A 1 374 ? 41.844 -12.859 -27.312 1 57.75 374 ALA A C 1
ATOM 2955 O O . ALA A 1 374 ? 41.75 -13.727 -28.188 1 57.75 374 ALA A O 1
ATOM 2956 N N . ALA A 1 375 ? 42.094 -11.68 -27.719 1 54.47 375 ALA A N 1
ATOM 2957 C CA . ALA A 1 375 ? 43.062 -11.539 -28.812 1 54.47 375 ALA A CA 1
ATOM 2958 C C . ALA A 1 375 ? 44.188 -12.539 -28.688 1 54.47 375 ALA A C 1
ATOM 2960 O O . ALA A 1 375 ? 44.719 -12.758 -27.594 1 54.47 375 ALA A O 1
ATOM 2961 N N . PRO A 1 376 ? 44.281 -13.422 -29.609 1 53.78 376 PRO A N 1
ATOM 2962 C CA . PRO A 1 376 ? 45.469 -14.266 -29.5 1 53.78 376 PRO A CA 1
ATOM 2963 C C . PRO A 1 376 ? 46.719 -13.469 -29.125 1 53.78 376 PRO A C 1
ATOM 2965 O O . PRO A 1 376 ? 46.875 -12.312 -29.531 1 53.78 376 PRO A O 1
ATOM 2968 N N . ARG A 1 377 ? 47.219 -13.68 -27.906 1 48.22 377 ARG A N 1
ATOM 2969 C CA . ARG A 1 377 ? 48.531 -13.078 -27.641 1 48.22 377 ARG A CA 1
ATOM 2970 C C . ARG A 1 377 ? 49.438 -13.188 -28.859 1 48.22 377 ARG A C 1
ATOM 2972 O O . ARG A 1 377 ? 49.594 -14.266 -29.438 1 48.22 377 ARG A O 1
ATOM 2979 N N . ARG A 1 378 ? 49.594 -12.156 -29.422 1 51.69 378 ARG A N 1
ATOM 2980 C CA . ARG A 1 378 ? 50.656 -12.148 -30.438 1 51.69 378 ARG A CA 1
ATOM 2981 C C . ARG A 1 378 ? 51.906 -12.82 -29.922 1 51.69 378 ARG A C 1
ATOM 2983 O O . ARG A 1 378 ? 52.469 -12.414 -28.891 1 51.69 378 ARG A O 1
ATOM 2990 N N . LYS A 1 379 ? 52.125 -14.125 -30.172 1 43.53 379 LYS A N 1
ATOM 2991 C CA . LYS A 1 379 ? 53.438 -14.719 -29.938 1 43.53 379 LYS A CA 1
ATOM 2992 C C . LYS A 1 379 ? 54.562 -13.75 -30.281 1 43.53 379 LYS A C 1
ATOM 2994 O O . LYS A 1 379 ? 54.594 -13.195 -31.375 1 43.53 379 LYS A O 1
ATOM 2999 N N . ARG A 1 380 ? 55.031 -13.156 -29.25 1 49.72 380 ARG A N 1
ATOM 3000 C CA . ARG A 1 380 ? 56.219 -12.336 -29.484 1 49.72 380 ARG A CA 1
ATOM 3001 C C . ARG A 1 380 ? 57.25 -13.078 -30.344 1 49.72 380 ARG A C 1
ATOM 3003 O O . ARG A 1 380 ? 57.594 -14.219 -30.062 1 49.72 380 ARG A O 1
ATOM 3010 N N . PRO A 1 381 ? 57.531 -12.562 -31.594 1 51.66 381 PRO A N 1
ATOM 3011 C CA . PRO A 1 381 ? 58.531 -13.219 -32.438 1 51.66 381 PRO A CA 1
ATOM 3012 C C . PRO A 1 381 ? 59.812 -13.531 -31.672 1 51.66 381 PRO A C 1
ATOM 3014 O O . PRO A 1 381 ? 60.188 -12.805 -30.734 1 51.66 381 PRO A O 1
ATOM 3017 N N . ALA A 1 382 ? 60.156 -14.812 -31.484 1 51.78 382 ALA A N 1
ATOM 3018 C CA . ALA A 1 382 ? 61.438 -15.242 -30.891 1 51.78 382 ALA A CA 1
ATOM 3019 C C . ALA A 1 382 ? 62.594 -14.375 -31.375 1 51.78 382 ALA A C 1
ATOM 3021 O O . ALA A 1 382 ? 62.75 -14.164 -32.594 1 51.78 382 ALA A O 1
ATOM 3022 N N . ARG A 1 383 ? 62.906 -13.414 -30.641 1 43.84 383 ARG A N 1
ATOM 3023 C CA . ARG A 1 383 ? 64.062 -12.578 -30.922 1 43.84 383 ARG A CA 1
ATOM 3024 C C . ARG A 1 383 ? 65.25 -13.43 -31.406 1 43.84 383 ARG A C 1
ATOM 3026 O O . ARG A 1 383 ? 65.625 -14.398 -30.75 1 43.84 383 ARG A O 1
ATOM 3033 N N . LYS A 1 384 ? 65.438 -13.492 -32.719 1 47.97 384 LYS A N 1
ATOM 3034 C CA . LYS A 1 384 ? 66.688 -14.008 -33.312 1 47.97 384 LYS A CA 1
ATOM 3035 C C . LYS A 1 384 ? 67.875 -13.539 -32.5 1 47.97 384 LYS A C 1
ATOM 3037 O O . LYS A 1 384 ? 68.062 -12.344 -32.25 1 47.97 384 LYS A O 1
ATOM 3042 N N . ARG A 1 385 ? 68.438 -14.406 -31.531 1 43.81 385 ARG A N 1
ATOM 3043 C CA . ARG A 1 385 ? 69.75 -14.133 -31.016 1 43.81 385 ARG A CA 1
ATOM 3044 C C . ARG A 1 385 ? 70.75 -13.75 -32.125 1 43.81 385 ARG A C 1
ATOM 3046 O O . ARG A 1 385 ? 70.75 -14.375 -33.188 1 43.81 385 ARG A O 1
ATOM 3053 N N . PRO A 1 386 ? 71.375 -12.562 -31.984 1 41.88 386 PRO A N 1
ATOM 3054 C CA . PRO A 1 386 ? 72.438 -12.367 -32.938 1 41.88 386 PRO A CA 1
ATOM 3055 C C . PRO A 1 386 ? 73.438 -13.508 -32.938 1 41.88 386 PRO A C 1
ATOM 3057 O O . PRO A 1 386 ? 73.625 -14.195 -31.922 1 41.88 386 PRO A O 1
ATOM 3060 N N . MET B 1 1 ? -31.297 21.359 16.859 1 22.77 1 MET B N 1
ATOM 3061 C CA . MET B 1 1 ? -30.359 22.141 17.641 1 22.77 1 MET B CA 1
ATOM 3062 C C . MET B 1 1 ? -28.953 22.094 17.047 1 22.77 1 MET B C 1
ATOM 3064 O O . MET B 1 1 ? -28.328 21.031 17.047 1 22.77 1 MET B O 1
ATOM 3068 N N . THR B 1 2 ? -28.75 22.891 15.961 1 25.33 2 THR B N 1
ATOM 3069 C CA . THR B 1 2 ? -27.688 22.75 14.977 1 25.33 2 THR B CA 1
ATOM 3070 C C . THR B 1 2 ? -26.328 23.109 15.578 1 25.33 2 THR B C 1
ATOM 3072 O O . THR B 1 2 ? -26.203 24.125 16.266 1 25.33 2 THR B O 1
ATOM 3075 N N . PRO B 1 3 ? -25.391 22.203 15.711 1 26.48 3 PRO B N 1
ATOM 3076 C CA . PRO B 1 3 ? -24.156 22.297 16.484 1 26.48 3 PRO B CA 1
ATOM 3077 C C . PRO B 1 3 ? -23.281 23.484 16.047 1 26.48 3 PRO B C 1
ATOM 3079 O O . PRO B 1 3 ? -23.109 23.719 14.859 1 26.48 3 PRO B O 1
ATOM 3082 N N . THR B 1 4 ? -23.203 24.594 16.875 1 27.95 4 THR B N 1
ATOM 3083 C CA . THR B 1 4 ? -22.5 25.875 16.688 1 27.95 4 THR B CA 1
ATOM 3084 C C . THR B 1 4 ? -21 25.641 16.516 1 27.95 4 THR B C 1
ATOM 3086 O O . THR B 1 4 ? -20.344 25.078 17.391 1 27.95 4 THR B O 1
ATOM 3089 N N . LYS B 1 5 ? -20.594 25.594 15.289 1 32.38 5 LYS B N 1
ATOM 3090 C CA . LYS B 1 5 ? -19.219 25.391 14.844 1 32.38 5 LYS B CA 1
ATOM 3091 C C . LYS B 1 5 ? -18.281 26.453 15.406 1 32.38 5 LYS B C 1
ATOM 3093 O O . LYS B 1 5 ? -18.438 27.641 15.102 1 32.38 5 LYS B O 1
ATOM 3098 N N . GLN B 1 6 ? -17.734 26.234 16.609 1 27.27 6 GLN B N 1
ATOM 3099 C CA . GLN B 1 6 ? -16.797 27.078 17.344 1 27.27 6 GLN B CA 1
ATOM 3100 C C . GLN B 1 6 ? -15.562 27.391 16.516 1 27.27 6 GLN B C 1
ATOM 3102 O O . GLN B 1 6 ? -15.016 26.516 15.852 1 27.27 6 GLN B O 1
ATOM 3107 N N . SER B 1 7 ? -15.352 28.672 16.156 1 27.45 7 SER B N 1
ATOM 3108 C CA . SER B 1 7 ? -14.289 29.234 15.32 1 27.45 7 SER B CA 1
ATOM 3109 C C . SER B 1 7 ? -12.914 28.984 15.938 1 27.45 7 SER B C 1
ATOM 3111 O O . SER B 1 7 ? -12.781 28.938 17.156 1 27.45 7 SER B O 1
ATOM 3113 N N . PRO B 1 8 ? -11.867 28.516 15.328 1 28.5 8 PRO B N 1
ATOM 3114 C CA . PRO B 1 8 ? -10.57 28.156 15.906 1 28.5 8 PRO B CA 1
ATOM 3115 C C . PRO B 1 8 ? -9.859 29.359 16.547 1 28.5 8 PRO B C 1
ATOM 3117 O O . PRO B 1 8 ? -9.961 30.484 16.047 1 28.5 8 PRO B O 1
ATOM 3120 N N . PRO B 1 9 ? -9.508 29.422 17.891 1 28.09 9 PRO B N 1
ATOM 3121 C CA . PRO B 1 9 ? -8.844 30.453 18.688 1 28.09 9 PRO B CA 1
ATOM 3122 C C . PRO B 1 9 ? -7.469 30.844 18.125 1 28.09 9 PRO B C 1
ATOM 3124 O O . PRO B 1 9 ? -6.816 30.016 17.469 1 28.09 9 PRO B O 1
ATOM 3127 N N . CYS B 1 10 ? -7.195 32.219 17.938 1 28.55 10 CYS B N 1
ATOM 3128 C CA . CYS B 1 10 ? -5.938 32.844 17.531 1 28.55 10 CYS B CA 1
ATOM 3129 C C . CYS B 1 10 ? -4.848 32.594 18.562 1 28.55 10 CYS B C 1
ATOM 3131 O O . CYS B 1 10 ? -5.023 32.875 19.734 1 28.55 10 CYS B O 1
ATOM 3133 N N . VAL B 1 11 ? -4.145 31.703 18.562 1 30.2 11 VAL B N 1
ATOM 3134 C CA . VAL B 1 11 ? -3.1 31.328 19.516 1 30.2 11 VAL B CA 1
ATOM 3135 C C . VAL B 1 11 ? -1.815 32.094 19.188 1 30.2 11 VAL B C 1
ATOM 3137 O O . VAL B 1 11 ? -1.411 32.156 18.031 1 30.2 11 VAL B O 1
ATOM 3140 N N . TYR B 1 12 ? -1.587 33.125 20.031 1 28.38 12 TYR B N 1
ATOM 3141 C CA . TYR B 1 12 ? -0.324 33.844 19.953 1 28.38 12 TYR B CA 1
ATOM 3142 C C . TYR B 1 12 ? 0.833 33 20.438 1 28.38 12 TYR B C 1
ATOM 3144 O O . TYR B 1 12 ? 0.714 32.281 21.438 1 28.38 12 TYR B O 1
ATOM 3152 N N . PHE B 1 13 ? 1.604 32.75 19.469 1 29.28 13 PHE B N 1
ATOM 3153 C CA . PHE B 1 13 ? 2.795 32 19.844 1 29.28 13 PHE B CA 1
ATOM 3154 C C . PHE B 1 13 ? 3.924 32.938 20.25 1 29.28 13 PHE B C 1
ATOM 3156 O O . PHE B 1 13 ? 4.262 33.875 19.5 1 29.28 13 PHE B O 1
ATOM 3163 N N . CYS B 1 14 ? 4.043 33.375 21.531 1 27.77 14 CYS B N 1
ATOM 3164 C CA . CYS B 1 14 ? 5.074 34.281 22.016 1 27.77 14 CYS B CA 1
ATOM 3165 C C . CYS B 1 14 ? 6.355 33.531 22.359 1 27.77 14 CYS B C 1
ATOM 3167 O O . CYS B 1 14 ? 6.312 32.5 23.031 1 27.77 14 CYS B O 1
ATOM 3169 N N . ASN B 1 15 ? 7.344 33.656 21.5 1 27.59 15 ASN B N 1
ATOM 3170 C CA . ASN B 1 15 ? 8.672 33.156 21.844 1 27.59 15 ASN B CA 1
ATOM 3171 C C . ASN B 1 15 ? 9.344 34.031 22.891 1 27.59 15 ASN B C 1
ATOM 3173 O O . ASN B 1 15 ? 9.492 35.25 22.703 1 27.59 15 ASN B O 1
ATOM 3177 N N . PHE B 1 16 ? 9.336 33.781 24.203 1 26.47 16 PHE B N 1
ATOM 3178 C CA . PHE B 1 16 ? 10.008 34.562 25.25 1 26.47 16 PHE B CA 1
ATOM 3179 C C . PHE B 1 16 ? 11.477 34.156 25.344 1 26.47 16 PHE B C 1
ATOM 3181 O O . PHE B 1 16 ? 11.805 33.125 25.922 1 26.47 16 PHE B O 1
ATOM 3188 N N . PRO B 1 17 ? 12.391 34.656 24.516 1 27.14 17 PRO B N 1
ATOM 3189 C CA . PRO B 1 17 ? 13.781 34.219 24.688 1 27.14 17 PRO B CA 1
ATOM 3190 C C . PRO B 1 17 ? 14.234 34.25 26.141 1 27.14 17 PRO B C 1
ATOM 3192 O O . PRO B 1 17 ? 14.938 33.344 26.609 1 27.14 17 PRO B O 1
ATOM 3195 N N . HIS B 1 18 ? 14.531 35.469 26.641 1 25.95 18 HIS B N 1
ATOM 3196 C CA . HIS B 1 18 ? 15.273 35.75 27.859 1 25.95 18 HIS B CA 1
ATOM 3197 C C . HIS B 1 18 ? 14.391 35.562 29.094 1 25.95 18 HIS B C 1
ATOM 3199 O O . HIS B 1 18 ? 13.922 36.531 29.688 1 25.95 18 HIS B O 1
ATOM 3205 N N . LEU B 1 19 ? 13.586 34.531 29.031 1 27.23 19 LEU B N 1
ATOM 3206 C CA . LEU B 1 19 ? 13.016 34.406 30.375 1 27.23 19 LEU B CA 1
ATOM 3207 C C . LEU B 1 19 ? 14.07 33.906 31.359 1 27.23 19 LEU B C 1
ATOM 3209 O O . LEU B 1 19 ? 14.555 32.781 31.266 1 27.23 19 LEU B O 1
ATOM 3213 N N . ARG B 1 20 ? 15.219 34.656 31.516 1 25.22 20 ARG B N 1
ATOM 3214 C CA . ARG B 1 20 ? 16.078 34.344 32.656 1 25.22 20 ARG B CA 1
ATOM 3215 C C . ARG B 1 20 ? 15.242 34.094 33.906 1 25.22 20 ARG B C 1
ATOM 3217 O O . ARG B 1 20 ? 14.492 35 34.344 1 25.22 20 ARG B O 1
ATOM 3224 N N . THR B 1 21 ? 14.844 32.844 34 1 26.44 21 THR B N 1
ATOM 3225 C CA . THR B 1 21 ? 14.25 32.438 35.25 1 26.44 21 THR B CA 1
ATOM 3226 C C . THR B 1 21 ? 15.242 32.625 36.406 1 26.44 21 THR B C 1
ATOM 3228 O O . THR B 1 21 ? 16.141 31.812 36.594 1 26.44 21 THR B O 1
ATOM 3231 N N . THR B 1 22 ? 16.141 33.688 36.469 1 25.19 22 THR B N 1
ATOM 3232 C CA . THR B 1 22 ? 16.797 33.781 37.781 1 25.19 22 THR B CA 1
ATOM 3233 C C . THR B 1 22 ? 15.758 33.75 38.906 1 25.19 22 THR B C 1
ATOM 3235 O O . THR B 1 22 ? 14.922 34.625 39.031 1 25.19 22 THR B O 1
ATOM 3238 N N . CYS B 1 23 ? 15.398 32.562 39.156 1 25.56 23 CYS B N 1
ATOM 3239 C CA . CYS B 1 23 ? 14.586 32.312 40.344 1 25.56 23 CYS B CA 1
ATOM 3240 C C . CYS B 1 23 ? 15.305 32.812 41.594 1 25.56 23 CYS B C 1
ATOM 3242 O O . CYS B 1 23 ? 15.883 32 42.344 1 25.56 23 CYS B O 1
ATOM 3244 N N . SER B 1 24 ? 16.297 33.781 41.719 1 24.81 24 SER B N 1
ATOM 3245 C CA . SER B 1 24 ? 16.406 33.938 43.156 1 24.81 24 SER B CA 1
ATOM 3246 C C . SER B 1 24 ? 15.031 34.125 43.781 1 24.81 24 SER B C 1
ATOM 3248 O O . SER B 1 24 ? 14.031 34.281 43.062 1 24.81 24 SER B O 1
ATOM 3250 N N . ARG B 1 25 ? 14.945 34.75 45.062 1 25.62 25 ARG B N 1
ATOM 3251 C CA . ARG B 1 25 ? 13.742 34.906 45.875 1 25.62 25 ARG B CA 1
ATOM 3252 C C . ARG B 1 25 ? 12.602 35.5 45.062 1 25.62 25 ARG B C 1
ATOM 3254 O O . ARG B 1 25 ? 11.445 35.094 45.219 1 25.62 25 ARG B O 1
ATOM 3261 N N . GLY B 1 26 ? 12.82 36.875 44.75 1 23.98 26 GLY B N 1
ATOM 3262 C CA . GLY B 1 26 ? 11.656 37.625 44.344 1 23.98 26 GLY B CA 1
ATOM 3263 C C . GLY B 1 26 ? 11.188 37.312 42.938 1 23.98 26 GLY B C 1
ATOM 3264 O O . GLY B 1 26 ? 11.875 36.594 42.188 1 23.98 26 GLY B O 1
ATOM 3265 N N . PRO B 1 27 ? 9.914 37.688 42.562 1 26.92 27 PRO B N 1
ATOM 3266 C CA . PRO B 1 27 ? 9.109 37.25 41.406 1 26.92 27 PRO B CA 1
ATOM 3267 C C . PRO B 1 27 ? 9.781 37.5 40.062 1 26.92 27 PRO B C 1
ATOM 3269 O O . PRO B 1 27 ? 10.141 38.656 39.781 1 26.92 27 PRO B O 1
ATOM 3272 N N . CYS B 1 28 ? 10.812 36.719 39.625 1 26.89 28 CYS B N 1
ATOM 3273 C CA . CYS B 1 28 ? 11.664 36.656 38.438 1 26.89 28 CYS B CA 1
ATOM 3274 C C . CYS B 1 28 ? 10.875 37 37.188 1 26.89 28 CYS B C 1
ATOM 3276 O O . CYS B 1 28 ? 11.406 36.906 36.062 1 26.89 28 CYS B O 1
ATOM 3278 N N . PHE B 1 29 ? 9.57 37 37.219 1 27.55 29 PHE B N 1
ATOM 3279 C CA . PHE B 1 29 ? 8.875 37 35.938 1 27.55 29 PHE B CA 1
ATOM 3280 C C . PHE B 1 29 ? 8.961 38.375 35.281 1 27.55 29 PHE B C 1
ATOM 3282 O O . PHE B 1 29 ? 8.32 38.625 34.281 1 27.55 29 PHE B O 1
ATOM 3289 N N . ASP B 1 30 ? 9.641 39.469 35.938 1 26.27 30 ASP B N 1
ATOM 3290 C CA . ASP B 1 30 ? 9.602 40.844 35.469 1 26.27 30 ASP B CA 1
ATOM 3291 C C . ASP B 1 30 ? 10.273 40.969 34.094 1 26.27 30 ASP B C 1
ATOM 3293 O O . ASP B 1 30 ? 10.312 42.062 33.5 1 26.27 30 ASP B O 1
ATOM 3297 N N . VAL B 1 31 ? 11.086 40.062 33.781 1 26.27 31 VAL B N 1
ATOM 3298 C CA . VAL B 1 31 ? 12.047 40.406 32.719 1 26.27 31 VAL B CA 1
ATOM 3299 C C . VAL B 1 31 ? 11.336 40.531 31.391 1 26.27 31 VAL B C 1
ATOM 3301 O O . VAL B 1 31 ? 11.922 41 30.406 1 26.27 31 VAL B O 1
ATOM 3304 N N . LEU B 1 32 ? 10.055 40.125 31.297 1 28.53 32 LEU B N 1
ATOM 3305 C CA . LEU B 1 32 ? 9.609 40.156 29.922 1 28.53 32 LEU B CA 1
ATOM 3306 C C . LEU B 1 32 ? 9.328 41.594 29.484 1 28.53 32 LEU B C 1
ATOM 3308 O O . LEU B 1 32 ? 9.32 41.906 28.281 1 28.53 32 LEU B O 1
ATOM 3312 N N . CYS B 1 33 ? 9 42.625 30.375 1 24.89 33 CYS B N 1
ATOM 3313 C CA . CYS B 1 33 ? 8.523 43.938 30.016 1 24.89 33 CYS B CA 1
ATOM 3314 C C . CYS B 1 33 ? 9.68 44.844 29.578 1 24.89 33 CYS B C 1
ATOM 3316 O O . CYS B 1 33 ? 9.5 45.75 28.781 1 24.89 33 CYS B O 1
ATOM 3318 N N . ALA B 1 34 ? 10.742 44.969 30.25 1 25 34 ALA B N 1
ATOM 3319 C CA . ALA B 1 34 ? 11.648 46.125 30.172 1 25 34 ALA B CA 1
ATOM 3320 C C . ALA B 1 34 ? 12.445 46.094 28.875 1 25 34 ALA B C 1
ATOM 3322 O O . ALA B 1 34 ? 13.125 47.062 28.547 1 25 34 ALA B O 1
ATOM 3323 N N . GLN B 1 35 ? 12.75 45 28.281 1 25.02 35 GLN B N 1
ATOM 3324 C CA . GLN B 1 35 ? 13.664 45.188 27.156 1 25.02 35 GLN B CA 1
ATOM 3325 C C . GLN B 1 35 ? 12.961 45.844 25.969 1 25.02 35 GLN B C 1
ATOM 3327 O O . GLN B 1 35 ? 12.672 45.188 24.969 1 25.02 35 GLN B O 1
ATOM 3332 N N . ARG B 1 36 ? 12.016 46.75 26.125 1 26.17 36 ARG B N 1
ATOM 3333 C CA . ARG B 1 36 ? 11.461 47.594 25.078 1 26.17 36 ARG B CA 1
ATOM 3334 C C . ARG B 1 36 ? 12.531 48.5 24.484 1 26.17 36 ARG B C 1
ATOM 3336 O O . ARG B 1 36 ? 12.43 48.906 23.328 1 26.17 36 ARG B O 1
ATOM 3343 N N . GLN B 1 37 ? 13.375 49.219 25.25 1 24.36 37 GLN B N 1
ATOM 3344 C CA . GLN B 1 37 ? 14.086 50.375 24.719 1 24.36 37 GLN B CA 1
ATOM 3345 C C . GLN B 1 37 ? 15.102 49.969 23.656 1 24.36 37 GLN B C 1
ATOM 3347 O O . GLN B 1 37 ? 15.281 50.688 22.656 1 24.36 37 GLN B O 1
ATOM 3352 N N . HIS B 1 38 ? 16.188 49.281 24.016 1 23.36 38 HIS B N 1
ATOM 3353 C CA . HIS B 1 38 ? 17.391 49.219 23.188 1 23.36 38 HIS B CA 1
ATOM 3354 C C . HIS B 1 38 ? 17.234 48.156 22.094 1 23.36 38 HIS B C 1
ATOM 3356 O O . HIS B 1 38 ? 17.891 47.125 22.141 1 23.36 38 HIS B O 1
ATOM 3362 N N . LEU B 1 39 ? 16.047 47.812 21.703 1 22.77 39 LEU B N 1
ATOM 3363 C CA . LEU B 1 39 ? 16.031 47.031 20.469 1 22.77 39 LEU B CA 1
ATOM 3364 C C . LEU B 1 39 ? 16.516 47.875 19.281 1 22.77 39 LEU B C 1
ATOM 3366 O O . LEU B 1 39 ? 15.781 48.719 18.766 1 22.77 39 LEU B O 1
ATOM 3370 N N . LYS B 1 40 ? 17.609 48.562 19.562 1 22.02 40 LYS B N 1
ATOM 3371 C CA . LYS B 1 40 ? 18.219 49.219 18.391 1 22.02 40 LYS B CA 1
ATOM 3372 C C . LYS B 1 40 ? 18.438 48.188 17.266 1 22.02 40 LYS B C 1
ATOM 3374 O O . LYS B 1 40 ? 19.047 47.156 17.484 1 22.02 40 LYS B O 1
ATOM 3379 N N . CYS B 1 41 ? 17.469 48.281 16.375 1 21.92 41 CYS B N 1
ATOM 3380 C CA . CYS B 1 41 ? 17.594 47.656 15.055 1 21.92 41 CYS B CA 1
ATOM 3381 C C . CYS B 1 41 ? 18.906 48.031 14.391 1 21.92 41 CYS B C 1
ATOM 3383 O O . CYS B 1 41 ? 19.062 49.125 13.898 1 21.92 41 CYS B O 1
ATOM 3385 N N . GLU B 1 42 ? 20.047 47.875 15.117 1 21.86 42 GLU B N 1
ATOM 3386 C CA . GLU B 1 42 ? 21.234 48.094 14.312 1 21.86 42 GLU B CA 1
ATOM 3387 C C . GLU B 1 42 ? 21.172 47.344 12.984 1 21.86 42 GLU B C 1
ATOM 3389 O O . GLU B 1 42 ? 20.672 46.219 12.93 1 21.86 42 GLU B O 1
ATOM 3394 N N . SER B 1 43 ? 21.219 48.094 11.812 1 22.17 43 SER B N 1
ATOM 3395 C CA . SER B 1 43 ? 21.203 47.875 10.367 1 22.17 43 SER B CA 1
ATOM 3396 C C . SER B 1 43 ? 22.141 46.75 9.969 1 22.17 43 SER B C 1
ATOM 3398 O O . SER B 1 43 ? 22.375 46.531 8.781 1 22.17 43 SER B O 1
ATOM 3400 N N . SER B 1 44 ? 22.922 46.156 10.922 1 20.94 44 SER B N 1
ATOM 3401 C CA . SER B 1 44 ? 23.953 45.375 10.211 1 20.94 44 SER B CA 1
ATOM 3402 C C . SER B 1 44 ? 23.328 44.312 9.344 1 20.94 44 SER B C 1
ATOM 3404 O O . SER B 1 44 ? 22.203 43.844 9.602 1 20.94 44 SER B O 1
ATOM 3406 N N . GLU B 1 45 ? 24.016 43.781 8.203 1 21.38 45 GLU B N 1
ATOM 3407 C CA . GLU B 1 45 ? 23.812 42.938 7.02 1 21.38 45 GLU B CA 1
ATOM 3408 C C . GLU B 1 45 ? 23.219 41.594 7.395 1 21.38 45 GLU B C 1
ATOM 3410 O O . GLU B 1 45 ? 22.531 40.938 6.59 1 21.38 45 GLU B O 1
ATOM 3415 N N . ARG B 1 46 ? 23.875 40.938 8.438 1 21.19 46 ARG B N 1
ATOM 3416 C CA . ARG B 1 46 ? 24.125 39.5 8.234 1 21.19 46 ARG B CA 1
ATOM 3417 C C . ARG B 1 46 ? 22.844 38.688 8.445 1 21.19 46 ARG B C 1
ATOM 3419 O O . ARG B 1 46 ? 21.844 39.219 8.938 1 21.19 46 ARG B O 1
ATOM 3426 N N . SER B 1 47 ? 23.078 37.25 8.945 1 19.8 47 SER B N 1
ATOM 3427 C CA . SER B 1 47 ? 22.547 35.906 8.867 1 19.8 47 SER B CA 1
ATOM 3428 C C . SER B 1 47 ? 21.328 35.75 9.766 1 19.8 47 SER B C 1
ATOM 3430 O O . SER B 1 47 ? 21.219 36.406 10.805 1 19.8 47 SER B O 1
ATOM 3432 N N . SER B 1 48 ? 20.25 35.344 9.148 1 21.66 48 SER B N 1
ATOM 3433 C CA . SER B 1 48 ? 18.875 35.062 9.531 1 21.66 48 SER B CA 1
ATOM 3434 C C . SER B 1 48 ? 18.812 34.25 10.82 1 21.66 48 SER B C 1
ATOM 3436 O O . SER B 1 48 ? 18.953 33.031 10.789 1 21.66 48 SER B O 1
ATOM 3438 N N . SER B 1 49 ? 19.672 34.719 11.836 1 20.53 49 SER B N 1
ATOM 3439 C CA . SER B 1 49 ? 19.922 33.938 13.031 1 20.53 49 SER B CA 1
ATOM 3440 C C . SER B 1 49 ? 18.625 33.656 13.789 1 20.53 49 SER B C 1
ATOM 3442 O O . SER B 1 49 ? 17.875 34.562 14.102 1 20.53 49 SER B O 1
ATOM 3444 N N . LEU B 1 50 ? 18.031 32.531 13.438 1 23.11 50 LEU B N 1
ATOM 3445 C CA . LEU B 1 50 ? 16.953 31.859 14.164 1 23.11 50 LEU B CA 1
ATOM 3446 C C . LEU B 1 50 ? 17.234 31.844 15.664 1 23.11 50 LEU B C 1
ATOM 3448 O O . LEU B 1 50 ? 18.281 31.391 16.094 1 23.11 50 LEU B O 1
ATOM 3452 N N . TYR B 1 51 ? 16.953 32.875 16.297 1 21.78 51 TYR B N 1
ATOM 3453 C CA . TYR B 1 51 ? 17.359 33 17.688 1 21.78 51 TYR B CA 1
ATOM 3454 C C . TYR B 1 51 ? 16.828 31.828 18.531 1 21.78 51 TYR B C 1
ATOM 3456 O O . TYR B 1 51 ? 15.617 31.641 18.625 1 21.78 51 TYR B O 1
ATOM 3464 N N . THR B 1 52 ? 17.312 30.594 18.172 1 22.78 52 THR B N 1
ATOM 3465 C CA . THR B 1 52 ? 17.141 29.406 19 1 22.78 52 THR B CA 1
ATOM 3466 C C . THR B 1 52 ? 17.766 29.609 20.375 1 22.78 52 THR B C 1
ATOM 3468 O O . THR B 1 52 ? 18.938 29.984 20.484 1 22.78 52 THR B O 1
ATOM 3471 N N . ALA B 1 53 ? 16.969 30.141 21.25 1 23.19 53 ALA B N 1
ATOM 3472 C CA . ALA B 1 53 ? 17.578 30.422 22.547 1 23.19 53 ALA B CA 1
ATOM 3473 C C . ALA B 1 53 ? 18.109 29.141 23.188 1 23.19 53 ALA B C 1
ATOM 3475 O O . ALA B 1 53 ? 17.375 28.188 23.375 1 23.19 53 ALA B O 1
ATOM 3476 N N . ARG B 1 54 ? 19.391 28.719 22.672 1 22.52 54 ARG B N 1
ATOM 3477 C CA . ARG B 1 54 ? 20.094 27.609 23.312 1 22.52 54 ARG B CA 1
ATOM 3478 C C . ARG B 1 54 ? 20.516 27.984 24.719 1 22.52 54 ARG B C 1
ATOM 3480 O O . ARG B 1 54 ? 21.062 29.062 24.953 1 22.52 54 ARG B O 1
ATOM 3487 N N . ALA B 1 55 ? 19.906 27.422 25.781 1 22.95 55 ALA B N 1
ATOM 3488 C CA . ALA B 1 55 ? 20.312 27.531 27.172 1 22.95 55 ALA B CA 1
ATOM 3489 C C . ALA B 1 55 ? 21.797 27.234 27.344 1 22.95 55 ALA B C 1
ATOM 3491 O O . ALA B 1 55 ? 22.266 26.141 27.016 1 22.95 55 ALA B O 1
ATOM 3492 N N . ALA B 1 56 ? 22.797 28.156 26.984 1 22.23 56 ALA B N 1
ATOM 3493 C CA . ALA B 1 56 ? 24.203 27.875 27.281 1 22.23 56 ALA B CA 1
ATOM 3494 C C . ALA B 1 56 ? 24.406 27.656 28.781 1 22.23 56 ALA B C 1
ATOM 3496 O O . ALA B 1 56 ? 23.812 28.344 29.609 1 22.23 56 ALA B O 1
ATOM 3497 N N . GLY B 1 57 ? 24.859 26.562 29.297 1 22.16 57 GLY B N 1
ATOM 3498 C CA . GLY B 1 57 ? 25.25 26.031 30.594 1 22.16 57 GLY B CA 1
ATOM 3499 C C . GLY B 1 57 ? 26.328 26.844 31.266 1 22.16 57 GLY B C 1
ATOM 3500 O O . GLY B 1 57 ? 27 26.375 32.188 1 22.16 57 GLY B O 1
ATOM 3501 N N . GLY B 1 58 ? 26.547 28.156 31 1 21.94 58 GLY B N 1
ATOM 3502 C CA . GLY B 1 58 ? 27.703 28.594 31.766 1 21.94 58 GLY B CA 1
ATOM 3503 C C . GLY B 1 58 ? 27.453 28.625 33.25 1 21.94 58 GLY B C 1
ATOM 3504 O O . GLY B 1 58 ? 26.312 28.625 33.719 1 21.94 58 GLY B O 1
ATOM 3505 N N . LYS B 1 59 ? 28.422 28.25 34.094 1 23.34 59 LYS B N 1
ATOM 3506 C CA . LYS B 1 59 ? 28.578 28.125 35.531 1 23.34 59 LYS B CA 1
ATOM 3507 C C . LYS B 1 59 ? 28.172 29.422 36.25 1 23.34 59 LYS B C 1
ATOM 3509 O O . LYS B 1 59 ? 28.625 30.5 35.844 1 23.34 59 LYS B O 1
ATOM 3514 N N . PRO B 1 60 ? 27 29.422 36.844 1 23.34 60 PRO B N 1
ATOM 3515 C CA . PRO B 1 60 ? 26.609 30.594 37.625 1 23.34 60 PRO B CA 1
ATOM 3516 C C . PRO B 1 60 ? 27.641 30.953 38.688 1 23.34 60 PRO B C 1
ATOM 3518 O O . PRO B 1 60 ? 28.109 30.078 39.438 1 23.34 60 PRO B O 1
ATOM 3521 N N . VAL B 1 61 ? 28.734 31.609 38.406 1 20.34 61 VAL B N 1
ATOM 3522 C CA . VAL B 1 61 ? 29.656 32 39.469 1 20.34 61 VAL B CA 1
ATOM 3523 C C . VAL B 1 61 ? 28.922 32.844 40.531 1 20.34 61 VAL B C 1
ATOM 3525 O O . VAL B 1 61 ? 28.297 33.844 40.219 1 20.34 61 VAL B O 1
ATOM 3528 N N . CYS B 1 62 ? 28.281 32.188 41.562 1 19.78 62 CYS B N 1
ATOM 3529 C CA . CYS B 1 62 ? 27.625 32.625 42.781 1 19.78 62 CYS B CA 1
ATOM 3530 C C . CYS B 1 62 ? 28.484 33.656 43.531 1 19.78 62 CYS B C 1
ATOM 3532 O O . CYS B 1 62 ? 29.531 33.281 44.062 1 19.78 62 CYS B O 1
ATOM 3534 N N . CYS B 1 63 ? 28.797 34.812 42.938 1 19.56 63 CYS B N 1
ATOM 3535 C CA . CYS B 1 63 ? 29.641 35.719 43.688 1 19.56 63 CYS B CA 1
ATOM 3536 C C . CYS B 1 63 ? 28.953 36.094 45 1 19.56 63 CYS B C 1
ATOM 3538 O O . CYS B 1 63 ? 27.906 36.75 45 1 19.56 63 CYS B O 1
ATOM 3540 N N . LEU B 1 64 ? 28.859 35.188 46 1 21.14 64 LEU B N 1
ATOM 3541 C CA . LEU B 1 64 ? 28.422 35.438 47.375 1 21.14 64 LEU B CA 1
ATOM 3542 C C . LEU B 1 64 ? 29.219 36.594 48 1 21.14 64 LEU B C 1
ATOM 3544 O O . LEU B 1 64 ? 30.438 36.469 48.188 1 21.14 64 LEU B O 1
ATOM 3548 N N . PRO B 1 65 ? 29 37.938 47.531 1 21.03 65 PRO B N 1
ATOM 3549 C CA . PRO B 1 65 ? 29.781 38.875 48.344 1 21.03 65 PRO B CA 1
ATOM 3550 C C . PRO B 1 65 ? 29.406 38.812 49.812 1 21.03 65 PRO B C 1
ATOM 3552 O O . PRO B 1 65 ? 28.281 38.469 50.156 1 21.03 65 PRO B O 1
ATOM 3555 N N . THR B 1 66 ? 30.281 38.531 50.781 1 22.52 66 THR B N 1
ATOM 3556 C CA . THR B 1 66 ? 30.344 38.594 52.219 1 22.52 66 THR B CA 1
ATOM 3557 C C . THR B 1 66 ? 29.969 39.969 52.75 1 22.52 66 THR B C 1
ATOM 3559 O O . THR B 1 66 ? 30.734 40.906 52.562 1 22.52 66 THR B O 1
ATOM 3562 N N . VAL B 1 67 ? 28.609 40.562 52.562 1 23.84 67 VAL B N 1
ATOM 3563 C CA . VAL B 1 67 ? 28.203 41.844 53.094 1 23.84 67 VAL B CA 1
ATOM 3564 C C . VAL B 1 67 ? 28.328 41.812 54.625 1 23.84 67 VAL B C 1
ATOM 3566 O O . VAL B 1 67 ? 27.922 40.844 55.281 1 23.84 67 VAL B O 1
ATOM 3569 N N . GLY B 1 68 ? 29.234 42.531 55.25 1 24.25 68 GLY B N 1
ATOM 3570 C CA . GLY B 1 68 ? 29.453 42.844 56.625 1 24.25 68 GLY B CA 1
ATOM 3571 C C . GLY B 1 68 ? 28.219 43.375 57.344 1 24.25 68 GLY B C 1
ATOM 3572 O O . GLY B 1 68 ? 27.219 43.719 56.656 1 24.25 68 GLY B O 1
ATOM 3573 N N . PRO B 1 69 ? 28.094 43.656 58.781 1 28.53 69 PRO B N 1
ATOM 3574 C CA . PRO B 1 69 ? 27.047 43.781 59.812 1 28.53 69 PRO B CA 1
ATOM 3575 C C . PRO B 1 69 ? 26.109 44.969 59.562 1 28.53 69 PRO B C 1
ATOM 3577 O O . PRO B 1 69 ? 24.906 44.875 59.812 1 28.53 69 PRO B O 1
ATOM 3580 N N . ARG B 1 70 ? 26.547 46.25 59.75 1 27.5 70 ARG B N 1
ATOM 3581 C CA . ARG B 1 70 ? 25.906 47.469 60.25 1 27.5 70 ARG B CA 1
ATOM 3582 C C . ARG B 1 70 ? 24.906 48 59.25 1 27.5 70 ARG B C 1
ATOM 3584 O O . ARG B 1 70 ? 24.328 49.062 59.438 1 27.5 70 ARG B O 1
ATOM 3591 N N . ASP B 1 71 ? 25.234 47.969 58 1 24.36 71 ASP B N 1
ATOM 3592 C CA . ASP B 1 71 ? 24.656 49 57.156 1 24.36 71 ASP B CA 1
ATOM 3593 C C . ASP B 1 71 ? 23.141 48.875 57.062 1 24.36 71 ASP B C 1
ATOM 3595 O O . ASP B 1 71 ? 22.594 47.75 57.062 1 24.36 71 ASP B O 1
ATOM 3599 N N . PRO B 1 72 ? 22.391 50.156 57.312 1 26.42 72 PRO B N 1
ATOM 3600 C CA . PRO B 1 72 ? 20.953 50.25 57.562 1 26.42 72 PRO B CA 1
ATOM 3601 C C . PRO B 1 72 ? 20.141 49.406 56.594 1 26.42 72 PRO B C 1
ATOM 3603 O O . PRO B 1 72 ? 20.578 49.094 55.5 1 26.42 72 PRO B O 1
ATOM 3606 N N . VAL B 1 73 ? 19.328 48.594 57.188 1 25.7 73 VAL B N 1
ATOM 3607 C CA . VAL B 1 73 ? 18.391 47.656 56.562 1 25.7 73 VAL B CA 1
ATOM 3608 C C . VAL B 1 73 ? 17.547 48.375 55.531 1 25.7 73 VAL B C 1
ATOM 3610 O O . VAL B 1 73 ? 16.75 49.281 55.875 1 25.7 73 VAL B O 1
ATOM 3613 N N . ARG B 1 74 ? 18.266 48.938 54.531 1 24.97 74 ARG B N 1
ATOM 3614 C CA . ARG B 1 74 ? 17.469 49.656 53.562 1 24.97 74 ARG B CA 1
ATOM 3615 C C . ARG B 1 74 ? 16.094 49 53.375 1 24.97 74 ARG B C 1
ATOM 3617 O O . ARG B 1 74 ? 16.016 47.781 53.188 1 24.97 74 ARG B O 1
ATOM 3624 N N . GLN B 1 75 ? 15.109 49.625 54.031 1 21.42 75 GLN B N 1
ATOM 3625 C CA . GLN B 1 75 ? 13.672 49.344 53.969 1 21.42 75 GLN B CA 1
ATOM 3626 C C . GLN B 1 75 ? 13.281 48.906 52.562 1 21.42 75 GLN B C 1
ATOM 3628 O O . GLN B 1 75 ? 13.602 49.562 51.562 1 21.42 75 GLN B O 1
ATOM 3633 N N . CYS B 1 76 ? 13.383 47.688 52.438 1 21.97 76 CYS B N 1
ATOM 3634 C CA . CYS B 1 76 ? 12.922 47.125 51.156 1 21.97 76 CYS B CA 1
ATOM 3635 C C . CYS B 1 76 ? 11.609 47.75 50.719 1 21.97 76 CYS B C 1
ATOM 3637 O O . CYS B 1 76 ? 10.633 47.781 51.5 1 21.97 76 CYS B O 1
ATOM 3639 N N . LEU B 1 77 ? 11.734 49.031 50.219 1 23 77 LEU B N 1
ATOM 3640 C CA . LEU B 1 77 ? 10.492 49.656 49.812 1 23 77 LEU B CA 1
ATOM 3641 C C . LEU B 1 77 ? 9.453 48.625 49.406 1 23 77 LEU B C 1
ATOM 3643 O O . LEU B 1 77 ? 9.797 47.531 48.969 1 23 77 LEU B O 1
ATOM 3647 N N . PRO B 1 78 ? 8.289 48.719 50.125 1 23.06 78 PRO B N 1
ATOM 3648 C CA . PRO B 1 78 ? 7.156 47.844 49.844 1 23.06 78 PRO B CA 1
ATOM 3649 C C . PRO B 1 78 ? 7.078 47.469 48.344 1 23.06 78 PRO B C 1
ATOM 3651 O O . PRO B 1 78 ? 7.477 48.25 47.5 1 23.06 78 PRO B O 1
ATOM 3654 N N . CYS B 1 79 ? 7.457 46.344 48.125 1 24.2 79 CYS B N 1
ATOM 3655 C CA . CYS B 1 79 ? 7.348 45.75 46.781 1 24.2 79 CYS B CA 1
ATOM 3656 C C . CYS B 1 79 ? 6.117 46.281 46.062 1 24.2 79 CYS B C 1
ATOM 3658 O O . CYS B 1 79 ? 5 46.219 46.594 1 24.2 79 CYS B O 1
ATOM 3660 N N . CYS B 1 80 ? 6.191 47.5 45.562 1 23.98 80 CYS B N 1
ATOM 3661 C CA . CYS B 1 80 ? 5.023 48.031 44.875 1 23.98 80 CYS B CA 1
ATOM 3662 C C . CYS B 1 80 ? 4.137 46.938 44.312 1 23.98 80 CYS B C 1
ATOM 3664 O O . CYS B 1 80 ? 4.633 45.875 43.906 1 23.98 80 CYS B O 1
ATOM 3666 N N . PRO B 1 81 ? 2.859 46.844 44.75 1 25.34 81 PRO B N 1
ATOM 3667 C CA . PRO B 1 81 ? 1.901 45.906 44.156 1 25.34 81 PRO B CA 1
ATOM 3668 C C . PRO B 1 81 ? 2.166 45.625 42.688 1 25.34 81 PRO B C 1
ATOM 3670 O O . PRO B 1 81 ? 2.145 46.562 41.875 1 25.34 81 PRO B O 1
ATOM 3673 N N . LEU B 1 82 ? 3.289 45.062 42.5 1 26.78 82 LEU B N 1
ATOM 3674 C CA . LEU B 1 82 ? 3.574 44.844 41.094 1 26.78 82 LEU B CA 1
ATOM 3675 C C . LEU B 1 82 ? 2.309 44.469 40.344 1 26.78 82 LEU B C 1
ATOM 3677 O O . LEU B 1 82 ? 1.565 43.594 40.781 1 26.78 82 LEU B O 1
ATOM 3681 N N . PRO B 1 83 ? 1.671 45.375 39.688 1 26.72 83 PRO B N 1
ATOM 3682 C CA . PRO B 1 83 ? 0.434 45 38.969 1 26.72 83 PRO B CA 1
ATOM 3683 C C . PRO B 1 83 ? 0.516 43.625 38.344 1 26.72 83 PRO B C 1
ATOM 3685 O O . PRO B 1 83 ? 1.613 43.125 38.094 1 26.72 83 PRO B O 1
ATOM 3688 N N . SER B 1 84 ? -0.419 42.75 38.375 1 27.44 84 SER B N 1
ATOM 3689 C CA . SER B 1 84 ? -0.705 41.5 37.719 1 27.44 84 SER B CA 1
ATOM 3690 C C . SER B 1 84 ? 0.081 41.375 36.406 1 27.44 84 SER B C 1
ATOM 3692 O O . SER B 1 84 ? 0.369 42.375 35.75 1 27.44 84 SER B O 1
ATOM 3694 N N . PRO B 1 85 ? 1.048 40.375 36.281 1 34.44 85 PRO B N 1
ATOM 3695 C CA . PRO B 1 85 ? 1.668 40.219 34.938 1 34.44 85 PRO B CA 1
ATOM 3696 C C . PRO B 1 85 ? 0.812 40.812 33.812 1 34.44 85 PRO B C 1
ATOM 3698 O O . PRO B 1 85 ? -0.328 40.375 33.625 1 34.44 85 PRO B O 1
ATOM 3701 N N . GLN B 1 86 ? 0.778 42 33.75 1 31.28 86 GLN B N 1
ATOM 3702 C CA . GLN B 1 86 ? -0.15 42.656 32.844 1 31.28 86 GLN B CA 1
ATOM 3703 C C . GLN B 1 86 ? 0.014 42.125 31.422 1 31.28 86 GLN B C 1
ATOM 3705 O O . GLN B 1 86 ? 1.079 42.25 30.812 1 31.28 86 GLN B O 1
ATOM 3710 N N . LEU B 1 87 ? -0.28 40.719 31.156 1 41.84 87 LEU B N 1
ATOM 3711 C CA . LEU B 1 87 ? -0.427 40.312 29.766 1 41.84 87 LEU B CA 1
ATOM 3712 C C . LEU B 1 87 ? -0.738 41.531 28.875 1 41.84 87 LEU B C 1
ATOM 3714 O O . LEU B 1 87 ? -1.383 42.469 29.328 1 41.84 87 LEU B O 1
ATOM 3718 N N . PRO B 1 88 ? 0.275 41.688 27.844 1 44.78 88 PRO B N 1
ATOM 3719 C CA . PRO B 1 88 ? 0.172 42.906 27.031 1 44.78 88 PRO B CA 1
ATOM 3720 C C . PRO B 1 88 ? -1.271 43.375 26.844 1 44.78 88 PRO B C 1
ATOM 3722 O O . PRO B 1 88 ? -1.521 44.562 26.641 1 44.78 88 PRO B O 1
ATOM 3725 N N . VAL B 1 89 ? -2.025 42.344 26.812 1 49.47 89 VAL B N 1
ATOM 3726 C CA . VAL B 1 89 ? -3.436 42.688 26.656 1 49.47 89 VAL B CA 1
ATOM 3727 C C . VAL B 1 89 ? -4.219 42.219 27.875 1 49.47 89 VAL B C 1
ATOM 3729 O O . VAL B 1 89 ? -4.086 41.062 28.297 1 49.47 89 VAL B O 1
ATOM 3732 N N . PRO B 1 90 ? -4.625 43.125 28.672 1 55.88 90 PRO B N 1
ATOM 3733 C CA . PRO B 1 90 ? -5.473 42.719 29.797 1 55.88 90 PRO B CA 1
ATOM 3734 C C . PRO B 1 90 ? -6.363 41.531 29.453 1 55.88 90 PRO B C 1
ATOM 3736 O O . PRO B 1 90 ? -6.949 41.469 28.375 1 55.88 90 PRO B O 1
ATOM 3739 N N . GLY B 1 91 ? -6.246 40.438 30.359 1 61.78 91 GLY B N 1
ATOM 3740 C CA . GLY B 1 91 ? -7.07 39.25 30.156 1 61.78 91 GLY B CA 1
ATOM 3741 C C . GLY B 1 91 ? -6.348 38.125 29.422 1 61.78 91 GLY B C 1
ATOM 3742 O O . GLY B 1 91 ? -6.922 37.062 29.172 1 61.78 91 GLY B O 1
ATOM 3743 N N . SER B 1 92 ? -5.016 38.438 29.203 1 65.12 92 SER B N 1
ATOM 3744 C CA . SER B 1 92 ? -4.273 37.438 28.469 1 65.12 92 SER B CA 1
ATOM 3745 C C . SER B 1 92 ? -3.729 36.375 29.406 1 65.12 92 SER B C 1
ATOM 3747 O O . SER B 1 92 ? -3.537 36.625 30.609 1 65.12 92 SER B O 1
ATOM 3749 N N . ARG B 1 93 ? -3.637 35.062 28.953 1 75.06 93 ARG B N 1
ATOM 3750 C CA . ARG B 1 93 ? -3.107 33.938 29.688 1 75.06 93 ARG B CA 1
ATOM 3751 C C . ARG B 1 93 ? -2.016 33.219 28.891 1 75.06 93 ARG B C 1
ATOM 3753 O O . ARG B 1 93 ? -1.96 33.344 27.656 1 75.06 93 ARG B O 1
ATOM 3760 N N . LEU B 1 94 ? -1.049 32.656 29.688 1 75.38 94 LEU B N 1
ATOM 3761 C CA . LEU B 1 94 ? 0.033 31.891 29.062 1 75.38 94 LEU B CA 1
ATOM 3762 C C . LEU B 1 94 ? -0.198 30.391 29.188 1 75.38 94 LEU B C 1
ATOM 3764 O O . LEU B 1 94 ? -0.625 29.922 30.25 1 75.38 94 LEU B O 1
ATOM 3768 N N . CYS B 1 95 ? -0.027 29.734 28.125 1 78.81 95 CYS B N 1
ATOM 3769 C CA . CYS B 1 95 ? -0.144 28.281 28.141 1 78.81 95 CYS B CA 1
ATOM 3770 C C . CYS B 1 95 ? 1.043 27.625 27.438 1 78.81 95 CYS B C 1
ATOM 3772 O O . CYS B 1 95 ? 1.746 28.281 26.672 1 78.81 95 CYS B O 1
ATOM 3774 N N . LEU B 1 96 ? 1.356 26.406 27.906 1 77.75 96 LEU B N 1
ATOM 3775 C CA . LEU B 1 96 ? 2.371 25.641 27.203 1 77.75 96 LEU B CA 1
ATOM 3776 C C . LEU B 1 96 ? 1.911 25.297 25.781 1 77.75 96 LEU B C 1
ATOM 3778 O O . LEU B 1 96 ? 0.754 24.922 25.578 1 77.75 96 LEU B O 1
ATOM 3782 N N . TYR B 1 97 ? 2.787 25.438 24.875 1 74.75 97 TYR B N 1
ATOM 3783 C CA . TYR B 1 97 ? 2.479 25.156 23.469 1 74.75 97 TYR B CA 1
ATOM 3784 C C . TYR B 1 97 ? 2.096 23.688 23.281 1 74.75 97 TYR B C 1
ATOM 3786 O O . TYR B 1 97 ? 1.146 23.391 22.562 1 74.75 97 TYR B O 1
ATOM 3794 N N . GLU B 1 98 ? 2.717 22.797 24 1 72.5 98 GLU B N 1
ATOM 3795 C CA . GLU B 1 98 ? 2.646 21.359 23.734 1 72.5 98 GLU B CA 1
ATOM 3796 C C . GLU B 1 98 ? 1.284 20.797 24.141 1 72.5 98 GLU B C 1
ATOM 3798 O O . GLU B 1 98 ? 0.693 20 23.406 1 72.5 98 GLU B O 1
ATOM 3803 N N . ASP B 1 99 ? 0.804 21.297 25.25 1 78 99 ASP B N 1
ATOM 3804 C CA . ASP B 1 99 ? -0.408 20.641 25.734 1 78 99 ASP B CA 1
ATOM 3805 C C . ASP B 1 99 ? -1.464 21.656 26.141 1 78 99 ASP B C 1
ATOM 3807 O O . ASP B 1 99 ? -2.574 21.297 26.531 1 78 99 ASP B O 1
ATOM 3811 N N . GLY B 1 100 ? -1.127 22.891 26.062 1 79.19 100 GLY B N 1
ATOM 3812 C CA . GLY B 1 100 ? -2.109 23.922 26.328 1 79.19 100 GLY B CA 1
ATOM 3813 C C . GLY B 1 100 ? -2.318 24.188 27.812 1 79.19 100 GLY B C 1
ATOM 3814 O O . GLY B 1 100 ? -3.199 24.953 28.203 1 79.19 100 GLY B O 1
ATOM 3815 N N . SER B 1 101 ? -1.522 23.453 28.594 1 81.5 101 SER B N 1
ATOM 3816 C CA . SER B 1 101 ? -1.664 23.672 30.031 1 81.5 101 SER B CA 1
ATOM 3817 C C . SER B 1 101 ? -1.374 25.125 30.391 1 81.5 101 SER B C 1
ATOM 3819 O O . SER B 1 101 ? -0.372 25.703 29.953 1 81.5 101 SER B O 1
ATOM 3821 N N . GLU B 1 102 ? -2.305 25.703 31.172 1 81.06 102 GLU B N 1
ATOM 3822 C CA . GLU B 1 102 ? -2.121 27.094 31.578 1 81.06 102 GLU B CA 1
ATOM 3823 C C . GLU B 1 102 ? -1.012 27.219 32.625 1 81.06 102 GLU B C 1
ATOM 3825 O O . GLU B 1 102 ? -0.898 26.375 33.531 1 81.06 102 GLU B O 1
ATOM 3830 N N . LEU B 1 103 ? -0.182 28.094 32.281 1 75.44 103 LEU B N 1
ATOM 3831 C CA . LEU B 1 103 ? 0.929 28.297 33.188 1 75.44 103 LEU B CA 1
ATOM 3832 C C . LEU B 1 103 ? 0.552 29.281 34.312 1 75.44 103 LEU B C 1
ATOM 3834 O O . LEU B 1 103 ? 0.143 30.406 34 1 75.44 103 LEU B O 1
ATOM 3838 N N . THR B 1 104 ? 0.448 28.656 35.469 1 67.88 104 THR B N 1
ATOM 3839 C CA . THR B 1 104 ? 0.301 29.516 36.656 1 67.88 104 THR B CA 1
ATOM 3840 C C . THR B 1 104 ? 1.66 30.031 37.125 1 67.88 104 THR B C 1
ATOM 3842 O O . THR B 1 104 ? 2.701 29.547 36.656 1 67.88 104 THR B O 1
ATOM 3845 N N . ALA B 1 105 ? 1.661 31.125 37.844 1 60.03 105 ALA B N 1
ATOM 3846 C CA . ALA B 1 105 ? 2.898 31.734 38.312 1 60.03 105 ALA B CA 1
ATOM 3847 C C . ALA B 1 105 ? 3.811 30.672 38.938 1 60.03 105 ALA B C 1
ATOM 3849 O O . ALA B 1 105 ? 5.023 30.688 38.719 1 60.03 105 ALA B O 1
ATOM 3850 N N . ASP B 1 106 ? 3.191 29.703 39.625 1 60.12 106 ASP B N 1
ATOM 3851 C CA . ASP B 1 106 ? 3.963 28.672 40.312 1 60.12 106 ASP B CA 1
ATOM 3852 C C . ASP B 1 106 ? 4.543 27.672 39.281 1 60.12 106 ASP B C 1
ATOM 3854 O O . ASP B 1 106 ? 5.656 27.172 39.469 1 60.12 106 ASP B O 1
ATOM 3858 N N . ARG B 1 107 ? 3.836 27.5 38.219 1 63.38 107 ARG B N 1
ATOM 3859 C CA . ARG B 1 107 ? 4.254 26.484 37.25 1 63.38 107 ARG B CA 1
ATOM 3860 C C . ARG B 1 107 ? 5.262 27.047 36.25 1 63.38 107 ARG B C 1
ATOM 3862 O O . ARG B 1 107 ? 5.996 26.297 35.625 1 63.38 107 ARG B O 1
ATOM 3869 N N . PHE B 1 108 ? 5.281 28.328 36.156 1 65.88 108 PHE B N 1
ATOM 3870 C CA . PHE B 1 108 ? 6.176 28.953 35.188 1 65.88 108 PHE B CA 1
ATOM 3871 C C . PHE B 1 108 ? 7.633 28.688 35.531 1 65.88 108 PHE B C 1
ATOM 3873 O O . PHE B 1 108 ? 8.469 28.5 34.656 1 65.88 108 PHE B O 1
ATOM 3880 N N . CYS B 1 109 ? 7.891 28.578 36.906 1 57.38 109 CYS B N 1
ATOM 3881 C CA . CYS B 1 109 ? 9.258 28.359 37.344 1 57.38 109 CYS B CA 1
ATOM 3882 C C . CYS B 1 109 ? 9.703 26.922 37.125 1 57.38 109 CYS B C 1
ATOM 3884 O O . CYS B 1 109 ? 10.898 26.641 37.125 1 57.38 109 CYS B O 1
ATOM 3886 N N . SER B 1 110 ? 8.68 26.094 36.844 1 62.81 110 SER B N 1
ATOM 3887 C CA . SER B 1 110 ? 9.016 24.672 36.688 1 62.81 110 SER B CA 1
ATOM 3888 C C . SER B 1 110 ? 9.008 24.25 35.25 1 62.81 110 SER B C 1
ATOM 3890 O O . SER B 1 110 ? 9.18 23.062 34.938 1 62.81 110 SER B O 1
ATOM 3892 N N . ILE B 1 111 ? 8.891 25.266 34.406 1 68.19 111 ILE B N 1
ATOM 3893 C CA . ILE B 1 111 ? 8.812 24.875 33 1 68.19 111 ILE B CA 1
ATOM 3894 C C . ILE B 1 111 ? 10.211 24.594 32.469 1 68.19 111 ILE B C 1
ATOM 3896 O O . ILE B 1 111 ? 11.156 25.312 32.75 1 68.19 111 ILE B O 1
ATOM 3900 N N . PRO B 1 112 ? 10.297 23.438 31.859 1 66.56 112 PRO B N 1
ATOM 3901 C CA . PRO B 1 112 ? 11.602 23.094 31.312 1 66.56 112 PRO B CA 1
ATOM 3902 C C . PRO B 1 112 ? 12.172 24.156 30.391 1 66.56 112 PRO B C 1
ATOM 3904 O O . PRO B 1 112 ? 11.406 24.922 29.797 1 66.56 112 PRO B O 1
ATOM 3907 N N . ASP B 1 113 ? 13.531 24.156 30.266 1 60.69 113 ASP B N 1
ATOM 3908 C CA . ASP B 1 113 ? 14.211 25.047 29.344 1 60.69 113 ASP B CA 1
ATOM 3909 C C . ASP B 1 113 ? 13.797 24.766 27.891 1 60.69 113 ASP B C 1
ATOM 3911 O O . ASP B 1 113 ? 13.664 23.609 27.5 1 60.69 113 ASP B O 1
ATOM 3915 N N . GLY B 1 114 ? 13.453 25.844 27.219 1 62.31 114 GLY B N 1
ATOM 3916 C CA . GLY B 1 114 ? 13.141 25.688 25.812 1 62.31 114 GLY B CA 1
ATOM 3917 C C . GLY B 1 114 ? 11.664 25.453 25.547 1 62.31 114 GLY B C 1
ATOM 3918 O O . GLY B 1 114 ? 11.266 25.219 24.406 1 62.31 114 GLY B O 1
ATOM 3919 N N . ALA B 1 115 ? 10.961 25.469 26.672 1 67.25 115 ALA B N 1
ATOM 3920 C CA . ALA B 1 115 ? 9.523 25.266 26.5 1 67.25 115 ALA B CA 1
ATOM 3921 C C . ALA B 1 115 ? 8.906 26.391 25.672 1 67.25 115 ALA B C 1
ATOM 3923 O O . ALA B 1 115 ? 9.289 27.547 25.812 1 67.25 115 ALA B O 1
ATOM 3924 N N . GLU B 1 116 ? 8.094 26.016 24.688 1 71.06 116 GLU B N 1
ATOM 3925 C CA . GLU B 1 116 ? 7.363 26.984 23.859 1 71.06 116 GLU B CA 1
ATOM 3926 C C . GLU B 1 116 ? 6.023 27.344 24.5 1 71.06 116 GLU B C 1
ATOM 3928 O O . GLU B 1 116 ? 5.301 26.469 24.969 1 71.06 116 GLU B O 1
ATOM 3933 N N . LEU B 1 117 ? 5.801 28.703 24.578 1 73.12 117 LEU B N 1
ATOM 3934 C CA . LEU B 1 117 ? 4.594 29.188 25.234 1 73.12 117 LEU B CA 1
ATOM 3935 C C . LEU B 1 117 ? 3.684 29.906 24.25 1 73.12 117 LEU B C 1
ATOM 3937 O O . LEU B 1 117 ? 4.152 30.422 23.234 1 73.12 117 LEU B O 1
ATOM 3941 N N . VAL B 1 118 ? 2.355 29.797 24.562 1 73.06 118 VAL B N 1
ATOM 3942 C CA . VAL B 1 118 ? 1.348 30.484 23.766 1 73.06 118 VAL B CA 1
ATOM 3943 C C . VAL B 1 118 ? 0.621 31.516 24.625 1 73.06 118 VAL B C 1
ATOM 3945 O O . VAL B 1 118 ? 0.185 31.219 25.734 1 73.06 118 VAL B O 1
ATOM 3948 N N . LEU B 1 119 ? 0.595 32.719 24.047 1 71.25 119 LEU B N 1
ATOM 3949 C CA . LEU B 1 119 ? -0.169 33.781 24.703 1 71.25 119 LEU B CA 1
ATOM 3950 C C . LEU B 1 119 ? -1.605 33.812 24.188 1 71.25 119 LEU B C 1
ATOM 3952 O O . LEU B 1 119 ? -1.838 33.906 22.984 1 71.25 119 LEU B O 1
ATOM 3956 N N . LEU B 1 120 ? -2.451 33.562 25.172 1 67.88 120 LEU B N 1
ATOM 3957 C CA . LEU B 1 120 ? -3.865 33.562 24.828 1 67.88 120 LEU B CA 1
ATOM 3958 C C . LEU B 1 120 ? -4.574 34.781 25.344 1 67.88 120 LEU B C 1
ATOM 3960 O O . LEU B 1 120 ? -4.355 35.219 26.484 1 67.88 120 LEU B O 1
ATOM 3964 N N . THR B 1 121 ? -5.254 35.438 24.375 1 63.5 121 THR B N 1
ATOM 3965 C CA . THR B 1 121 ? -6.094 36.531 24.812 1 63.5 121 THR B CA 1
ATOM 3966 C C . THR B 1 121 ? -7.469 36.031 25.25 1 63.5 121 THR B C 1
ATOM 3968 O O . THR B 1 121 ? -7.75 34.844 25.172 1 63.5 121 THR B O 1
ATOM 3971 N N . THR B 1 122 ? -8.25 37.031 25.797 1 61.81 122 THR B N 1
ATOM 3972 C CA . THR B 1 122 ? -9.555 36.656 26.344 1 61.81 122 THR B CA 1
ATOM 3973 C C . THR B 1 122 ? -10.398 35.938 25.281 1 61.81 122 THR B C 1
ATOM 3975 O O . THR B 1 122 ? -10.5 36.406 24.141 1 61.81 122 THR B O 1
ATOM 3978 N N . GLY B 1 123 ? -10.922 34.75 25.609 1 66.44 123 GLY B N 1
ATOM 3979 C CA . GLY B 1 123 ? -11.797 33.969 24.719 1 66.44 123 GLY B CA 1
ATOM 3980 C C . GLY B 1 123 ? -11.047 32.969 23.875 1 66.44 123 GLY B C 1
ATOM 3981 O O . GLY B 1 123 ? -11.664 32.094 23.281 1 66.44 123 GLY B O 1
ATOM 3982 N N . GLN B 1 124 ? -9.719 33.062 23.875 1 67.62 124 GLN B N 1
ATOM 3983 C CA . GLN B 1 124 ? -8.93 32.125 23.078 1 67.62 124 GLN B CA 1
ATOM 3984 C C . GLN B 1 124 ? -8.625 30.859 23.859 1 67.62 124 GLN B C 1
ATOM 3986 O O . GLN B 1 124 ? -8.555 30.875 25.094 1 67.62 124 GLN B O 1
ATOM 3991 N N . THR B 1 125 ? -8.664 29.734 23.172 1 74.12 125 THR B N 1
ATOM 3992 C CA . THR B 1 125 ? -8.297 28.469 23.766 1 74.12 125 THR B CA 1
ATOM 3993 C C . THR B 1 125 ? -7.152 27.812 22.984 1 74.12 125 THR B C 1
ATOM 3995 O O . THR B 1 125 ? -6.957 28.109 21.797 1 74.12 125 THR B O 1
ATOM 3998 N N . TRP B 1 126 ? -6.336 27.234 23.672 1 78.44 126 TRP B N 1
ATOM 3999 C CA . TRP B 1 126 ? -5.227 26.484 23.094 1 78.44 126 TRP B CA 1
ATOM 4000 C C . TRP B 1 126 ? -5.109 25.109 23.75 1 78.44 126 TRP B C 1
ATOM 4002 O O . TRP B 1 126 ? -4.93 24.984 24.953 1 78.44 126 TRP B O 1
ATOM 4012 N N . GLN B 1 127 ? -5.238 24.125 22.922 1 76.81 127 GLN B N 1
ATOM 4013 C CA . GLN B 1 127 ? -5.215 22.766 23.422 1 76.81 127 GLN B CA 1
ATOM 4014 C C . GLN B 1 127 ? -3.967 22.016 22.953 1 76.81 127 GLN B C 1
ATOM 4016 O O . GLN B 1 127 ? -4.027 20.828 22.641 1 76.81 127 GLN B O 1
ATOM 4021 N N . GLY B 1 128 ? -2.893 22.812 22.75 1 76.69 128 GLY B N 1
ATOM 4022 C CA . GLY B 1 128 ? -1.642 22.172 22.391 1 76.69 128 GLY B CA 1
ATOM 4023 C C . GLY B 1 128 ? -1.61 21.688 20.953 1 76.69 128 GLY B C 1
ATOM 4024 O O . GLY B 1 128 ? -2.072 22.391 20.047 1 76.69 128 GLY B O 1
ATOM 4025 N N . TYR B 1 129 ? -1.062 20.531 20.812 1 76.62 129 TYR B N 1
ATOM 4026 C CA . TYR B 1 129 ? -0.917 19.938 19.5 1 76.62 129 TYR B CA 1
ATOM 4027 C C . TYR B 1 129 ? -2.279 19.688 18.859 1 76.62 129 TYR B C 1
ATOM 4029 O O . TYR B 1 129 ? -2.408 19.719 17.625 1 76.62 129 TYR B O 1
ATOM 4037 N N . VAL B 1 130 ? -3.24 19.516 19.625 1 78.31 130 VAL B N 1
ATOM 4038 C CA . VAL B 1 130 ? -4.59 19.312 19.109 1 78.31 130 VAL B CA 1
ATOM 4039 C C . VAL B 1 130 ? -5.031 20.531 18.328 1 78.31 130 VAL B C 1
ATOM 4041 O O . VAL B 1 130 ? -5.625 20.422 17.25 1 78.31 130 VAL B O 1
ATOM 4044 N N . SER B 1 131 ? -4.641 21.609 18.812 1 75.94 131 SER B N 1
ATOM 4045 C CA . SER B 1 131 ? -4.984 22.844 18.125 1 75.94 131 SER B CA 1
ATOM 4046 C C . SER B 1 131 ? -4.238 22.984 16.812 1 75.94 131 SER B C 1
ATOM 4048 O O . SER B 1 131 ? -4.812 23.391 15.797 1 75.94 131 SER B O 1
ATOM 4050 N N . ASP B 1 132 ? -3.014 22.625 16.828 1 75.25 132 ASP B N 1
ATOM 4051 C CA . ASP B 1 132 ? -2.213 22.688 15.609 1 75.25 132 ASP B CA 1
ATOM 4052 C C . ASP B 1 132 ? -2.775 21.766 14.531 1 75.25 132 ASP B C 1
ATOM 4054 O O . ASP B 1 132 ? -2.982 22.188 13.391 1 75.25 132 ASP B O 1
ATOM 4058 N N . ILE B 1 133 ? -3.039 20.594 14.914 1 77.75 133 ILE B N 1
ATOM 4059 C CA . ILE B 1 133 ? -3.518 19.594 13.961 1 77.75 133 ILE B CA 1
ATOM 4060 C C . ILE B 1 133 ? -4.902 19.984 13.453 1 77.75 133 ILE B C 1
ATOM 4062 O O . ILE B 1 133 ? -5.184 19.906 12.258 1 77.75 133 ILE B O 1
ATOM 4066 N N . SER B 1 134 ? -5.699 20.422 14.391 1 77.75 134 SER B N 1
ATOM 4067 C CA . SER B 1 134 ? -7.047 20.828 14.008 1 77.75 134 SER B CA 1
ATOM 4068 C C . SER B 1 134 ? -7.016 21.984 13.016 1 77.75 134 SER B C 1
ATOM 4070 O O . SER B 1 134 ? -7.785 22 12.047 1 77.75 134 SER B O 1
ATOM 4072 N N . ARG B 1 135 ? -6.156 22.891 13.305 1 76 135 ARG B N 1
ATOM 4073 C CA . ARG B 1 135 ? -6.012 24.016 12.391 1 76 135 ARG B CA 1
ATOM 4074 C C . ARG B 1 135 ? -5.578 23.547 11.008 1 76 135 ARG B C 1
ATOM 4076 O O . ARG B 1 135 ? -6.129 24 10 1 76 135 ARG B O 1
ATOM 4083 N N . PHE B 1 136 ? -4.672 22.719 11 1 77.25 136 PHE B N 1
ATOM 4084 C CA . PHE B 1 136 ? -4.203 22.172 9.734 1 77.25 136 PHE B CA 1
ATOM 4085 C C . PHE B 1 136 ? -5.332 21.453 9.008 1 77.25 136 PHE B C 1
ATOM 4087 O O . PHE B 1 136 ? -5.508 21.625 7.801 1 77.25 136 PHE B O 1
ATOM 4094 N N . LEU B 1 137 ? -6.062 20.656 9.688 1 79.69 137 LEU B N 1
ATOM 4095 C CA . LEU B 1 137 ? -7.133 19.875 9.078 1 79.69 137 LEU B CA 1
ATOM 4096 C C . LEU B 1 137 ? -8.258 20.781 8.594 1 79.69 137 LEU B C 1
ATOM 4098 O O . LEU B 1 137 ? -9.016 20.406 7.691 1 79.69 137 LEU B O 1
ATOM 4102 N N . SER B 1 138 ? -8.391 21.906 9.148 1 75.5 138 SER B N 1
ATOM 4103 C CA . SER B 1 138 ? -9.477 22.812 8.797 1 75.5 138 SER B CA 1
ATOM 4104 C C . SER B 1 138 ? -9.312 23.359 7.383 1 75.5 138 SER B C 1
ATOM 4106 O O . SER B 1 138 ? -10.281 23.812 6.762 1 75.5 138 SER B O 1
ATOM 4108 N N . VAL B 1 139 ? -8.102 23.281 6.906 1 73.5 139 VAL B N 1
ATOM 4109 C CA . VAL B 1 139 ? -7.836 23.781 5.559 1 73.5 139 VAL B CA 1
ATOM 4110 C C . VAL B 1 139 ? -8.484 22.859 4.527 1 73.5 139 VAL B C 1
ATOM 4112 O O . VAL B 1 139 ? -8.758 23.281 3.398 1 73.5 139 VAL B O 1
ATOM 4115 N N . PHE B 1 140 ? -8.766 21.625 4.902 1 71.44 140 PHE B N 1
ATOM 4116 C CA . PHE B 1 140 ? -9.25 20.641 3.953 1 71.44 140 PHE B CA 1
ATOM 4117 C C . PHE B 1 140 ? -10.766 20.688 3.85 1 71.44 140 PHE B C 1
ATOM 4119 O O . PHE B 1 140 ? -11.375 19.875 3.145 1 71.44 140 PHE B O 1
ATOM 4126 N N . GLN B 1 141 ? -11.422 21.453 4.535 1 62.25 141 GLN B N 1
ATOM 4127 C CA . GLN B 1 141 ? -12.867 21.578 4.426 1 62.25 141 GLN B CA 1
ATOM 4128 C C . GLN B 1 141 ? -13.281 22.094 3.047 1 62.25 141 GLN B C 1
ATOM 4130 O O . GLN B 1 141 ? -14.391 21.828 2.59 1 62.25 141 GLN B O 1
ATOM 4135 N N . LYS B 1 142 ? -12.359 22.719 2.328 1 57.19 142 LYS B N 1
ATOM 4136 C CA . LYS B 1 142 ? -12.625 23.047 0.931 1 57.19 142 LYS B CA 1
ATOM 4137 C C . LYS B 1 142 ? -11.414 22.734 0.055 1 57.19 142 LYS B C 1
ATOM 4139 O O . LYS B 1 142 ? -10.273 22.984 0.454 1 57.19 142 LYS B O 1
ATOM 4144 N N . PRO B 1 143 ? -11.719 21.703 -0.962 1 57.59 143 PRO B N 1
ATOM 4145 C CA . PRO B 1 143 ? -10.578 21.406 -1.834 1 57.59 143 PRO B CA 1
ATOM 4146 C C . PRO B 1 143 ? -10.008 22.672 -2.496 1 57.59 143 PRO B C 1
ATOM 4148 O O . PRO B 1 143 ? -10.75 23.422 -3.137 1 57.59 143 PRO B O 1
ATOM 4151 N N . HIS B 1 144 ? -8.719 23.078 -1.989 1 66.5 144 HIS B N 1
ATOM 4152 C CA . HIS B 1 144 ? -8.219 24.344 -2.531 1 66.5 144 HIS B CA 1
ATOM 4153 C C . HIS B 1 144 ? -6.988 24.109 -3.404 1 66.5 144 HIS B C 1
ATOM 4155 O O . HIS B 1 144 ? -6.047 23.422 -2.992 1 66.5 144 HIS B O 1
ATOM 4161 N N . ALA B 1 145 ? -7.156 24.328 -4.664 1 77.44 145 ALA B N 1
ATOM 4162 C CA . ALA B 1 145 ? -6.035 24.328 -5.602 1 77.44 145 ALA B CA 1
ATOM 4163 C C . ALA B 1 145 ? -4.797 24.969 -4.973 1 77.44 145 ALA B C 1
ATOM 4165 O O . ALA B 1 145 ? -3.676 24.516 -5.207 1 77.44 145 ALA B O 1
ATOM 4166 N N . GLY B 1 146 ? -5.07 25.922 -4.16 1 79.69 146 GLY B N 1
ATOM 4167 C CA . GLY B 1 146 ? -3.967 26.609 -3.504 1 79.69 146 GLY B CA 1
ATOM 4168 C C . GLY B 1 146 ? -3.221 25.734 -2.518 1 79.69 146 GLY B C 1
ATOM 4169 O O . GLY B 1 146 ? -1.996 25.828 -2.402 1 79.69 146 GLY B O 1
ATOM 4170 N N . LEU B 1 147 ? -3.938 24.891 -1.912 1 81.81 147 LEU B N 1
ATOM 4171 C CA . LEU B 1 147 ? -3.326 23.969 -0.95 1 81.81 147 LEU B CA 1
ATOM 4172 C C . LEU B 1 147 ? -2.396 22.984 -1.65 1 81.81 147 LEU B C 1
ATOM 4174 O O . LEU B 1 147 ? -1.298 22.719 -1.165 1 81.81 147 LEU B O 1
ATOM 4178 N N . ILE B 1 148 ? -2.826 22.5 -2.752 1 87 148 ILE B N 1
ATOM 4179 C CA . ILE B 1 148 ? -2.047 21.547 -3.529 1 87 148 ILE B CA 1
ATOM 4180 C C . ILE B 1 148 ? -0.752 22.203 -4.008 1 87 148 ILE B C 1
ATOM 4182 O O . ILE B 1 148 ? 0.326 21.609 -3.889 1 87 148 ILE B O 1
ATOM 4186 N N . GLN B 1 149 ? -0.891 23.375 -4.469 1 86.19 149 GLN B N 1
ATOM 4187 C CA . GLN B 1 149 ? 0.281 24.094 -4.957 1 86.19 149 GLN B CA 1
ATOM 4188 C C . GLN B 1 149 ? 1.271 24.359 -3.828 1 86.19 149 GLN B C 1
ATOM 4190 O O . GLN B 1 149 ? 2.48 24.219 -4.008 1 86.19 149 GLN B O 1
ATOM 4195 N N . ALA B 1 150 ? 0.768 24.766 -2.736 1 85.06 150 ALA B N 1
ATOM 4196 C CA . ALA B 1 150 ? 1.617 25.031 -1.576 1 85.06 150 ALA B CA 1
ATOM 4197 C C . ALA B 1 150 ? 2.352 23.766 -1.142 1 85.06 150 ALA B C 1
ATOM 4199 O O . ALA B 1 150 ? 3.557 23.797 -0.884 1 85.06 150 ALA B O 1
ATOM 4200 N N . ALA B 1 151 ? 1.625 22.672 -1.08 1 87.56 151 ALA B N 1
ATOM 4201 C CA . ALA B 1 151 ? 2.221 21.406 -0.676 1 87.56 151 ALA B CA 1
ATOM 4202 C C . ALA B 1 151 ? 3.293 20.969 -1.666 1 87.56 151 ALA B C 1
ATOM 4204 O O . ALA B 1 151 ? 4.348 20.469 -1.266 1 87.56 151 ALA B O 1
ATOM 4205 N N . ARG B 1 152 ? 3.053 21.156 -2.922 1 89.75 152 ARG B N 1
ATOM 4206 C CA . ARG B 1 152 ? 4.012 20.797 -3.959 1 89.75 152 ARG B CA 1
ATOM 4207 C C . ARG B 1 152 ? 5.297 21.609 -3.83 1 89.75 152 ARG B C 1
ATOM 4209 O O . ARG B 1 152 ? 6.395 21.078 -3.961 1 89.75 152 ARG B O 1
ATOM 4216 N N . GLN B 1 153 ? 5.105 22.859 -3.609 1 87.5 153 GLN B N 1
ATOM 4217 C CA . GLN B 1 153 ? 6.254 23.734 -3.443 1 87.5 153 GLN B CA 1
ATOM 4218 C C . GLN B 1 153 ? 7.094 23.328 -2.234 1 87.5 153 GLN B C 1
ATOM 4220 O O . GLN B 1 153 ? 8.32 23.25 -2.32 1 87.5 153 GLN B O 1
ATOM 4225 N N . LEU B 1 154 ? 6.465 23.062 -1.189 1 87.94 154 LEU B N 1
ATOM 4226 C CA . LEU B 1 154 ? 7.172 22.672 0.024 1 87.94 154 LEU B CA 1
ATOM 4227 C C . LEU B 1 154 ? 7.895 21.344 -0.178 1 87.94 154 LEU B C 1
ATOM 4229 O O . LEU B 1 154 ? 9.023 21.172 0.286 1 87.94 154 LEU B O 1
ATOM 4233 N N . LEU B 1 155 ? 7.219 20.469 -0.831 1 90.88 155 LEU B N 1
ATOM 4234 C CA . LEU B 1 155 ? 7.816 19.156 -1.079 1 90.88 155 LEU B CA 1
ATOM 4235 C C . LEU B 1 155 ? 9.07 19.297 -1.935 1 90.88 155 LEU B C 1
ATOM 4237 O O . LEU B 1 155 ? 10.07 18.609 -1.695 1 90.88 155 LEU B O 1
ATOM 4241 N N . SER B 1 156 ? 8.992 20.109 -2.887 1 89.94 156 SER B N 1
ATOM 4242 C CA . SER B 1 156 ? 10.117 20.297 -3.799 1 89.94 156 SER B CA 1
ATOM 4243 C C . SER B 1 156 ? 11.359 20.766 -3.057 1 89.94 156 SER B C 1
ATOM 4245 O O . SER B 1 156 ? 12.477 20.391 -3.406 1 89.94 156 SER B O 1
ATOM 4247 N N . ASP B 1 157 ? 11.242 21.438 -1.98 1 87 157 ASP B N 1
ATOM 4248 C CA . ASP B 1 157 ? 12.359 22.047 -1.269 1 87 157 ASP B CA 1
ATOM 4249 C C . ASP B 1 157 ? 12.727 21.25 -0.025 1 87 157 ASP B C 1
ATOM 4251 O O . ASP B 1 157 ? 13.773 21.484 0.586 1 87 157 ASP B O 1
ATOM 4255 N N . GLU B 1 158 ? 11.938 20.359 0.305 1 89 158 GLU B N 1
ATOM 4256 C CA . GLU B 1 158 ? 12.117 19.625 1.559 1 89 158 GLU B CA 1
ATOM 4257 C C . GLU B 1 158 ? 13.172 18.547 1.42 1 89 158 GLU B C 1
ATOM 4259 O O . GLU B 1 158 ? 13.172 17.781 0.445 1 89 158 GLU B O 1
ATOM 4264 N N . ARG B 1 159 ? 14.047 18.453 2.414 1 87.75 159 ARG B N 1
ATOM 4265 C CA . ARG B 1 159 ? 15.141 17.484 2.334 1 87.75 159 ARG B CA 1
ATOM 4266 C C . ARG B 1 159 ? 15.008 16.422 3.416 1 87.75 159 ARG B C 1
ATOM 4268 O O . ARG B 1 159 ? 15.555 15.328 3.287 1 87.75 159 ARG B O 1
ATOM 4275 N N . ALA B 1 160 ? 14.305 16.766 4.508 1 87.62 160 ALA B N 1
ATOM 4276 C CA . ALA B 1 160 ? 14.125 15.789 5.59 1 87.62 160 ALA B CA 1
ATOM 4277 C C . ALA B 1 160 ? 13.18 14.672 5.168 1 87.62 160 ALA B C 1
ATOM 4279 O O . ALA B 1 160 ? 12.031 14.93 4.797 1 87.62 160 ALA B O 1
ATOM 4280 N N . PRO B 1 161 ? 13.562 13.445 5.305 1 90.56 161 PRO B N 1
ATOM 4281 C CA . PRO B 1 161 ? 12.781 12.328 4.777 1 90.56 161 PRO B CA 1
ATOM 4282 C C . PRO B 1 161 ? 11.398 12.219 5.406 1 90.56 161 PRO B C 1
ATOM 4284 O O . PRO B 1 161 ? 10.406 11.992 4.699 1 90.56 161 PRO B O 1
ATOM 4287 N N . LEU B 1 162 ? 11.328 12.383 6.676 1 88.62 162 LEU B N 1
ATOM 4288 C CA . LEU B 1 162 ? 10.047 12.266 7.352 1 88.62 162 LEU B CA 1
ATOM 4289 C C . LEU B 1 162 ? 9.07 13.328 6.844 1 88.62 162 LEU B C 1
ATOM 4291 O O . LEU B 1 162 ? 7.91 13.023 6.559 1 88.62 162 LEU B O 1
ATOM 4295 N N . ARG B 1 163 ? 9.555 14.516 6.715 1 87.62 163 ARG B N 1
ATOM 4296 C CA . ARG B 1 163 ? 8.703 15.602 6.238 1 87.62 163 ARG B CA 1
ATOM 4297 C C . ARG B 1 163 ? 8.32 15.398 4.781 1 87.62 163 ARG B C 1
ATOM 4299 O O . ARG B 1 163 ? 7.191 15.703 4.383 1 87.62 163 ARG B O 1
ATOM 4306 N N . GLN B 1 164 ? 9.258 14.93 4.035 1 91.25 164 GLN B N 1
ATOM 4307 C CA . GLN B 1 164 ? 8.945 14.602 2.646 1 91.25 164 GLN B CA 1
ATOM 4308 C C . GLN B 1 164 ? 7.816 13.578 2.564 1 91.25 164 GLN B C 1
ATOM 4310 O O . GLN B 1 164 ? 6.887 13.734 1.771 1 91.25 164 GLN B O 1
ATOM 4315 N N . LYS B 1 165 ? 7.93 12.602 3.42 1 92.69 165 LYS B N 1
ATOM 4316 C CA . LYS B 1 165 ? 6.914 11.555 3.453 1 92.69 165 LYS B CA 1
ATOM 4317 C C . LYS B 1 165 ? 5.547 12.133 3.809 1 92.69 165 LYS B C 1
ATOM 4319 O O . LYS B 1 165 ? 4.547 11.828 3.148 1 92.69 165 LYS B O 1
ATOM 4324 N N . LEU B 1 166 ? 5.48 12.953 4.77 1 89.75 166 LEU B N 1
ATOM 4325 C CA . LEU B 1 166 ? 4.23 13.57 5.207 1 89.75 166 LEU B CA 1
ATOM 4326 C C . LEU B 1 166 ? 3.633 14.438 4.105 1 89.75 166 LEU B C 1
ATOM 4328 O O . LEU B 1 166 ? 2.428 14.375 3.848 1 89.75 166 LEU B O 1
ATOM 4332 N N . LEU B 1 167 ? 4.484 15.195 3.443 1 90.44 167 LEU B N 1
ATOM 4333 C CA . LEU B 1 167 ? 4.031 16.078 2.373 1 90.44 167 LEU B CA 1
ATOM 4334 C C . LEU B 1 167 ? 3.551 15.266 1.172 1 90.44 167 LEU B C 1
ATOM 4336 O O . LEU B 1 167 ? 2.52 15.586 0.576 1 90.44 167 LEU B O 1
ATOM 4340 N N . ALA B 1 168 ? 4.32 14.25 0.845 1 93.25 168 ALA B N 1
ATOM 4341 C CA . ALA B 1 168 ? 3.928 13.391 -0.271 1 93.25 168 ALA B CA 1
ATOM 4342 C C . ALA B 1 168 ? 2.586 12.719 -0 1 93.25 168 ALA B C 1
ATOM 4344 O O . ALA B 1 168 ? 1.727 12.656 -0.883 1 93.25 168 ALA B O 1
ATOM 4345 N N . ASP B 1 169 ? 2.393 12.203 1.229 1 91.81 169 ASP B N 1
ATOM 4346 C CA . ASP B 1 169 ? 1.126 11.586 1.612 1 91.81 169 ASP B CA 1
ATOM 4347 C C . ASP B 1 169 ? -0.021 12.586 1.531 1 91.81 169 ASP B C 1
ATOM 4349 O O . ASP B 1 169 ? -1.11 12.258 1.059 1 91.81 169 ASP B O 1
ATOM 4353 N N . LEU B 1 170 ? 0.239 13.75 2.027 1 89.44 170 LEU B N 1
ATOM 4354 C CA . LEU B 1 170 ? -0.759 14.812 1.969 1 89.44 170 LEU B CA 1
ATOM 4355 C C . LEU B 1 170 ? -1.169 15.102 0.528 1 89.44 170 LEU B C 1
ATOM 4357 O O . LEU B 1 170 ? -2.361 15.141 0.214 1 89.44 170 LEU B O 1
ATOM 4361 N N . LEU B 1 171 ? -0.217 15.266 -0.337 1 90.25 171 LEU B N 1
ATOM 4362 C CA . LEU B 1 171 ? -0.469 15.57 -1.742 1 90.25 171 LEU B CA 1
ATOM 4363 C C 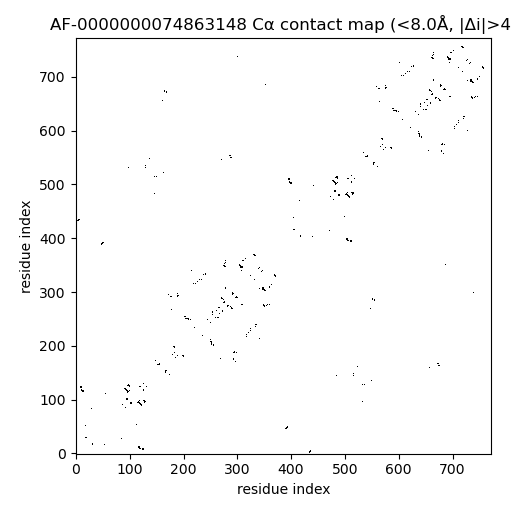. LEU B 1 171 ? -1.265 14.453 -2.404 1 90.25 171 LEU B C 1
ATOM 4365 O O . LEU B 1 171 ? -2.205 14.711 -3.158 1 90.25 171 LEU B O 1
ATOM 4369 N N . HIS B 1 172 ? -0.896 13.266 -2.053 1 91.75 172 HIS B N 1
ATOM 4370 C CA . HIS B 1 172 ? -1.609 12.102 -2.584 1 91.75 172 HIS B CA 1
ATOM 4371 C C . HIS B 1 172 ? -3.078 12.125 -2.176 1 91.75 172 HIS B C 1
ATOM 4373 O O . HIS B 1 172 ? -3.959 11.859 -2.996 1 91.75 172 HIS B O 1
ATOM 4379 N N . THR B 1 173 ? -3.322 12.438 -0.967 1 89.81 173 THR B N 1
ATOM 4380 C CA . THR B 1 173 ? -4.668 12.383 -0.412 1 89.81 173 THR B CA 1
ATOM 4381 C C . THR B 1 173 ? -5.527 13.523 -0.946 1 89.81 173 THR B C 1
ATOM 4383 O O . THR B 1 173 ? -6.695 13.328 -1.287 1 89.81 173 THR B O 1
ATOM 4386 N N . VAL B 1 174 ? -4.945 14.703 -1.113 1 88.31 174 VAL B N 1
ATOM 4387 C CA . VAL B 1 174 ? -5.738 15.883 -1.438 1 88.31 174 VAL B CA 1
ATOM 4388 C C . VAL B 1 174 ? -5.879 16.016 -2.953 1 88.31 174 VAL B C 1
ATOM 4390 O O . VAL B 1 174 ? -6.809 16.656 -3.445 1 88.31 174 VAL B O 1
ATOM 4393 N N . SER B 1 175 ? -4.891 15.461 -3.703 1 89.81 175 SER B N 1
ATOM 4394 C CA . SER B 1 175 ? -4.977 15.477 -5.16 1 89.81 175 SER B CA 1
ATOM 4395 C C . SER B 1 175 ? -5.953 14.422 -5.668 1 89.81 175 SER B C 1
ATOM 4397 O O . SER B 1 175 ? -5.539 13.367 -6.148 1 89.81 175 SER B O 1
ATOM 4399 N N . GLU B 1 176 ? -7.238 14.805 -5.574 1 91.5 176 GLU B N 1
ATOM 4400 C CA . GLU B 1 176 ? -8.258 13.797 -5.867 1 91.5 176 GLU B CA 1
ATOM 4401 C C . GLU B 1 176 ? -9.305 14.344 -6.828 1 91.5 176 GLU B C 1
ATOM 4403 O O . GLU B 1 176 ? -9.43 15.562 -7 1 91.5 176 GLU B O 1
ATOM 4408 N N . ASN B 1 177 ? -9.914 13.469 -7.578 1 94.19 177 ASN B N 1
ATOM 4409 C CA . ASN B 1 177 ? -11.07 13.742 -8.43 1 94.19 177 ASN B CA 1
ATOM 4410 C C . ASN B 1 177 ? -12.18 12.719 -8.219 1 94.19 177 ASN B C 1
ATOM 4412 O O . ASN B 1 177 ? -12.609 12.062 -9.172 1 94.19 177 ASN B O 1
ATOM 4416 N N . ILE B 1 178 ? -12.734 12.664 -7.004 1 95.25 178 ILE B N 1
ATOM 4417 C CA . ILE B 1 178 ? -13.68 11.656 -6.555 1 95.25 178 ILE B CA 1
ATOM 4418 C C . ILE B 1 178 ? -15 11.805 -7.312 1 95.25 178 ILE B C 1
ATOM 4420 O O . ILE B 1 178 ? -15.641 10.812 -7.656 1 95.25 178 ILE B O 1
ATOM 4424 N N . ALA B 1 179 ? -15.391 13.047 -7.617 1 95.12 179 ALA B N 1
ATOM 4425 C CA . ALA B 1 179 ? -16.688 13.328 -8.227 1 95.12 179 ALA B CA 1
ATOM 4426 C C . ALA B 1 179 ? -16.75 12.805 -9.656 1 95.12 179 ALA B C 1
ATOM 4428 O O . ALA B 1 179 ? -17.828 12.469 -10.156 1 95.12 179 ALA B O 1
ATOM 4429 N N . ALA B 1 180 ? -15.625 12.648 -10.297 1 97.44 180 ALA B N 1
ATOM 4430 C CA . ALA B 1 180 ? -15.578 12.203 -11.688 1 97.44 180 ALA B CA 1
ATOM 4431 C C . ALA B 1 180 ? -15.891 10.711 -11.797 1 97.44 180 ALA B C 1
ATOM 4433 O O . ALA B 1 180 ? -15.641 9.945 -10.867 1 97.44 180 ALA B O 1
ATOM 4434 N N . GLU B 1 181 ? -16.484 10.297 -12.961 1 98.06 181 GLU B N 1
ATOM 4435 C CA . GLU B 1 181 ? -16.859 8.898 -13.164 1 98.06 181 GLU B CA 1
ATOM 4436 C C . GLU B 1 181 ? -16.312 8.375 -14.492 1 98.06 181 GLU B C 1
ATOM 4438 O O . GLU B 1 181 ? -15.797 7.258 -14.555 1 98.06 181 GLU B O 1
ATOM 4443 N N . THR B 1 182 ? -16.297 9.164 -15.445 1 98 182 THR B N 1
ATOM 4444 C CA . THR B 1 182 ? -16 8.664 -16.781 1 98 182 THR B CA 1
ATOM 4445 C C . THR B 1 182 ? -14.547 8.938 -17.156 1 98 182 THR B C 1
ATOM 4447 O O . THR B 1 182 ? -13.883 9.773 -16.531 1 98 182 THR B O 1
ATOM 4450 N N . ARG B 1 183 ? -14.055 8.219 -18.172 1 96.62 183 ARG B N 1
ATOM 4451 C CA . ARG B 1 183 ? -12.695 8.367 -18.672 1 96.62 183 ARG B CA 1
ATOM 4452 C C . ARG B 1 183 ? -12.445 9.789 -19.156 1 96.62 183 ARG B C 1
ATOM 4454 O O . ARG B 1 183 ? -11.352 10.328 -18.953 1 96.62 183 ARG B O 1
ATOM 4461 N N . ASP B 1 184 ? -13.43 10.492 -19.672 1 96.69 184 ASP B N 1
ATOM 4462 C CA . ASP B 1 184 ? -13.305 11.867 -20.141 1 96.69 184 ASP B CA 1
ATOM 4463 C C . ASP B 1 184 ? -13.164 12.836 -18.969 1 96.69 184 ASP B C 1
ATOM 4465 O O . ASP B 1 184 ? -12.43 13.828 -19.062 1 96.69 184 ASP B O 1
ATOM 4469 N N . GLU B 1 185 ? -13.789 12.523 -17.938 1 97.56 185 GLU B N 1
ATOM 4470 C CA . GLU B 1 185 ? -13.797 13.414 -16.781 1 97.56 185 GLU B CA 1
ATOM 4471 C C . GLU B 1 185 ? -12.508 13.281 -15.977 1 97.56 185 GLU B C 1
ATOM 4473 O O . GLU B 1 185 ? -12.141 14.188 -15.234 1 97.56 185 GLU B O 1
ATOM 4478 N N . ASP B 1 186 ? -11.898 12.18 -16.094 1 97.69 186 ASP B N 1
ATOM 4479 C CA . ASP B 1 186 ? -10.711 11.914 -15.289 1 97.69 186 ASP B CA 1
ATOM 4480 C C . ASP B 1 186 ? -9.734 11.008 -16.031 1 97.69 186 ASP B C 1
ATOM 4482 O O . ASP B 1 186 ? -9.484 9.875 -15.617 1 97.69 186 ASP B O 1
ATOM 4486 N N . PRO B 1 187 ? -9.148 11.461 -17.031 1 97.19 187 PRO B N 1
ATOM 4487 C CA . PRO B 1 187 ? -8.25 10.633 -17.844 1 97.19 187 PRO B CA 1
ATOM 4488 C C . PRO B 1 187 ? -7.074 10.086 -17.047 1 97.19 187 PRO B C 1
ATOM 4490 O O . PRO B 1 187 ? -6.727 8.906 -17.188 1 97.19 187 PRO B O 1
ATOM 4493 N N . PRO B 1 188 ? -6.465 10.844 -16.109 1 96.31 188 PRO B N 1
ATOM 4494 C CA . PRO B 1 188 ? -5.32 10.305 -15.375 1 96.31 188 PRO B CA 1
ATOM 4495 C C . PRO B 1 188 ? -5.68 9.086 -14.531 1 96.31 188 PRO B C 1
ATOM 4497 O O . PRO B 1 188 ? -4.863 8.172 -14.367 1 96.31 188 PRO B O 1
ATOM 4500 N N . TRP B 1 189 ? -6.859 9 -14.094 1 97.75 189 TRP B N 1
ATOM 4501 C CA . TRP B 1 189 ? -7.297 7.879 -13.273 1 97.75 189 TRP B CA 1
ATOM 4502 C C . TRP B 1 189 ? -7.246 6.574 -14.062 1 97.75 189 TRP B C 1
ATOM 4504 O O . TRP B 1 189 ? -6.93 5.52 -13.508 1 97.75 189 TRP B O 1
ATOM 4514 N N . PHE B 1 190 ? -7.473 6.629 -15.359 1 97.62 190 PHE B N 1
ATOM 4515 C CA . PHE B 1 190 ? -7.633 5.449 -16.203 1 97.62 190 PHE B CA 1
ATOM 4516 C C . PHE B 1 190 ? -6.312 5.07 -16.859 1 97.62 190 PHE B C 1
ATOM 4518 O O . PHE B 1 190 ? -6.246 4.098 -17.609 1 97.62 190 PHE B O 1
ATOM 4525 N N . GLU B 1 191 ? -5.301 5.848 -16.578 1 94.31 191 GLU B N 1
ATOM 4526 C CA . GLU B 1 191 ? -3.994 5.527 -17.141 1 94.31 191 GLU B CA 1
ATOM 4527 C C . GLU B 1 191 ? -3.57 4.105 -16.781 1 94.31 191 GLU B C 1
ATOM 4529 O O . GLU B 1 191 ? -3.641 3.705 -15.617 1 94.31 191 GLU B O 1
ATOM 4534 N N . GLY B 1 192 ? -3.127 3.291 -17.828 1 91.5 192 GLY B N 1
ATOM 4535 C CA . GLY B 1 192 ? -2.664 1.927 -17.625 1 91.5 192 GLY B CA 1
ATOM 4536 C C . GLY B 1 192 ? -3.775 0.9 -17.734 1 91.5 192 GLY B C 1
ATOM 4537 O O . GLY B 1 192 ? -3.523 -0.304 -17.656 1 91.5 192 GLY B O 1
ATOM 4538 N N . LEU B 1 193 ? -5.012 1.395 -17.875 1 95.31 193 LEU B N 1
ATOM 4539 C CA . LEU B 1 193 ? -6.137 0.471 -17.969 1 95.31 193 LEU B CA 1
ATOM 4540 C C . LEU B 1 193 ? -6.539 0.241 -19.422 1 95.31 193 LEU B C 1
ATOM 4542 O O . LEU B 1 193 ? -6.34 1.112 -20.266 1 95.31 193 LEU B O 1
ATOM 4546 N N . GLU B 1 194 ? -7.086 -0.863 -19.641 1 94.31 194 GLU B N 1
ATOM 4547 C CA . GLU B 1 194 ? -7.609 -1.187 -20.969 1 94.31 194 GLU B CA 1
ATOM 4548 C C . GLU B 1 194 ? -8.711 -0.216 -21.375 1 94.31 194 GLU B C 1
ATOM 4550 O O . GLU B 1 194 ? -9.453 0.286 -20.531 1 94.31 194 GLU B O 1
ATOM 4555 N N . ALA B 1 195 ? -8.906 -0.052 -22.641 1 94.06 195 ALA B N 1
ATOM 4556 C CA . ALA B 1 195 ? -9.836 0.927 -23.203 1 94.06 195 ALA B CA 1
ATOM 4557 C C . ALA B 1 195 ? -11.289 0.533 -22.922 1 94.06 195 ALA B C 1
ATOM 4559 O O . ALA B 1 195 ? -12.18 1.381 -22.938 1 94.06 195 ALA B O 1
ATOM 4560 N N . ARG B 1 196 ? -11.469 -0.64 -22.625 1 96.12 196 ARG B N 1
ATOM 4561 C CA . ARG B 1 196 ? -12.836 -1.122 -22.422 1 96.12 196 ARG B CA 1
ATOM 4562 C C . ARG B 1 196 ? -13.438 -0.518 -21.156 1 96.12 196 ARG B C 1
ATOM 4564 O O . ARG B 1 196 ? -14.656 -0.521 -20.984 1 96.12 196 ARG B O 1
ATOM 4571 N N . PHE B 1 197 ? -12.617 -0.122 -20.266 1 97.12 197 PHE B N 1
ATOM 4572 C CA . PHE B 1 197 ? -13.125 0.483 -19.047 1 97.12 197 PHE B CA 1
ATOM 4573 C C . PHE B 1 197 ? -13.453 1.954 -19.266 1 97.12 197 PHE B C 1
ATOM 4575 O O . PHE B 1 197 ? -12.555 2.773 -19.469 1 97.12 197 PHE B O 1
ATOM 4582 N N . ARG B 1 198 ? -14.734 2.25 -19.109 1 96.38 198 ARG B N 1
ATOM 4583 C CA . ARG B 1 198 ? -15.195 3.582 -19.484 1 96.38 198 ARG B CA 1
ATOM 4584 C C . ARG B 1 198 ? -15.539 4.406 -18.25 1 96.38 198 ARG B C 1
ATOM 4586 O O . ARG B 1 198 ? -15.656 5.629 -18.328 1 96.38 198 ARG B O 1
ATOM 4593 N N . ASN B 1 199 ? -15.812 3.754 -17.219 1 98 199 ASN B N 1
ATOM 4594 C CA . ASN B 1 199 ? -16.109 4.465 -15.977 1 98 199 ASN B CA 1
ATOM 4595 C C . ASN B 1 199 ? -15.43 3.812 -14.773 1 98 199 ASN B C 1
ATOM 4597 O O . ASN B 1 199 ? -15.039 2.645 -14.836 1 98 199 ASN B O 1
ATOM 4601 N N . LYS B 1 200 ? -15.219 4.578 -13.75 1 98.62 200 LYS B N 1
ATOM 4602 C CA . LYS B 1 200 ? -14.508 4.125 -12.555 1 98.62 200 LYS B CA 1
ATOM 4603 C C . LYS B 1 200 ? -15.234 2.959 -11.891 1 98.62 200 LYS B C 1
ATOM 4605 O O . LYS B 1 200 ? -14.609 1.956 -11.539 1 98.62 200 LYS B O 1
ATOM 4610 N N . SER B 1 201 ? -16.562 3.072 -11.734 1 98.38 201 SER B N 1
ATOM 4611 C CA . SER B 1 201 ? -17.359 2.031 -11.102 1 98.38 201 SER B CA 1
ATOM 4612 C C . SER B 1 201 ? -17.266 0.715 -11.867 1 98.38 201 SER B C 1
ATOM 4614 O O . SER B 1 201 ? -17.219 -0.357 -11.258 1 98.38 201 SER B O 1
ATOM 4616 N N . GLY B 1 202 ? -17.25 0.853 -13.125 1 98.06 202 GLY B N 1
ATOM 4617 C CA . GLY B 1 202 ? -17.125 -0.342 -13.945 1 98.06 202 GLY B CA 1
ATOM 4618 C C . GLY B 1 202 ? -15.828 -1.099 -13.703 1 98.06 202 GLY B C 1
ATOM 4619 O O . GLY B 1 202 ? -15.828 -2.328 -13.609 1 98.06 202 GLY B O 1
ATOM 4620 N N . TYR B 1 203 ? -14.742 -0.432 -13.656 1 98.56 203 TYR B N 1
ATOM 4621 C CA . TYR B 1 203 ? -13.461 -1.073 -13.398 1 98.56 203 TYR B CA 1
ATOM 4622 C C . TYR B 1 203 ? -13.438 -1.711 -12.008 1 98.56 203 TYR B C 1
ATOM 4624 O O . TYR B 1 203 ? -12.953 -2.83 -11.844 1 98.56 203 TYR B O 1
ATOM 4632 N N . LEU B 1 204 ? -13.898 -0.946 -11.031 1 98.69 204 LEU B N 1
ATOM 4633 C CA . LEU B 1 204 ? -13.883 -1.466 -9.664 1 98.69 204 LEU B CA 1
ATOM 4634 C C . LEU B 1 204 ? -14.781 -2.688 -9.539 1 98.69 204 LEU B C 1
ATOM 4636 O O . LEU B 1 204 ? -14.461 -3.633 -8.812 1 98.69 204 LEU B O 1
ATOM 4640 N N . ARG B 1 205 ? -15.93 -2.643 -10.227 1 98.06 205 ARG B N 1
ATOM 4641 C CA . ARG B 1 205 ? -16.781 -3.824 -10.297 1 98.06 205 ARG B CA 1
ATOM 4642 C C . ARG B 1 205 ? -16.031 -5.016 -10.867 1 98.06 205 ARG B C 1
ATOM 4644 O O . ARG B 1 205 ? -16.047 -6.109 -10.297 1 98.06 205 ARG B O 1
ATOM 4651 N N . TYR B 1 206 ? -15.406 -4.77 -11.938 1 98.31 206 TYR B N 1
ATOM 4652 C CA . TYR B 1 206 ? -14.625 -5.812 -12.586 1 98.31 206 TYR B CA 1
ATOM 4653 C C . TYR B 1 206 ? -13.562 -6.363 -11.648 1 98.31 206 TYR B C 1
ATOM 4655 O O . TYR B 1 206 ? -13.344 -7.578 -11.586 1 98.31 206 TYR B O 1
ATOM 4663 N N . SER B 1 207 ? -12.875 -5.488 -11 1 98.25 207 SER B N 1
ATOM 4664 C CA . SER B 1 207 ? -11.844 -5.879 -10.047 1 98.25 207 SER B CA 1
ATOM 4665 C C . SER B 1 207 ? -12.406 -6.812 -8.977 1 98.25 207 SER B C 1
ATOM 4667 O O . SER B 1 207 ? -11.789 -7.828 -8.648 1 98.25 207 SER B O 1
ATOM 4669 N N . CYS B 1 208 ? -13.516 -6.508 -8.477 1 98.56 208 CYS B N 1
ATOM 4670 C CA . CYS B 1 208 ? -14.164 -7.344 -7.469 1 98.56 208 CYS B CA 1
ATOM 4671 C C . CYS B 1 208 ? -14.586 -8.688 -8.055 1 98.56 208 CYS B C 1
ATOM 4673 O O . CYS B 1 208 ? -14.312 -9.734 -7.473 1 98.56 208 CYS B O 1
ATOM 4675 N N . GLU B 1 209 ? -15.203 -8.633 -9.211 1 98.56 209 GLU B N 1
ATOM 4676 C CA . GLU B 1 209 ? -15.633 -9.859 -9.883 1 98.56 209 GLU B CA 1
ATOM 4677 C C . GLU B 1 209 ? -14.453 -10.797 -10.117 1 98.56 209 GLU B C 1
ATOM 4679 O O . GLU B 1 209 ? -14.578 -12.016 -9.953 1 98.56 209 GLU B O 1
ATOM 4684 N N . SER B 1 210 ? -13.406 -10.195 -10.523 1 98.25 210 SER B N 1
ATOM 4685 C CA . SER B 1 210 ? -12.211 -10.977 -10.805 1 98.25 210 SER B CA 1
ATOM 4686 C C . SER B 1 210 ? -11.734 -11.727 -9.562 1 98.25 210 SER B C 1
ATOM 4688 O O . SER B 1 210 ? -11.305 -12.875 -9.648 1 98.25 210 SER B O 1
ATOM 4690 N N . ARG B 1 211 ? -11.781 -11.125 -8.445 1 98 211 ARG B N 1
ATOM 4691 C CA . ARG B 1 211 ? -11.406 -11.781 -7.195 1 98 211 ARG B CA 1
ATOM 4692 C C . ARG B 1 211 ? -12.32 -12.961 -6.895 1 98 211 ARG B C 1
ATOM 4694 O O . ARG B 1 211 ? -11.844 -14.055 -6.582 1 98 211 ARG B O 1
ATOM 4701 N N . ILE B 1 212 ? -13.586 -12.742 -7.031 1 98.62 212 ILE B N 1
ATOM 4702 C CA . ILE B 1 212 ? -14.562 -13.789 -6.738 1 98.62 212 ILE B CA 1
ATOM 4703 C C . ILE B 1 212 ? -14.406 -14.938 -7.727 1 98.62 212 ILE B C 1
ATOM 4705 O O . ILE B 1 212 ? -14.484 -16.109 -7.348 1 98.62 212 ILE B O 1
ATOM 4709 N N . ARG B 1 213 ? -14.164 -14.633 -8.961 1 98.44 213 ARG B N 1
ATOM 4710 C CA . ARG B 1 213 ? -13.922 -15.664 -9.969 1 98.44 213 ARG B CA 1
ATOM 4711 C C . ARG B 1 213 ? -12.703 -16.5 -9.609 1 98.44 213 ARG B C 1
ATOM 4713 O O . ARG B 1 213 ? -12.68 -17.719 -9.852 1 98.44 213 ARG B O 1
ATOM 4720 N N . SER B 1 214 ? -11.711 -15.82 -9.102 1 98.06 214 SER B N 1
ATOM 4721 C CA . SER B 1 214 ? -10.516 -16.547 -8.672 1 98.06 214 SER B CA 1
ATOM 4722 C C . SER B 1 214 ? -10.844 -17.547 -7.562 1 98.06 214 SER B C 1
ATOM 4724 O O . SER B 1 214 ? -10.32 -18.656 -7.547 1 98.06 214 SER B O 1
ATOM 4726 N N . TYR B 1 215 ? -11.719 -17.172 -6.652 1 98.19 215 TYR B N 1
ATOM 4727 C CA . TYR B 1 215 ? -12.148 -18.094 -5.605 1 98.19 215 TYR B CA 1
ATOM 4728 C C . TYR B 1 215 ? -12.859 -19.297 -6.203 1 98.19 215 TYR B C 1
ATOM 4730 O O . TYR B 1 215 ? -12.625 -20.438 -5.781 1 98.19 215 TYR B O 1
ATOM 4738 N N . LEU B 1 216 ? -13.711 -19.031 -7.137 1 98.31 216 LEU B N 1
ATOM 4739 C CA . LEU B 1 216 ? -14.438 -20.109 -7.789 1 98.31 216 LEU B CA 1
ATOM 4740 C C . LEU B 1 216 ? -13.484 -21.062 -8.484 1 98.31 216 LEU B C 1
ATOM 4742 O O . LEU B 1 216 ? -13.648 -22.281 -8.406 1 98.31 216 LEU B O 1
ATOM 4746 N N . ARG B 1 217 ? -12.484 -20.531 -9.141 1 97.56 217 ARG B N 1
ATOM 4747 C CA . ARG B 1 217 ? -11.5 -21.375 -9.805 1 97.56 217 ARG B CA 1
ATOM 4748 C C . ARG B 1 217 ? -10.773 -22.266 -8.805 1 97.56 217 ARG B C 1
ATOM 4750 O O . ARG B 1 217 ? -10.555 -23.453 -9.07 1 97.56 217 ARG B O 1
ATOM 4757 N N . GLU B 1 218 ? -10.438 -21.703 -7.738 1 96.5 218 GLU B N 1
ATOM 4758 C CA . GLU B 1 218 ? -9.75 -22.469 -6.703 1 96.5 218 GLU B CA 1
ATOM 4759 C C . GLU B 1 218 ? -10.633 -23.594 -6.184 1 96.5 218 GLU B C 1
ATOM 4761 O O . GLU B 1 218 ? -10.164 -24.719 -6.008 1 96.5 218 GLU B O 1
ATOM 4766 N N . VAL B 1 219 ? -11.875 -23.328 -5.957 1 97 219 VAL B N 1
ATOM 4767 C CA . VAL B 1 219 ? -12.82 -24.328 -5.469 1 97 219 VAL B CA 1
ATOM 4768 C C . VAL B 1 219 ? -13.016 -25.406 -6.527 1 97 219 VAL B C 1
ATOM 4770 O O . VAL B 1 219 ? -13.062 -26.594 -6.207 1 97 219 VAL B O 1
ATOM 4773 N N . THR B 1 220 ? -13.117 -25.031 -7.762 1 96.19 220 THR B N 1
ATOM 4774 C CA . THR B 1 220 ? -13.32 -25.953 -8.875 1 96.19 220 THR B CA 1
ATOM 4775 C C . THR B 1 220 ? -12.133 -26.891 -9.016 1 96.19 220 THR B C 1
ATOM 4777 O O . THR B 1 220 ? -12.312 -28.094 -9.266 1 96.19 220 THR B O 1
ATOM 4780 N N . SER B 1 221 ? -10.984 -26.375 -8.805 1 94.31 221 SER B N 1
ATOM 4781 C CA . SER B 1 221 ? -9.766 -27.156 -8.984 1 94.31 221 SER B CA 1
ATOM 4782 C C . SER B 1 221 ? -9.656 -28.25 -7.926 1 94.31 221 SER B C 1
ATOM 4784 O O . SER B 1 221 ? -8.93 -29.234 -8.109 1 94.31 221 SER B O 1
ATOM 4786 N N . CYS B 1 222 ? -10.383 -28.141 -6.875 1 91.31 222 CYS B N 1
ATOM 4787 C CA . CYS B 1 222 ? -10.312 -29.109 -5.781 1 91.31 222 CYS B CA 1
ATOM 4788 C C . CYS B 1 222 ? -11.211 -30.297 -6.051 1 91.31 222 CYS B C 1
ATOM 4790 O O . CYS B 1 222 ? -11.234 -31.25 -5.266 1 91.31 222 CYS B O 1
ATOM 4792 N N . ALA B 1 223 ? -11.938 -30.328 -7.125 1 90.12 223 ALA B N 1
ATOM 4793 C CA . ALA B 1 223 ? -12.773 -31.469 -7.508 1 90.12 223 ALA B CA 1
ATOM 4794 C C . ALA B 1 223 ? -11.938 -32.719 -7.676 1 90.12 223 ALA B C 1
ATOM 4796 O O . ALA B 1 223 ? -12.398 -33.844 -7.375 1 90.12 223 ALA B O 1
ATOM 4797 N N . SER B 1 224 ? -10.727 -32.5 -8.117 1 86.06 224 SER B N 1
ATOM 4798 C CA . SER B 1 224 ? -9.852 -33.625 -8.383 1 86.06 224 SER B CA 1
ATOM 4799 C C . SER B 1 224 ? -9.453 -34.344 -7.086 1 86.06 224 SER B C 1
ATOM 4801 O O . SER B 1 224 ? -9.062 -35.5 -7.098 1 86.06 224 SER B O 1
ATOM 4803 N N . LEU B 1 225 ? -9.617 -33.594 -6.074 1 80.12 225 LEU B N 1
ATOM 4804 C CA . LEU B 1 225 ? -9.234 -34.156 -4.781 1 80.12 225 LEU B CA 1
ATOM 4805 C C . LEU B 1 225 ? -10.32 -35.094 -4.25 1 80.12 225 LEU B C 1
ATOM 4807 O O . LEU B 1 225 ? -10.078 -35.875 -3.34 1 80.12 225 LEU B O 1
ATOM 4811 N N . VAL B 1 226 ? -11.523 -34.875 -4.957 1 83.25 226 VAL B N 1
ATOM 4812 C CA . VAL B 1 226 ? -12.656 -35.719 -4.527 1 83.25 226 VAL B CA 1
ATOM 4813 C C . VAL B 1 226 ? -12.82 -36.906 -5.461 1 83.25 226 VAL B C 1
ATOM 4815 O O . VAL B 1 226 ? -12.703 -36.75 -6.684 1 83.25 226 VAL B O 1
ATOM 4818 N N . GLY B 1 227 ? -12.547 -38.156 -5.125 1 78.88 227 GLY B N 1
ATOM 4819 C CA . GLY B 1 227 ? -12.531 -39.375 -5.934 1 78.88 227 GLY B CA 1
ATOM 4820 C C . GLY B 1 227 ? -13.898 -40 -6.109 1 78.88 227 GLY B C 1
ATOM 4821 O O . GLY B 1 227 ? -14.797 -39.75 -5.297 1 78.88 227 GLY B O 1
ATOM 4822 N N . GLY B 1 228 ? -14.062 -40.656 -7.336 1 81.62 228 GLY B N 1
ATOM 4823 C CA . GLY B 1 228 ? -15.172 -41.562 -7.609 1 81.62 228 GLY B CA 1
ATOM 4824 C C . GLY B 1 228 ? -16.5 -40.844 -7.785 1 81.62 228 GLY B C 1
ATOM 4825 O O . GLY B 1 228 ? -16.562 -39.781 -8.445 1 81.62 228 GLY B O 1
ATOM 4826 N N . GLU B 1 229 ? -17.562 -41.375 -7.262 1 82.38 229 GLU B N 1
ATOM 4827 C CA . GLU B 1 229 ? -18.938 -40.875 -7.355 1 82.38 229 GLU B CA 1
ATOM 4828 C C . GLU B 1 229 ? -19.078 -39.531 -6.645 1 82.38 229 GLU B C 1
ATOM 4830 O O . GLU B 1 229 ? -19.859 -38.656 -7.074 1 82.38 229 GLU B O 1
ATOM 4835 N N . ALA B 1 230 ? -18.266 -39.312 -5.75 1 89.94 230 ALA B N 1
ATOM 4836 C CA . ALA B 1 230 ? -18.312 -38.094 -4.98 1 89.94 230 ALA B CA 1
ATOM 4837 C C . ALA B 1 230 ? -17.844 -36.906 -5.824 1 89.94 230 ALA B C 1
ATOM 4839 O O . ALA B 1 230 ? -18.281 -35.75 -5.605 1 89.94 230 ALA B O 1
ATOM 4840 N N . GLN B 1 231 ? -17 -37.156 -6.801 1 93.44 231 GLN B N 1
ATOM 4841 C CA . GLN B 1 231 ? -16.5 -36.094 -7.672 1 93.44 231 GLN B CA 1
ATOM 4842 C C . GLN B 1 231 ? -17.625 -35.531 -8.516 1 93.44 231 GLN B C 1
ATOM 4844 O O . GLN B 1 231 ? -17.672 -34.312 -8.734 1 93.44 231 GLN B O 1
ATOM 4849 N N . GLU B 1 232 ? -18.453 -36.375 -9.008 1 92 232 GLU B N 1
ATOM 4850 C CA . GLU B 1 232 ? -19.578 -35.906 -9.805 1 92 232 GLU B CA 1
ATOM 4851 C C . GLU B 1 232 ? -20.5 -35.031 -8.977 1 92 232 GLU B C 1
ATOM 4853 O O . GLU B 1 232 ? -20.953 -33.969 -9.445 1 92 232 GLU B O 1
ATOM 4858 N N . GLU B 1 233 ? -20.75 -35.5 -7.766 1 93.56 233 GLU B N 1
ATOM 4859 C CA . GLU B 1 233 ? -21.609 -34.688 -6.883 1 93.56 233 GLU B CA 1
ATOM 4860 C C . GLU B 1 233 ? -20.953 -33.375 -6.547 1 93.56 233 GLU B C 1
ATOM 4862 O O . GLU B 1 233 ? -21.625 -32.312 -6.512 1 93.56 233 GLU B O 1
ATOM 4867 N N . TYR B 1 234 ? -19.688 -33.406 -6.285 1 96.5 234 TYR B N 1
ATOM 4868 C CA . TYR B 1 234 ? -18.938 -32.188 -6.02 1 96.5 234 TYR B CA 1
ATOM 4869 C C . TYR B 1 234 ? -19.047 -31.203 -7.188 1 96.5 234 TYR B C 1
ATOM 4871 O O . TYR B 1 234 ? -19.312 -30.016 -6.988 1 96.5 234 TYR B O 1
ATOM 4879 N N . GLN B 1 235 ? -18.875 -31.688 -8.383 1 96.19 235 GLN B N 1
ATOM 4880 C CA . GLN B 1 235 ? -18.953 -30.859 -9.578 1 96.19 235 GLN B CA 1
ATOM 4881 C C . GLN B 1 235 ? -20.359 -30.266 -9.758 1 96.19 235 GLN B C 1
ATOM 4883 O O . GLN B 1 235 ? -20.516 -29.141 -10.219 1 96.19 235 GLN B O 1
ATOM 4888 N N . ARG B 1 236 ? -21.297 -31.094 -9.43 1 95.5 236 ARG B N 1
ATOM 4889 C CA . ARG B 1 236 ? -22.672 -30.594 -9.5 1 95.5 236 ARG B CA 1
ATOM 4890 C C . ARG B 1 236 ? -22.891 -29.438 -8.547 1 95.5 236 ARG B C 1
ATOM 4892 O O . ARG B 1 236 ? -23.516 -28.438 -8.906 1 95.5 236 ARG B O 1
ATOM 4899 N N . ILE B 1 237 ? -22.391 -29.531 -7.383 1 96.88 237 ILE B N 1
ATOM 4900 C CA . ILE B 1 237 ? -22.516 -28.5 -6.359 1 96.88 237 ILE B CA 1
ATOM 4901 C C . ILE B 1 237 ? -21.797 -27.234 -6.82 1 96.88 237 ILE B C 1
ATOM 4903 O O . ILE B 1 237 ? -22.344 -26.125 -6.738 1 96.88 237 ILE B O 1
ATOM 4907 N N . VAL B 1 238 ? -20.578 -27.391 -7.309 1 97.69 238 VAL B N 1
ATOM 4908 C CA . VAL B 1 238 ? -19.797 -26.25 -7.801 1 97.69 238 VAL B CA 1
ATOM 4909 C C . VAL B 1 238 ? -20.531 -25.609 -8.977 1 97.69 238 VAL B C 1
ATOM 4911 O O . VAL B 1 238 ? -20.531 -24.375 -9.117 1 97.69 238 VAL B O 1
ATOM 4914 N N . GLY B 1 239 ? -21.078 -26.453 -9.812 1 97.88 239 GLY B N 1
ATOM 4915 C CA . GLY B 1 239 ? -21.891 -25.938 -10.906 1 97.88 239 GLY B CA 1
ATOM 4916 C C . GLY B 1 239 ? -23.047 -25.078 -10.438 1 97.88 239 GLY B C 1
ATOM 4917 O O . GLY B 1 239 ? -23.344 -24.047 -11.031 1 97.88 239 GLY B O 1
ATOM 4918 N N . ALA B 1 240 ? -23.75 -25.531 -9.383 1 98.06 240 ALA B N 1
ATOM 4919 C CA . ALA B 1 240 ? -24.844 -24.75 -8.797 1 98.06 240 ALA B CA 1
ATOM 4920 C C . ALA B 1 240 ? -24.328 -23.422 -8.25 1 98.06 240 ALA B C 1
ATOM 4922 O O . ALA B 1 240 ? -24.969 -22.375 -8.438 1 98.06 240 ALA B O 1
ATOM 4923 N N . MET B 1 241 ? -23.219 -23.422 -7.605 1 98.38 241 MET B N 1
ATOM 4924 C CA . MET B 1 241 ? -22.625 -22.188 -7.086 1 98.38 241 MET B CA 1
ATOM 4925 C C . MET B 1 241 ? -22.266 -21.234 -8.219 1 98.38 241 MET B C 1
ATOM 4927 O O . MET B 1 241 ? -22.469 -20.016 -8.102 1 98.38 241 MET B O 1
ATOM 4931 N N . CYS B 1 242 ? -21.703 -21.812 -9.289 1 98.44 242 CYS B N 1
ATOM 4932 C CA . CYS B 1 242 ? -21.344 -21.016 -10.453 1 98.44 242 CYS B CA 1
ATOM 4933 C C . CYS B 1 242 ? -22.547 -20.297 -11.023 1 98.44 242 CYS B C 1
ATOM 4935 O O . CYS B 1 242 ? -22.484 -19.109 -11.328 1 98.44 242 CYS B O 1
ATOM 4937 N N . ARG B 1 243 ? -23.656 -21.016 -11.18 1 98.44 243 ARG B N 1
ATOM 4938 C CA . ARG B 1 243 ? -24.891 -20.422 -11.695 1 98.44 243 ARG B CA 1
ATOM 4939 C C . ARG B 1 243 ? -25.375 -19.297 -10.797 1 98.44 243 ARG B C 1
ATOM 4941 O O . ARG B 1 243 ? -25.766 -18.234 -11.281 1 98.44 243 ARG B O 1
ATOM 4948 N N . LYS B 1 244 ? -25.328 -19.547 -9.508 1 98.62 244 LYS B N 1
ATOM 4949 C CA . LYS B 1 244 ? -25.75 -18.5 -8.562 1 98.62 244 LYS B CA 1
ATOM 4950 C 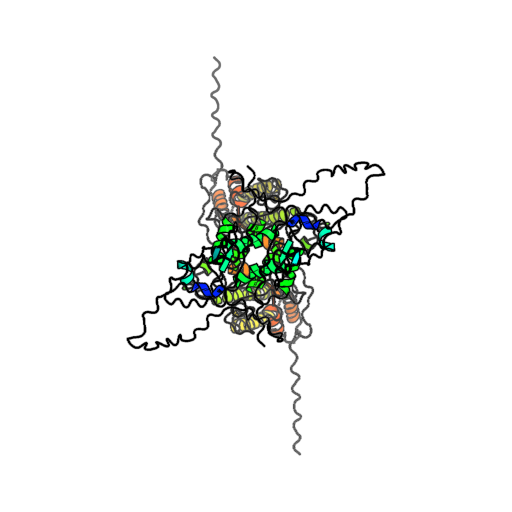C . LYS B 1 244 ? -24.844 -17.281 -8.648 1 98.62 244 LYS B C 1
ATOM 4952 O O . LYS B 1 244 ? -25.312 -16.141 -8.562 1 98.62 244 LYS B O 1
ATOM 4957 N N . LEU B 1 245 ? -23.531 -17.438 -8.789 1 98.75 245 LEU B N 1
ATOM 4958 C CA . LEU B 1 245 ? -22.578 -16.359 -8.922 1 98.75 245 LEU B CA 1
ATOM 4959 C C . LEU B 1 245 ? -22.844 -15.547 -10.188 1 98.75 245 LEU B C 1
ATOM 4961 O O . LEU B 1 245 ? -22.734 -14.32 -10.18 1 98.75 245 LEU B O 1
ATOM 4965 N N . GLN B 1 246 ? -23.125 -16.266 -11.273 1 98.5 246 GLN B N 1
ATOM 4966 C CA . GLN B 1 246 ? -23.438 -15.578 -12.523 1 98.5 246 GLN B CA 1
ATOM 4967 C C . GLN B 1 246 ? -24.672 -14.695 -12.359 1 98.5 246 GLN B C 1
ATOM 4969 O O . GLN B 1 246 ? -24.688 -13.555 -12.82 1 98.5 246 GLN B O 1
ATOM 4974 N N . GLU B 1 247 ? -25.656 -15.219 -11.664 1 98.06 247 GLU B N 1
ATOM 4975 C CA . GLU B 1 247 ? -26.875 -14.453 -11.406 1 98.06 247 GLU B CA 1
ATOM 4976 C C . GLU B 1 247 ? -26.594 -13.234 -10.539 1 98.06 247 GLU B C 1
ATOM 4978 O O . GLU B 1 247 ? -27.188 -12.172 -10.719 1 98.06 247 GLU B O 1
ATOM 4983 N N . ALA B 1 248 ? -25.719 -13.414 -9.648 1 97.62 248 ALA B N 1
ATOM 4984 C CA . ALA B 1 248 ? -25.359 -12.344 -8.727 1 97.62 248 ALA B CA 1
ATOM 4985 C C . ALA B 1 248 ? -24.281 -11.445 -9.328 1 97.62 248 ALA B C 1
ATOM 4987 O O . ALA B 1 248 ? -23.75 -10.562 -8.648 1 97.62 248 ALA B O 1
ATOM 4988 N N . ARG B 1 249 ? -23.891 -11.688 -10.523 1 97.62 249 ARG B N 1
ATOM 4989 C CA . ARG B 1 249 ? -22.844 -10.945 -11.234 1 97.62 249 ARG B CA 1
ATOM 4990 C C . ARG B 1 249 ? -21.547 -10.93 -10.438 1 97.62 249 ARG B C 1
ATOM 4992 O O . ARG B 1 249 ? -20.922 -9.875 -10.273 1 97.62 249 ARG B O 1
ATOM 4999 N N . TYR B 1 250 ? -21.312 -12.07 -9.844 1 98.5 250 TYR B N 1
ATOM 5000 C CA . TYR B 1 250 ? -20.078 -12.344 -9.102 1 98.5 250 TYR B CA 1
ATOM 5001 C C . TYR B 1 250 ? -19.859 -11.312 -8.008 1 98.5 250 TYR B C 1
ATOM 5003 O O . TYR B 1 250 ? -18.719 -10.953 -7.699 1 98.5 250 TYR B O 1
ATOM 5011 N N . HIS B 1 251 ? -20.906 -10.742 -7.531 1 98.19 251 HIS B N 1
ATOM 5012 C CA . HIS B 1 251 ? -20.938 -9.812 -6.406 1 98.19 251 HIS B CA 1
ATOM 5013 C C . HIS B 1 251 ? -20.031 -8.609 -6.664 1 98.19 251 HIS B C 1
ATOM 5015 O O . HIS B 1 251 ? -19.375 -8.117 -5.746 1 98.19 251 HIS B O 1
ATOM 5021 N N . GLY B 1 252 ? -19.906 -8.164 -7.871 1 98.31 252 GLY B N 1
ATOM 5022 C CA . GLY B 1 252 ? -19.125 -6.992 -8.234 1 98.31 252 GLY B CA 1
ATOM 5023 C C . GLY B 1 252 ? -19.594 -5.723 -7.543 1 98.31 252 GLY B C 1
ATOM 5024 O O . GLY B 1 252 ? -18.828 -4.758 -7.438 1 98.31 252 GLY B O 1
ATOM 5025 N N . SER B 1 253 ? -20.828 -5.738 -7.02 1 98.12 253 SER B N 1
ATOM 5026 C CA . SER B 1 253 ? -21.422 -4.566 -6.387 1 98.12 253 SER B CA 1
ATOM 5027 C C . SER B 1 253 ? -20.672 -4.176 -5.121 1 98.12 253 SER B C 1
ATOM 5029 O O . SER B 1 253 ? -20.719 -3.023 -4.684 1 98.12 253 SER B O 1
ATOM 5031 N N . TYR B 1 254 ? -19.938 -5.082 -4.527 1 98.56 254 TYR B N 1
ATOM 5032 C CA . TYR B 1 254 ? -19.203 -4.805 -3.305 1 98.56 254 TYR B CA 1
ATOM 5033 C C . TYR B 1 254 ? -18.281 -3.598 -3.482 1 98.56 254 TYR B C 1
ATOM 5035 O O . TYR B 1 254 ? -18.094 -2.811 -2.553 1 98.56 254 TYR B O 1
ATOM 5043 N N . PHE B 1 255 ? -17.703 -3.402 -4.73 1 98.75 255 PHE B N 1
ATOM 5044 C CA . PHE B 1 255 ? -16.719 -2.354 -4.949 1 98.75 255 PHE B CA 1
ATOM 5045 C C . PHE B 1 255 ? -17.297 -1.21 -5.766 1 98.75 255 PHE B C 1
ATOM 5047 O O . PHE B 1 255 ? -16.594 -0.267 -6.125 1 98.75 255 PHE B O 1
ATOM 5054 N N . ASP B 1 256 ? -18.609 -1.339 -6.102 1 98.25 256 ASP B N 1
ATOM 5055 C CA . ASP B 1 256 ? -19.297 -0.343 -6.91 1 98.25 256 ASP B CA 1
ATOM 5056 C C . ASP B 1 256 ? -20 0.688 -6.031 1 98.25 256 ASP B C 1
ATOM 5058 O O . ASP B 1 256 ? -21.016 0.381 -5.391 1 98.25 256 ASP B O 1
ATOM 5062 N N . ARG B 1 257 ? -19.484 1.892 -6.074 1 97.88 257 ARG B N 1
ATOM 5063 C CA . ARG B 1 257 ? -20.078 2.914 -5.211 1 97.88 257 ARG B CA 1
ATOM 5064 C C . ARG B 1 257 ? -21.5 3.238 -5.637 1 97.88 257 ARG B C 1
ATOM 5066 O O . ARG B 1 257 ? -22.281 3.793 -4.855 1 97.88 257 ARG B O 1
ATOM 5073 N N . GLY B 1 258 ? -21.875 2.914 -6.859 1 96.62 258 GLY B N 1
ATOM 5074 C CA . GLY B 1 258 ? -23.219 3.164 -7.371 1 96.62 258 GLY B CA 1
ATOM 5075 C C . GLY B 1 258 ? -24.219 2.098 -6.973 1 96.62 258 GLY B C 1
ATOM 5076 O O . GLY B 1 258 ? -25.406 2.236 -7.227 1 96.62 258 GLY B O 1
ATOM 5077 N N . ALA B 1 259 ? -23.75 1.086 -6.324 1 97.19 259 ALA B N 1
ATOM 5078 C CA . ALA B 1 259 ? -24.641 0.014 -5.891 1 97.19 259 ALA B CA 1
ATOM 5079 C C . ALA B 1 259 ? -25.484 0.45 -4.691 1 97.19 259 ALA B C 1
ATOM 5081 O O . ALA B 1 259 ? -25.203 1.475 -4.066 1 97.19 259 ALA B O 1
ATOM 5082 N N . LYS B 1 260 ? -26.516 -0.327 -4.395 1 94.81 260 LYS B N 1
ATOM 5083 C CA . LYS B 1 260 ? -27.359 -0.048 -3.24 1 94.81 260 LYS B CA 1
ATOM 5084 C C . LYS B 1 260 ? -26.578 -0.2 -1.935 1 94.81 260 LYS B C 1
ATOM 5086 O O . LYS B 1 260 ? -25.672 -1.025 -1.841 1 94.81 260 LYS B O 1
ATOM 5091 N N . ALA B 1 261 ? -26.828 0.529 -0.892 1 91.56 261 ALA B N 1
ATOM 5092 C CA . ALA B 1 261 ? -26.109 0.63 0.373 1 91.56 261 ALA B CA 1
ATOM 5093 C C . ALA B 1 261 ? -25.875 -0.75 0.982 1 91.56 261 ALA B C 1
ATOM 5095 O O . ALA B 1 261 ? -24.797 -1.026 1.512 1 91.56 261 ALA B O 1
ATOM 5096 N N . GLY B 1 262 ? -26.75 -1.607 0.85 1 90.75 262 GLY B N 1
ATOM 5097 C CA . GLY B 1 262 ? -26.578 -2.932 1.429 1 90.75 262 GLY B CA 1
ATOM 5098 C C . GLY B 1 262 ? -25.75 -3.863 0.561 1 90.75 262 GLY B C 1
ATOM 5099 O O . GLY B 1 262 ? -25.312 -4.914 1.022 1 90.75 262 GLY B O 1
ATOM 5100 N N . GLY B 1 263 ? -25.391 -3.426 -0.557 1 94.75 263 GLY B N 1
ATOM 5101 C CA . GLY B 1 263 ? -24.703 -4.293 -1.493 1 94.75 263 GLY B CA 1
ATOM 5102 C C . GLY B 1 263 ? -23.281 -3.834 -1.791 1 94.75 263 GLY B C 1
ATOM 5103 O O . GLY B 1 263 ? -22.562 -4.488 -2.545 1 94.75 263 GLY B O 1
ATOM 5104 N N . ARG B 1 264 ? -22.906 -2.662 -1.229 1 97.62 264 ARG B N 1
ATOM 5105 C CA . ARG B 1 264 ? -21.578 -2.125 -1.453 1 97.62 264 ARG B CA 1
ATOM 5106 C C . ARG B 1 264 ? -20.797 -2.027 -0.144 1 97.62 264 ARG B C 1
ATOM 5108 O O . ARG B 1 264 ? -21.391 -1.974 0.934 1 97.62 264 ARG B O 1
ATOM 5115 N N . LEU B 1 265 ? -19.5 -2.012 -0.248 1 98.25 265 LEU B N 1
ATOM 5116 C CA . LEU B 1 265 ? -18.641 -1.969 0.932 1 98.25 265 LEU B CA 1
ATOM 5117 C C . LEU B 1 265 ? -18.078 -0.57 1.139 1 98.25 265 LEU B C 1
ATOM 5119 O O . LEU B 1 265 ? -17.234 -0.364 2.01 1 98.25 265 LEU B O 1
ATOM 5123 N N . CYS B 1 266 ? -18.484 0.379 0.298 1 98.06 266 CYS B N 1
ATOM 5124 C CA . CYS B 1 266 ? -17.969 1.738 0.405 1 98.06 266 CYS B CA 1
ATOM 5125 C C . CYS B 1 266 ? -19.094 2.738 0.608 1 98.06 266 CYS B C 1
ATOM 5127 O O . CYS B 1 266 ? -20.266 2.383 0.492 1 98.06 266 CYS B O 1
ATOM 5129 N N . THR B 1 267 ? -18.781 3.947 1.078 1 96.75 267 THR B N 1
ATOM 5130 C CA . THR B 1 267 ? -19.734 5.043 1.13 1 96.75 267 THR B CA 1
ATOM 5131 C C . THR B 1 267 ? -20.141 5.48 -0.277 1 96.75 267 THR B C 1
ATOM 5133 O O . THR B 1 267 ? -19.516 5.078 -1.259 1 96.75 267 THR B O 1
ATOM 5136 N N . PRO B 1 268 ? -21.141 6.277 -0.354 1 96.25 268 PRO B N 1
ATOM 5137 C CA . PRO B 1 268 ? -21.547 6.746 -1.679 1 96.25 268 PRO B CA 1
ATOM 5138 C C . PRO B 1 268 ? -20.438 7.52 -2.398 1 96.25 268 PRO B C 1
ATOM 5140 O O . PRO B 1 268 ? -20.422 7.57 -3.631 1 96.25 268 PRO B O 1
ATOM 5143 N N . GLU B 1 269 ? -19.516 8.07 -1.615 1 95.81 269 GLU B N 1
ATOM 5144 C CA . GLU B 1 269 ? -18.406 8.828 -2.213 1 95.81 269 GLU B CA 1
ATOM 5145 C C . GLU B 1 269 ? -17.281 7.895 -2.648 1 95.81 269 GLU B C 1
ATOM 5147 O O . GLU B 1 269 ? -16.391 8.305 -3.389 1 95.81 269 GLU B O 1
ATOM 5152 N N . GLY B 1 270 ? -17.312 6.617 -2.143 1 98.06 270 GLY B N 1
ATOM 5153 C CA . GLY B 1 270 ? -16.312 5.66 -2.584 1 98.06 270 GLY B CA 1
ATOM 5154 C C . GLY B 1 270 ? -15.266 5.352 -1.522 1 98.06 270 GLY B C 1
ATOM 5155 O O . GLY B 1 270 ? -14.219 4.781 -1.821 1 98.06 270 GLY B O 1
ATOM 5156 N N . TRP B 1 271 ? -15.57 5.723 -0.267 1 97.88 271 TRP B N 1
ATOM 5157 C CA . TRP B 1 271 ? -14.625 5.449 0.812 1 97.88 271 TRP B CA 1
ATOM 5158 C C . TRP B 1 271 ? -14.797 4.031 1.343 1 97.88 271 TRP B C 1
ATOM 5160 O O . TRP B 1 271 ? -15.883 3.658 1.789 1 97.88 271 TRP B O 1
ATOM 5170 N N . PHE B 1 272 ? -13.773 3.283 1.277 1 98.5 272 PHE B N 1
ATOM 5171 C CA . PHE B 1 272 ? -13.711 1.945 1.854 1 98.5 272 PHE B CA 1
ATOM 5172 C C . PHE B 1 272 ? -12.984 1.965 3.191 1 98.5 272 PHE B C 1
ATOM 5174 O O . PHE B 1 272 ? -11.938 2.602 3.326 1 98.5 272 PHE B O 1
ATOM 5181 N N . SER B 1 273 ? -13.516 1.291 4.148 1 97.38 273 SER B N 1
ATOM 5182 C CA . SER B 1 273 ? -12.891 1.175 5.465 1 97.38 273 SER B CA 1
ATOM 5183 C C . SER B 1 273 ? -12.484 -0.265 5.758 1 97.38 273 SER B C 1
ATOM 5185 O O . SER B 1 273 ? -13.219 -1.201 5.438 1 97.38 273 SER B O 1
ATOM 5187 N N . CYS B 1 274 ? -11.281 -0.38 6.258 1 98.12 274 CYS B N 1
ATOM 5188 C CA . CYS B 1 274 ? -10.797 -1.689 6.684 1 98.12 274 CYS B CA 1
ATOM 5189 C C . CYS B 1 274 ? -11.656 -2.248 7.809 1 98.12 274 CYS B C 1
ATOM 5191 O O . CYS B 1 274 ? -11.977 -1.537 8.766 1 98.12 274 CYS B O 1
ATOM 5193 N N . GLN B 1 275 ? -12 -3.471 7.73 1 97.62 275 GLN B N 1
ATOM 5194 C CA . GLN B 1 275 ? -12.891 -4.09 8.703 1 97.62 275 GLN B CA 1
ATOM 5195 C C . GLN B 1 275 ? -12.102 -4.805 9.797 1 97.62 275 GLN B C 1
ATOM 5197 O O . GLN B 1 275 ? -12.688 -5.445 10.672 1 97.62 275 GLN B O 1
ATOM 5202 N N . GLY B 1 276 ? -10.812 -4.773 9.711 1 96.5 276 GLY B N 1
ATOM 5203 C CA . GLY B 1 276 ? -9.953 -5.371 10.719 1 96.5 276 GLY B CA 1
ATOM 5204 C C . GLY B 1 276 ? -9.625 -6.828 10.445 1 96.5 276 GLY B C 1
ATOM 5205 O O . GLY B 1 276 ? -10.266 -7.457 9.594 1 96.5 276 GLY B O 1
ATOM 5206 N N . PRO B 1 277 ? -8.625 -7.395 11.164 1 96.31 277 PRO B N 1
ATOM 5207 C CA . PRO B 1 277 ? -8.289 -8.812 11.008 1 96.31 277 PRO B CA 1
ATOM 5208 C C . PRO B 1 277 ? -9.461 -9.734 11.32 1 96.31 277 PRO B C 1
ATOM 5210 O O . PRO B 1 277 ? -10.461 -9.297 11.906 1 96.31 277 PRO B O 1
ATOM 5213 N N . PHE B 1 278 ? -9.305 -10.961 10.969 1 96.19 278 PHE B N 1
ATOM 5214 C CA . PHE B 1 278 ? -10.398 -11.914 11.023 1 96.19 278 PHE B CA 1
ATOM 5215 C C . PHE B 1 278 ? -10.875 -12.109 12.461 1 96.19 278 PHE B C 1
ATOM 5217 O O . PHE B 1 278 ? -12.039 -12.438 12.695 1 96.19 278 PHE B O 1
ATOM 5224 N N . ASP B 1 279 ? -10 -11.859 13.414 1 94.94 279 ASP B N 1
ATOM 5225 C CA . ASP B 1 279 ? -10.281 -12.234 14.797 1 94.94 279 ASP B CA 1
ATOM 5226 C C . ASP B 1 279 ? -10.727 -11.023 15.609 1 94.94 279 ASP B C 1
ATOM 5228 O O . ASP B 1 279 ? -10.844 -11.102 16.844 1 94.94 279 ASP B O 1
ATOM 5232 N N . VAL B 1 280 ? -10.875 -9.875 14.984 1 94.5 280 VAL B N 1
ATOM 5233 C CA . VAL B 1 280 ? -11.391 -8.695 15.68 1 94.5 280 VAL B CA 1
ATOM 5234 C C . VAL B 1 280 ? -12.531 -8.086 14.867 1 94.5 280 VAL B C 1
ATOM 5236 O O . VAL B 1 280 ? -12.672 -8.359 13.68 1 94.5 280 VAL B O 1
ATOM 5239 N N . ASP B 1 281 ? -13.305 -7.25 15.477 1 91.75 281 ASP B N 1
ATOM 5240 C CA . ASP B 1 281 ? -14.516 -6.738 14.852 1 91.75 281 ASP B CA 1
ATOM 5241 C C . ASP B 1 281 ? -14.227 -5.492 14.016 1 91.75 281 ASP B C 1
ATOM 5243 O O . ASP B 1 281 ? -14.906 -5.234 13.016 1 91.75 281 ASP B O 1
ATOM 5247 N N . ASP B 1 282 ? -13.234 -4.758 14.406 1 93.94 282 ASP B N 1
ATOM 5248 C CA . ASP B 1 282 ? -12.969 -3.502 13.711 1 93.94 282 ASP B CA 1
ATOM 5249 C C . ASP B 1 282 ? -11.469 -3.266 13.555 1 93.94 282 ASP B C 1
ATOM 5251 O O . ASP B 1 282 ? -10.656 -3.916 14.219 1 93.94 282 ASP B O 1
ATOM 5255 N N . CYS B 1 283 ? -11.172 -2.43 12.688 1 96 283 CYS B N 1
ATOM 5256 C CA . CYS B 1 283 ? -9.789 -2.039 12.438 1 96 283 CYS B CA 1
ATOM 5257 C C . CYS B 1 283 ? -9.328 -0.993 13.445 1 96 283 CYS B C 1
ATOM 5259 O O . CYS B 1 283 ? -9.789 0.148 13.422 1 96 283 CYS B O 1
ATOM 5261 N N . ALA B 1 284 ? -8.391 -1.282 14.273 1 91.44 284 ALA B N 1
ATOM 5262 C CA . ALA B 1 284 ? -7.898 -0.376 15.305 1 91.44 284 ALA B CA 1
ATOM 5263 C C . ALA B 1 284 ? -7.168 0.815 14.695 1 91.44 284 ALA B C 1
ATOM 5265 O O . ALA B 1 284 ? -7.184 1.915 15.25 1 91.44 284 ALA B O 1
ATOM 5266 N N . SER B 1 285 ? -6.566 0.62 13.555 1 92.94 285 SER B N 1
ATOM 5267 C CA . SER B 1 285 ? -5.781 1.665 12.906 1 92.94 285 SER B CA 1
ATOM 5268 C C . SER B 1 285 ? -6.656 2.535 12.008 1 92.94 285 SER B C 1
ATOM 5270 O O . SER B 1 285 ? -6.184 3.523 11.445 1 92.94 285 SER B O 1
ATOM 5272 N N . ARG B 1 286 ? -7.93 2.117 11.797 1 94.56 286 ARG B N 1
ATOM 5273 C CA . ARG B 1 286 ? -8.891 2.857 10.984 1 94.56 286 ARG B CA 1
ATOM 5274 C C . ARG B 1 286 ? -8.352 3.094 9.578 1 94.56 286 ARG B C 1
ATOM 5276 O O . ARG B 1 286 ? -8.383 4.219 9.078 1 94.56 286 ARG B O 1
ATOM 5283 N N . HIS B 1 287 ? -7.82 2.045 9.016 1 96.5 287 HIS B N 1
ATOM 5284 C CA . HIS B 1 287 ? -7.371 2.139 7.633 1 96.5 287 HIS B CA 1
ATOM 5285 C C . HIS B 1 287 ? -8.539 2.438 6.695 1 96.5 287 HIS B C 1
ATOM 5287 O O . HIS B 1 287 ? -9.625 1.886 6.859 1 96.5 287 HIS B O 1
ATOM 5293 N N . SER B 1 288 ? -8.359 3.318 5.801 1 97.56 288 SER B N 1
ATOM 5294 C CA . SER B 1 288 ? -9.375 3.635 4.801 1 97.56 288 SER B CA 1
ATOM 5295 C C . SER B 1 288 ? -8.734 4.039 3.477 1 97.56 288 SER B C 1
ATOM 5297 O O . SER B 1 288 ? -7.547 4.359 3.426 1 97.56 288 SER B O 1
ATOM 5299 N N . ILE B 1 289 ? -9.5 3.984 2.43 1 98 289 ILE B N 1
ATOM 5300 C CA . ILE B 1 289 ? -9 4.336 1.102 1 98 289 ILE B CA 1
ATOM 5301 C C . ILE B 1 289 ? -10.18 4.676 0.187 1 98 289 ILE B C 1
ATOM 5303 O O . ILE B 1 289 ? -11.281 4.152 0.364 1 98 289 ILE B O 1
ATOM 5307 N N . ASN B 1 290 ? -9.984 5.586 -0.701 1 98.06 290 ASN B N 1
ATOM 5308 C CA . ASN B 1 290 ? -10.945 5.859 -1.769 1 98.06 290 ASN B CA 1
ATOM 5309 C C . ASN B 1 290 ? -10.328 5.633 -3.146 1 98.06 290 ASN B C 1
ATOM 5311 O O . ASN B 1 290 ? -9.68 6.523 -3.697 1 98.06 290 ASN B O 1
ATOM 5315 N N . PRO B 1 291 ? -10.562 4.445 -3.689 1 98.56 291 PRO B N 1
ATOM 5316 C CA . PRO B 1 291 ? -9.961 4.133 -4.988 1 98.56 291 PRO B CA 1
ATOM 5317 C C . PRO B 1 291 ? -10.555 4.961 -6.129 1 98.56 291 PRO B C 1
ATOM 5319 O O . PRO B 1 291 ? -10.031 4.941 -7.246 1 98.56 291 PRO B O 1
ATOM 5322 N N . TYR B 1 292 ? -11.594 5.695 -5.887 1 98.38 292 TYR B N 1
ATOM 5323 C CA . TYR B 1 292 ? -12.188 6.566 -6.887 1 98.38 292 TYR B CA 1
ATOM 5324 C C . TYR B 1 292 ? -11.453 7.902 -6.957 1 98.38 292 TYR B C 1
ATOM 5326 O O . TYR B 1 292 ? -11.703 8.703 -7.863 1 98.38 292 TYR B O 1
ATOM 5334 N N . SER B 1 293 ? -10.562 8.18 -6.09 1 96.81 293 SER B N 1
ATOM 5335 C CA . SER B 1 293 ? -9.938 9.484 -5.918 1 96.81 293 SER B CA 1
ATOM 5336 C C . SER B 1 293 ? -8.906 9.758 -7.008 1 96.81 293 SER B C 1
ATOM 5338 O O . SER B 1 293 ? -8.93 10.805 -7.648 1 96.81 293 SER B O 1
ATOM 5340 N N . ASN B 1 294 ? -7.973 8.883 -7.137 1 97 294 ASN B N 1
ATOM 5341 C CA . ASN B 1 294 ? -6.891 9.039 -8.102 1 97 294 ASN B CA 1
ATOM 5342 C C . ASN B 1 294 ? -6.27 7.699 -8.469 1 97 294 ASN B C 1
ATOM 5344 O O . ASN B 1 294 ? -6.629 6.668 -7.898 1 97 294 ASN B O 1
ATOM 5348 N N . ARG B 1 295 ? -5.41 7.664 -9.43 1 97.44 295 ARG B N 1
ATOM 5349 C CA . ARG B 1 295 ? -4.82 6.445 -9.977 1 97.44 295 ARG B CA 1
ATOM 5350 C C . ARG B 1 295 ? -4.059 5.684 -8.898 1 97.44 295 ARG B C 1
ATOM 5352 O O . ARG B 1 295 ? -4.184 4.461 -8.789 1 97.44 295 ARG B O 1
ATOM 5359 N N . GLU B 1 296 ? -3.287 6.355 -8.164 1 96.56 296 GLU B N 1
ATOM 5360 C CA . GLU B 1 296 ? -2.475 5.707 -7.141 1 96.56 296 GLU B CA 1
ATOM 5361 C C . GLU B 1 296 ? -3.348 4.984 -6.117 1 96.56 296 GLU B C 1
ATOM 5363 O O . GLU B 1 296 ? -3.055 3.848 -5.734 1 96.56 296 GLU B O 1
ATOM 5368 N N . SER B 1 297 ? -4.367 5.621 -5.688 1 97.75 297 SER B N 1
ATOM 5369 C CA . SER B 1 297 ? -5.289 4.984 -4.75 1 97.75 297 SER B CA 1
ATOM 5370 C C . SER B 1 297 ? -5.934 3.746 -5.367 1 97.75 297 SER B C 1
ATOM 5372 O O . SER B 1 297 ? -6.152 2.748 -4.68 1 97.75 297 SER B O 1
ATOM 5374 N N . ARG B 1 298 ? -6.277 3.916 -6.609 1 98.19 298 ARG B N 1
ATOM 5375 C CA . ARG B 1 298 ? -6.824 2.764 -7.32 1 98.19 298 ARG B CA 1
ATOM 5376 C C . ARG B 1 298 ? -5.852 1.59 -7.289 1 98.19 298 ARG B C 1
ATOM 5378 O O . ARG B 1 298 ? -6.242 0.465 -6.969 1 98.19 298 ARG B O 1
ATOM 5385 N N . VAL B 1 299 ? -4.633 1.803 -7.586 1 97.25 299 VAL B N 1
ATOM 5386 C CA . VAL B 1 299 ? -3.607 0.765 -7.605 1 97.25 299 VAL B CA 1
ATOM 5387 C C . VAL B 1 299 ? -3.406 0.212 -6.195 1 97.25 299 VAL B C 1
ATOM 5389 O O . VAL B 1 299 ? -3.338 -1.004 -6 1 97.25 299 VAL B O 1
ATOM 5392 N N . LEU B 1 300 ? -3.309 1.097 -5.215 1 97.62 300 LEU B N 1
ATOM 5393 C CA . LEU B 1 300 ? -3.105 0.686 -3.832 1 97.62 300 LEU B CA 1
ATOM 5394 C C . LEU B 1 300 ? -4.254 -0.198 -3.354 1 97.62 300 LEU B C 1
ATOM 5396 O O . LEU B 1 300 ? -4.047 -1.112 -2.553 1 97.62 300 LEU B O 1
ATOM 5400 N N . PHE B 1 301 ? -5.48 0.084 -3.822 1 98.56 301 PHE B N 1
ATOM 5401 C CA . PHE B 1 301 ? -6.652 -0.68 -3.412 1 98.56 301 PHE B CA 1
ATOM 5402 C C . PHE B 1 301 ? -6.523 -2.139 -3.836 1 98.56 301 PHE B C 1
ATOM 5404 O O . PHE B 1 301 ? -7.09 -3.027 -3.195 1 98.56 301 PHE B O 1
ATOM 5411 N N . SER B 1 302 ? -5.797 -2.404 -4.875 1 96.75 302 SER B N 1
ATOM 5412 C CA . SER B 1 302 ? -5.605 -3.777 -5.332 1 96.75 302 SER B CA 1
ATOM 5413 C C . SER B 1 302 ? -4.852 -4.605 -4.293 1 96.75 302 SER B C 1
ATOM 5415 O O . SER B 1 302 ? -4.887 -5.836 -4.328 1 96.75 302 SER B O 1
ATOM 5417 N N . THR B 1 303 ? -4.137 -3.904 -3.375 1 96.81 303 THR B N 1
ATOM 5418 C CA . THR B 1 303 ? -3.389 -4.617 -2.344 1 96.81 303 THR B CA 1
ATOM 5419 C C . THR B 1 303 ? -4.301 -4.996 -1.181 1 96.81 303 THR B C 1
ATOM 5421 O O . THR B 1 303 ? -3.893 -5.734 -0.281 1 96.81 303 THR B O 1
ATOM 5424 N N . TRP B 1 304 ? -5.453 -4.426 -1.14 1 98.12 304 TRP B N 1
ATOM 5425 C CA . TRP B 1 304 ? -6.426 -4.812 -0.123 1 98.12 304 TRP B CA 1
ATOM 5426 C C . TRP B 1 304 ? -6.969 -6.215 -0.394 1 98.12 304 TRP B C 1
ATOM 5428 O O . TRP B 1 304 ? -6.973 -6.672 -1.538 1 98.12 304 TRP B O 1
ATOM 5438 N N . ASN B 1 305 ? -7.422 -6.863 0.641 1 97 305 ASN B N 1
ATOM 5439 C CA . ASN B 1 305 ? -7.844 -8.25 0.489 1 97 305 ASN B CA 1
ATOM 5440 C C . ASN B 1 305 ? -9.266 -8.461 0.995 1 97 305 ASN B C 1
ATOM 5442 O O . ASN B 1 305 ? -9.742 -7.715 1.851 1 97 305 ASN B O 1
ATOM 5446 N N . LEU B 1 306 ? -10 -9.312 0.365 1 97.69 306 LEU B N 1
ATOM 5447 C CA . LEU B 1 306 ? -11.18 -9.938 0.956 1 97.69 306 LEU B CA 1
ATOM 5448 C C . LEU B 1 306 ? -10.805 -11.234 1.668 1 97.69 306 LEU B C 1
ATOM 5450 O O . LEU B 1 306 ? -10.68 -12.289 1.032 1 97.69 306 LEU B O 1
ATOM 5454 N N . ASP B 1 307 ? -10.594 -11.125 2.945 1 97.06 307 ASP B N 1
ATOM 5455 C CA . ASP B 1 307 ? -10.086 -12.234 3.744 1 97.06 307 ASP B CA 1
ATOM 5456 C C . ASP B 1 307 ? -11.219 -13.125 4.238 1 97.06 307 ASP B C 1
ATOM 5458 O O . ASP B 1 307 ? -12.219 -12.625 4.77 1 97.06 307 ASP B O 1
ATOM 5462 N N . HIS B 1 308 ? -11.133 -14.391 4.023 1 97.94 308 HIS B N 1
ATOM 5463 C CA . HIS B 1 308 ? -12.094 -15.344 4.562 1 97.94 308 HIS B CA 1
ATOM 5464 C C . HIS B 1 308 ? -11.883 -15.555 6.059 1 97.94 308 HIS B C 1
ATOM 5466 O O . HIS B 1 308 ? -10.812 -16 6.484 1 97.94 308 HIS B O 1
ATOM 5472 N N . ILE B 1 309 ? -12.867 -15.281 6.844 1 97.62 309 ILE B N 1
ATOM 5473 C CA . ILE B 1 309 ? -12.781 -15.492 8.281 1 97.62 309 ILE B CA 1
ATOM 5474 C C . ILE B 1 309 ? -12.57 -16.984 8.57 1 97.62 309 ILE B C 1
ATOM 5476 O O . ILE B 1 309 ? -11.633 -17.344 9.289 1 97.62 309 ILE B O 1
ATOM 5480 N N . ILE B 1 310 ? -13.484 -17.75 8.109 1 98.31 310 ILE B N 1
ATOM 5481 C CA . ILE B 1 310 ? -13.211 -19.188 8.008 1 98.31 310 ILE B CA 1
ATOM 5482 C C . ILE B 1 310 ? -12.414 -19.469 6.734 1 98.31 310 ILE B C 1
ATOM 5484 O O . ILE B 1 310 ? -12.914 -19.266 5.625 1 98.31 310 ILE B O 1
ATOM 5488 N N . GLU B 1 311 ? -11.258 -20 6.859 1 97.5 311 GLU B N 1
ATOM 5489 C CA . GLU B 1 311 ? -10.289 -20.078 5.77 1 97.5 311 GLU B CA 1
ATOM 5490 C C . GLU B 1 311 ? -10.82 -20.906 4.609 1 97.5 311 GLU B C 1
ATOM 5492 O O . GLU B 1 311 ? -11.391 -21.984 4.816 1 97.5 311 GLU B O 1
ATOM 5497 N N . LYS B 1 312 ? -10.555 -20.469 3.42 1 96.94 312 LYS B N 1
ATOM 5498 C CA . LYS B 1 312 ? -11.031 -21.094 2.191 1 96.94 312 LYS B CA 1
ATOM 5499 C C . LYS B 1 312 ? -10.312 -22.406 1.935 1 96.94 312 LYS B C 1
ATOM 5501 O O . LYS B 1 312 ? -10.914 -23.484 2.053 1 96.94 312 LYS B O 1
ATOM 5506 N N . ARG B 1 313 ? -9 -22.359 1.817 1 93.81 313 ARG B N 1
ATOM 5507 C CA . ARG B 1 313 ? -8.211 -23.484 1.348 1 93.81 313 ARG B CA 1
ATOM 5508 C C . ARG B 1 313 ? -8.031 -24.531 2.449 1 93.81 313 ARG B C 1
ATOM 5510 O O . ARG B 1 313 ? -8.102 -25.734 2.189 1 93.81 313 ARG B O 1
ATOM 5517 N N . ARG B 1 314 ? -7.934 -24.141 3.664 1 94.31 314 ARG B N 1
ATOM 5518 C CA . ARG B 1 314 ? -7.562 -25.062 4.742 1 94.31 314 ARG B CA 1
ATOM 5519 C C . ARG B 1 314 ? -8.797 -25.578 5.461 1 94.31 314 ARG B C 1
ATOM 5521 O O . ARG B 1 314 ? -8.727 -26.594 6.172 1 94.31 314 ARG B O 1
ATOM 5528 N N . THR B 1 315 ? -9.93 -24.906 5.266 1 96.88 315 THR B N 1
ATOM 5529 C CA . THR B 1 315 ? -11.062 -25.297 6.098 1 96.88 315 THR B CA 1
ATOM 5530 C C . THR B 1 315 ? -12.312 -25.484 5.254 1 96.88 315 THR B C 1
ATOM 5532 O O . THR B 1 315 ? -12.875 -26.578 5.188 1 96.88 315 THR B O 1
ATOM 5535 N N . VAL B 1 316 ? -12.812 -24.516 4.543 1 97.88 316 VAL B N 1
ATOM 5536 C CA . VAL B 1 316 ? -14.117 -24.547 3.887 1 97.88 316 VAL B CA 1
ATOM 5537 C C . VAL B 1 316 ? -14.117 -25.594 2.775 1 97.88 316 VAL B C 1
ATOM 5539 O O . VAL B 1 316 ? -15 -26.453 2.725 1 97.88 316 VAL B O 1
ATOM 5542 N N . VAL B 1 317 ? -13.133 -25.562 1.943 1 96.81 317 VAL B N 1
ATOM 5543 C CA . VAL B 1 317 ? -13.102 -26.438 0.778 1 96.81 317 VAL B CA 1
ATOM 5544 C C . VAL B 1 317 ? -12.922 -27.891 1.229 1 96.81 317 VAL B C 1
ATOM 5546 O O . VAL B 1 317 ? -13.68 -28.766 0.809 1 96.81 317 VAL B O 1
ATOM 5549 N N . PRO B 1 318 ? -11.953 -28.141 2.148 1 95.25 318 PRO B N 1
ATOM 5550 C CA . PRO B 1 318 ? -11.852 -29.516 2.643 1 95.25 318 PRO B CA 1
ATOM 5551 C C . PRO B 1 318 ? -13.125 -30 3.332 1 95.25 318 PRO B C 1
ATOM 5553 O O . PRO B 1 318 ? -13.508 -31.156 3.191 1 95.25 318 PRO B O 1
ATOM 5556 N N . THR B 1 319 ? -13.758 -29.156 4.078 1 96.81 319 THR B N 1
ATOM 5557 C CA . THR B 1 319 ? -15 -29.516 4.75 1 96.81 319 THR B CA 1
ATOM 5558 C C . THR B 1 319 ? -16.094 -29.828 3.732 1 96.81 319 THR B C 1
ATOM 5560 O O . THR B 1 319 ? -16.859 -30.781 3.908 1 96.81 319 THR B O 1
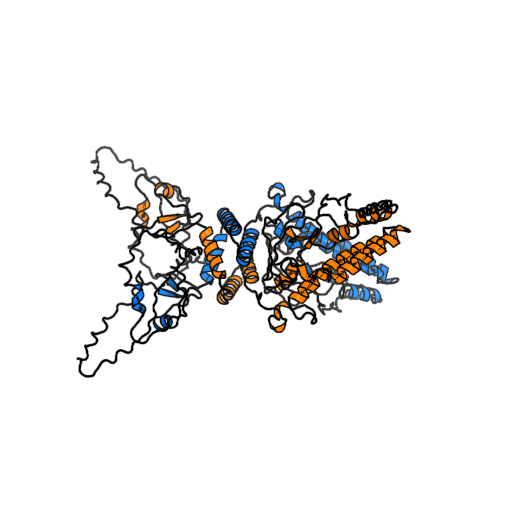ATOM 5563 N N . LEU B 1 320 ? -16.219 -29.062 2.713 1 96.94 320 LEU B N 1
ATOM 5564 C CA . LEU B 1 320 ? -17.172 -29.312 1.638 1 96.94 320 LEU B CA 1
ATOM 5565 C C . LEU B 1 320 ? -16.906 -30.672 0.983 1 96.94 320 LEU B C 1
ATOM 5567 O O . LEU B 1 320 ? -17.828 -31.469 0.798 1 96.94 320 LEU B O 1
ATOM 5571 N N . ALA B 1 321 ? -15.648 -30.938 0.684 1 95.31 321 ALA B N 1
ATOM 5572 C CA . ALA B 1 321 ? -15.258 -32.219 0.077 1 95.31 321 ALA B CA 1
ATOM 5573 C C . ALA B 1 321 ? -15.625 -33.375 0.983 1 95.31 321 ALA B C 1
ATOM 5575 O O . ALA B 1 321 ? -16.188 -34.375 0.521 1 95.31 321 ALA B O 1
ATOM 5576 N N . ALA B 1 322 ? -15.32 -33.219 2.232 1 94.44 322 ALA B N 1
ATOM 5577 C CA . ALA B 1 322 ? -15.641 -34.281 3.197 1 94.44 322 ALA B CA 1
ATOM 5578 C C . ALA B 1 322 ? -17.156 -34.469 3.314 1 94.44 322 ALA B C 1
ATOM 5580 O O . ALA B 1 322 ? -17.625 -35.594 3.438 1 94.44 322 ALA B O 1
ATOM 5581 N N . ALA B 1 323 ? -17.875 -33.375 3.328 1 95.62 323 ALA B N 1
ATOM 5582 C CA . ALA B 1 323 ? -19.328 -33.438 3.412 1 95.62 323 ALA B CA 1
ATOM 5583 C C . ALA B 1 323 ? -19.906 -34.188 2.211 1 95.62 323 ALA B C 1
ATOM 5585 O O . ALA B 1 323 ? -20.859 -34.969 2.354 1 95.62 323 ALA B O 1
ATOM 5586 N N . VAL B 1 324 ? -19.391 -33.969 1.062 1 95.12 324 VAL B N 1
ATOM 5587 C CA . VAL B 1 324 ? -19.859 -34.625 -0.156 1 95.12 324 VAL B CA 1
ATOM 5588 C C . VAL B 1 324 ? -19.547 -36.125 -0.091 1 95.12 324 VAL B C 1
ATOM 5590 O O . VAL B 1 324 ? -20.406 -36.938 -0.407 1 95.12 324 VAL B O 1
ATOM 5593 N N . ARG B 1 325 ? -18.375 -36.469 0.367 1 93.25 325 ARG B N 1
ATOM 5594 C CA . ARG B 1 325 ? -17.984 -37.875 0.486 1 93.25 325 ARG B CA 1
ATOM 5595 C C . ARG B 1 325 ? -18.844 -38.594 1.507 1 93.25 325 ARG B C 1
ATOM 5597 O O . ARG B 1 325 ? -19.172 -39.781 1.318 1 93.25 325 ARG B O 1
ATOM 5604 N N . GLY B 1 326 ? -19.141 -37.875 2.5 1 91 326 GLY B N 1
ATOM 5605 C CA . GLY B 1 326 ? -19.859 -38.5 3.604 1 91 326 GLY B CA 1
ATOM 5606 C C . GLY B 1 326 ? -21.344 -38.25 3.566 1 91 326 GLY B C 1
ATOM 5607 O O . GLY B 1 326 ? -22.031 -38.406 4.574 1 91 326 GLY B O 1
ATOM 5608 N N . ALA B 1 327 ? -21.875 -37.812 2.5 1 90.5 327 ALA B N 1
ATOM 5609 C CA . ALA B 1 327 ? -23.266 -37.375 2.439 1 90.5 327 ALA B CA 1
ATOM 5610 C C . ALA B 1 327 ? -24.219 -38.531 2.771 1 90.5 327 ALA B C 1
ATOM 5612 O O . ALA B 1 327 ? -25.266 -38.312 3.381 1 90.5 327 ALA B O 1
ATOM 5613 N N . GLN B 1 328 ? -23.875 -39.781 2.531 1 88.31 328 GLN B N 1
ATOM 5614 C CA . GLN B 1 328 ? -24.703 -40.938 2.834 1 88.31 328 GLN B CA 1
ATOM 5615 C C . GLN B 1 328 ? -26.172 -40.656 2.588 1 88.31 328 GLN B C 1
ATOM 5617 O O . GLN B 1 328 ? -27.016 -40.875 3.465 1 88.31 328 GLN B O 1
ATOM 5622 N N . GLY B 1 329 ? -26.562 -40.125 1.408 1 87.19 329 GLY B N 1
ATOM 5623 C CA . GLY B 1 329 ? -27.953 -39.906 0.998 1 87.19 329 GLY B CA 1
ATOM 5624 C C . GLY B 1 329 ? -28.469 -38.531 1.393 1 87.19 329 GLY B C 1
ATOM 5625 O O . GLY B 1 329 ? -29.547 -38.125 0.947 1 87.19 329 GLY B O 1
ATOM 5626 N N . ARG B 1 330 ? -27.766 -37.844 2.225 1 93 330 ARG B N 1
ATOM 5627 C CA . ARG B 1 330 ? -28.141 -36.469 2.584 1 93 330 ARG B CA 1
ATOM 5628 C C . ARG B 1 330 ? -27.719 -35.469 1.492 1 93 330 ARG B C 1
ATOM 5630 O O . ARG B 1 330 ? -26.859 -35.781 0.668 1 93 330 ARG B O 1
ATOM 5637 N N . GLU B 1 331 ? -28.438 -34.406 1.49 1 94.31 331 GLU B N 1
ATOM 5638 C CA . GLU B 1 331 ? -28.109 -33.344 0.533 1 94.31 331 GLU B CA 1
ATOM 5639 C C . GLU B 1 331 ? -27.234 -32.281 1.176 1 94.31 331 GLU B C 1
ATOM 5641 O O . GLU B 1 331 ? -27.625 -31.672 2.176 1 94.31 331 GLU B O 1
ATOM 5646 N N . VAL B 1 332 ? -26.078 -32.031 0.645 1 96.44 332 VAL B N 1
ATOM 5647 C CA . VAL B 1 332 ? -25.172 -31.016 1.147 1 96.44 332 VAL B CA 1
ATOM 5648 C C . VAL B 1 332 ? -25.812 -29.641 0.995 1 96.44 332 VAL B C 1
ATOM 5650 O O . VAL B 1 332 ? -26.422 -29.328 -0.04 1 96.44 332 VAL B O 1
ATOM 5653 N N . ASP B 1 333 ? -25.797 -28.828 2.012 1 97.62 333 ASP B N 1
ATOM 5654 C CA . ASP B 1 333 ? -26.266 -27.453 1.929 1 97.62 333 ASP B CA 1
ATOM 5655 C C . ASP B 1 333 ? -25.25 -26.562 1.205 1 97.62 333 ASP B C 1
ATOM 5657 O O . ASP B 1 333 ? -24.547 -25.766 1.834 1 97.62 333 ASP B O 1
ATOM 5661 N N . TRP B 1 334 ? -25.297 -26.625 -0.093 1 97.56 334 TRP B N 1
ATOM 5662 C CA . TRP B 1 334 ? -24.281 -25.922 -0.866 1 97.56 334 TRP B CA 1
ATOM 5663 C C . TRP B 1 334 ? -24.438 -24.406 -0.724 1 97.56 334 TRP B C 1
ATOM 5665 O O . TRP B 1 334 ? -23.484 -23.656 -0.924 1 97.56 334 TRP B O 1
ATOM 5675 N N . GLU B 1 335 ? -25.594 -23.875 -0.326 1 97.94 335 GLU B N 1
ATOM 5676 C CA . GLU B 1 335 ? -25.812 -22.453 -0.133 1 97.94 335 GLU B CA 1
ATOM 5677 C C . GLU B 1 335 ? -25.047 -21.938 1.083 1 97.94 335 GLU B C 1
ATOM 5679 O O . GLU B 1 335 ? -24.578 -20.797 1.093 1 97.94 335 GLU B O 1
ATOM 5684 N N . TYR B 1 336 ? -25.016 -22.766 2.109 1 98.25 336 TYR B N 1
ATOM 5685 C CA . TYR B 1 336 ? -24.172 -22.438 3.26 1 98.25 336 TYR B CA 1
ATOM 5686 C C . TYR B 1 336 ? -22.734 -22.219 2.838 1 98.25 336 TYR B C 1
ATOM 5688 O O . TYR B 1 336 ? -22.125 -21.188 3.174 1 98.25 336 TYR B O 1
ATOM 5696 N N . PHE B 1 337 ? -22.219 -23.125 2.043 1 98.56 337 PHE B N 1
ATOM 5697 C CA . PHE B 1 337 ? -20.828 -23.031 1.587 1 98.56 337 PHE B CA 1
ATOM 5698 C C . PHE B 1 337 ? -20.656 -21.859 0.618 1 98.56 337 PHE B C 1
ATOM 5700 O O . PHE B 1 337 ? -19.625 -21.203 0.616 1 98.56 337 PHE B O 1
ATOM 5707 N N . TYR B 1 338 ? -21.703 -21.641 -0.187 1 98.75 338 TYR B N 1
ATOM 5708 C CA . TYR B 1 338 ? -21.703 -20.469 -1.051 1 98.75 338 TYR B CA 1
ATOM 5709 C C . TYR B 1 338 ? -21.5 -19.188 -0.238 1 98.75 338 TYR B C 1
ATOM 5711 O O . TYR B 1 338 ? -20.672 -18.344 -0.588 1 98.75 338 TYR B O 1
ATOM 5719 N N . GLY B 1 339 ? -22.203 -19.109 0.84 1 98.56 339 GLY B N 1
ATOM 5720 C CA . GLY B 1 339 ? -22.078 -17.953 1.715 1 98.56 339 GLY B CA 1
ATOM 5721 C C . GLY B 1 339 ? -20.703 -17.797 2.303 1 98.56 339 GLY B C 1
ATOM 5722 O O . GLY B 1 339 ? -20.188 -16.672 2.391 1 98.56 339 GLY B O 1
ATOM 5723 N N . LEU B 1 340 ? -20.062 -18.844 2.654 1 98.62 340 LEU B N 1
ATOM 5724 C CA . LEU B 1 340 ? -18.734 -18.828 3.256 1 98.62 340 LEU B CA 1
ATOM 5725 C C . LEU B 1 340 ? -17.672 -18.469 2.219 1 98.62 340 LEU B C 1
ATOM 57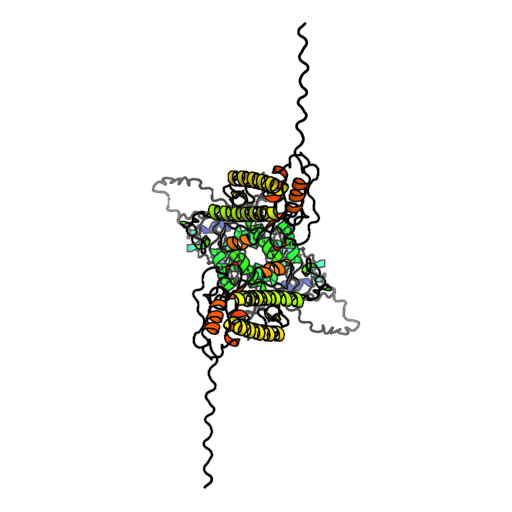27 O O . LEU B 1 340 ? -16.688 -17.797 2.533 1 98.62 340 LEU B O 1
ATOM 5731 N N . LEU B 1 341 ? -17.891 -18.859 0.969 1 98.69 341 LEU B N 1
ATOM 5732 C CA . LEU B 1 341 ? -16.828 -18.781 -0.038 1 98.69 341 LEU B CA 1
ATOM 5733 C C . LEU B 1 341 ? -16.891 -17.453 -0.78 1 98.69 341 LEU B C 1
ATOM 5735 O O . LEU B 1 341 ? -15.852 -16.906 -1.171 1 98.69 341 LEU B O 1
ATOM 5739 N N . PHE B 1 342 ? -18.156 -16.844 -0.938 1 98.69 342 PHE B N 1
ATOM 5740 C CA . PHE B 1 342 ? -18.234 -15.82 -1.972 1 98.69 342 PHE B CA 1
ATOM 5741 C C . PHE B 1 342 ? -18.922 -14.57 -1.443 1 98.69 342 PHE B C 1
ATOM 5743 O O . PHE B 1 342 ? -19.031 -13.562 -2.148 1 98.69 342 PHE B O 1
ATOM 5750 N N . THR B 1 343 ? -19.344 -14.555 -0.186 1 98.44 343 THR B N 1
ATOM 5751 C CA . THR B 1 343 ? -20.125 -13.414 0.265 1 98.44 343 THR B CA 1
ATOM 5752 C C . THR B 1 343 ? -19.5 -12.773 1.498 1 98.44 343 THR B C 1
ATOM 5754 O O . THR B 1 343 ? -18.578 -13.344 2.1 1 98.44 343 THR B O 1
ATOM 5757 N N . SER B 1 344 ? -20.078 -11.633 1.881 1 96.69 344 SER B N 1
ATOM 5758 C CA . SER B 1 344 ? -19.578 -10.852 3.008 1 96.69 344 SER B CA 1
ATOM 5759 C C . SER B 1 344 ? -19.969 -11.492 4.336 1 96.69 344 SER B C 1
ATOM 5761 O O . SER B 1 344 ? -19.578 -11 5.402 1 96.69 344 SER B O 1
ATOM 5763 N N . GLU B 1 345 ? -20.688 -12.609 4.227 1 96.12 345 GLU B N 1
ATOM 5764 C CA . GLU B 1 345 ? -20.938 -13.359 5.453 1 96.12 345 GLU B CA 1
ATOM 5765 C C . GLU B 1 345 ? -19.625 -13.883 6.051 1 96.12 345 GLU B C 1
ATOM 5767 O O . GLU B 1 345 ? -19.516 -14.023 7.27 1 96.12 345 GLU B O 1
ATOM 5772 N N . ASN B 1 346 ? -18.688 -14.18 5.18 1 98.12 346 ASN B N 1
ATOM 5773 C CA . ASN B 1 346 ? -17.422 -14.75 5.633 1 98.12 346 ASN B CA 1
ATOM 5774 C C . ASN B 1 346 ? -16.234 -13.984 5.078 1 98.12 346 ASN B C 1
ATOM 5776 O O . ASN B 1 346 ? -15.086 -14.266 5.426 1 98.12 346 ASN B O 1
ATOM 5780 N N . LEU B 1 347 ? -16.484 -13.031 4.184 1 98 347 LEU B N 1
ATOM 5781 C CA . LEU B 1 347 ? -15.422 -12.219 3.6 1 98 347 LEU B CA 1
ATOM 5782 C C . LEU B 1 347 ? -15.312 -10.875 4.309 1 98 347 LEU B C 1
ATOM 5784 O O . LEU B 1 347 ? -16.312 -10.18 4.484 1 98 347 LEU B O 1
ATOM 5788 N N . LYS B 1 348 ? -14.117 -10.547 4.699 1 97.5 348 LYS B N 1
ATOM 5789 C CA . LYS B 1 348 ? -13.82 -9.25 5.309 1 97.5 348 LYS B CA 1
ATOM 5790 C C . LYS B 1 348 ? -12.859 -8.445 4.445 1 97.5 348 LYS B C 1
ATOM 5792 O O . LYS B 1 348 ? -11.812 -8.961 4.031 1 97.5 348 LYS B O 1
ATOM 5797 N N . LEU B 1 349 ? -13.289 -7.203 4.109 1 98.38 349 LEU B N 1
ATOM 5798 C CA . LEU B 1 349 ? -12.352 -6.324 3.414 1 98.38 349 LEU B CA 1
ATOM 5799 C C . LEU B 1 349 ? -11.281 -5.809 4.367 1 98.38 349 LEU B C 1
ATOM 5801 O O . LEU B 1 349 ? -11.586 -5.133 5.352 1 98.38 349 LEU B O 1
ATOM 5805 N N . VAL B 1 350 ? -10.023 -6.125 4.066 1 98.19 350 VAL B N 1
ATOM 5806 C CA . VAL B 1 350 ? -8.977 -5.809 5.031 1 98.19 350 VAL B CA 1
ATOM 5807 C C . VAL B 1 350 ? -7.785 -5.18 4.309 1 98.19 350 VAL B C 1
ATOM 5809 O O . VAL B 1 350 ? -7.453 -5.574 3.189 1 98.19 350 VAL B O 1
ATOM 5812 N N . HIS B 1 351 ? -7.25 -4.152 4.961 1 98.12 351 HIS B N 1
ATOM 5813 C CA . HIS B 1 351 ? -5.961 -3.602 4.559 1 98.12 351 HIS B CA 1
ATOM 5814 C C . HIS B 1 351 ? -4.852 -4.645 4.684 1 98.12 351 HIS B C 1
ATOM 5816 O O . HIS B 1 351 ? -4.914 -5.523 5.543 1 98.12 351 HIS B O 1
ATOM 5822 N N . ILE B 1 352 ? -3.859 -4.523 3.869 1 97.19 352 ILE B N 1
ATOM 5823 C CA . ILE B 1 352 ? -2.799 -5.523 3.805 1 97.19 352 ILE B CA 1
ATOM 5824 C C . ILE B 1 352 ? -2.125 -5.648 5.168 1 97.19 352 ILE B C 1
ATOM 5826 O O . ILE B 1 352 ? -1.712 -6.738 5.566 1 97.19 352 ILE B O 1
ATOM 5830 N N . ALA B 1 353 ? -2.027 -4.598 5.902 1 95.81 353 ALA B N 1
ATOM 5831 C CA . ALA B 1 353 ? -1.406 -4.605 7.223 1 95.81 353 ALA B CA 1
ATOM 5832 C C . ALA B 1 353 ? -2.279 -5.348 8.234 1 95.81 353 ALA B C 1
ATOM 5834 O O . ALA B 1 353 ? -1.794 -5.781 9.281 1 95.81 353 ALA B O 1
ATOM 5835 N N . CYS B 1 354 ? -3.504 -5.438 7.961 1 96.56 354 CYS B N 1
ATOM 5836 C CA . CYS B 1 354 ? -4.445 -6.094 8.867 1 96.56 354 CYS B CA 1
ATOM 5837 C C . CYS B 1 354 ? -4.719 -7.523 8.422 1 96.56 354 CYS B C 1
ATOM 5839 O O . CYS B 1 354 ? -5.508 -8.234 9.047 1 96.56 354 CYS B O 1
ATOM 5841 N N . HIS B 1 355 ? -4.184 -7.922 7.352 1 95.81 355 HIS B N 1
ATOM 5842 C CA . HIS B 1 355 ? -4.348 -9.281 6.855 1 95.81 355 HIS B CA 1
ATOM 5843 C C . HIS B 1 355 ? -3.365 -10.234 7.527 1 95.81 355 HIS B C 1
ATOM 5845 O O . HIS B 1 355 ? -2.197 -10.305 7.141 1 95.81 355 HIS B O 1
ATOM 5851 N N . LYS B 1 356 ? -3.812 -10.977 8.484 1 90.19 356 LYS B N 1
ATOM 5852 C CA . LYS B 1 356 ? -2.979 -11.953 9.18 1 90.19 356 LYS B CA 1
ATOM 5853 C C . LYS B 1 356 ? -2.834 -13.234 8.367 1 90.19 356 LYS B C 1
ATOM 5855 O O . LYS B 1 356 ? -3.816 -13.945 8.133 1 90.19 356 LYS B O 1
ATOM 5860 N N . LYS B 1 357 ? -1.657 -13.586 7.949 1 82.75 357 LYS B N 1
ATOM 5861 C CA . LYS B 1 357 ? -1.404 -14.773 7.141 1 82.75 357 LYS B CA 1
ATOM 5862 C C . LYS B 1 357 ? -1.101 -15.984 8.023 1 82.75 357 LYS B C 1
ATOM 5864 O O . LYS B 1 357 ? -0.043 -16.609 7.891 1 82.75 357 LYS B O 1
ATOM 5869 N N . THR B 1 358 ? -1.842 -16.188 9.016 1 86.62 358 THR B N 1
ATOM 5870 C CA . THR B 1 358 ? -1.729 -17.312 9.93 1 86.62 358 THR B CA 1
ATOM 5871 C C . THR B 1 358 ? -2.979 -18.203 9.859 1 86.62 358 THR B C 1
ATOM 5873 O O . THR B 1 358 ? -3.939 -17.859 9.164 1 86.62 358 THR B O 1
ATOM 5876 N N . THR B 1 359 ? -2.814 -19.344 10.43 1 91 359 THR B N 1
ATOM 5877 C CA . THR B 1 359 ? -3.99 -20.203 10.531 1 91 359 THR B CA 1
ATOM 5878 C C . THR B 1 359 ? -5.039 -19.562 11.445 1 91 359 THR B C 1
ATOM 5880 O O . THR B 1 359 ? -4.723 -19.109 12.547 1 91 359 THR B O 1
ATOM 5883 N N . HIS B 1 360 ? -6.281 -19.5 10.969 1 93.56 360 HIS B N 1
ATOM 5884 C CA . HIS B 1 360 ? -7.344 -18.812 11.695 1 93.56 360 HIS B CA 1
ATOM 5885 C C . HIS B 1 360 ? -7.945 -19.703 12.773 1 93.56 360 HIS B C 1
ATOM 5887 O O . HIS B 1 360 ? -8.539 -19.219 13.734 1 93.56 360 HIS B O 1
ATOM 5893 N N . HIS B 1 361 ? -7.848 -20.922 12.656 1 92.12 361 HIS B N 1
ATOM 5894 C CA . HIS B 1 361 ? -8.375 -21.922 13.586 1 92.12 361 HIS B CA 1
ATOM 5895 C C . HIS B 1 361 ? -9.883 -21.75 13.766 1 92.12 361 HIS B C 1
ATOM 5897 O O . HIS B 1 361 ? -10.391 -21.844 14.891 1 92.12 361 HIS B O 1
ATOM 5903 N N . ARG B 1 362 ? -10.625 -21.344 12.773 1 94.94 362 ARG B N 1
ATOM 5904 C CA . ARG B 1 362 ? -12.078 -21.297 12.719 1 94.94 362 ARG B CA 1
ATOM 5905 C C . ARG B 1 362 ? -12.641 -22.484 11.938 1 94.94 362 ARG B C 1
ATOM 5907 O O . ARG B 1 362 ? -11.977 -23.016 11.047 1 94.94 362 ARG B O 1
ATOM 5914 N N . ARG B 1 363 ? -13.852 -22.875 12.336 1 96.5 363 ARG B N 1
ATOM 5915 C CA . ARG B 1 363 ? -14.422 -24.078 11.734 1 96.5 363 ARG B CA 1
ATOM 5916 C C . ARG B 1 363 ? -15.789 -23.781 11.125 1 96.5 363 ARG B C 1
ATOM 5918 O O . ARG B 1 363 ? -16.453 -22.812 11.5 1 96.5 363 ARG B O 1
ATOM 5925 N N . CYS B 1 364 ? -16.109 -24.656 10.18 1 97.81 364 CYS B N 1
ATOM 5926 C CA . CYS B 1 364 ? -17.453 -24.609 9.625 1 97.81 364 CYS B CA 1
ATOM 5927 C C . CYS B 1 364 ? -18.484 -25.094 10.641 1 97.81 364 CYS B C 1
ATOM 5929 O O . CYS B 1 364 ? -18.156 -25.891 11.523 1 97.81 364 CYS B O 1
ATOM 5931 N N . ASP B 1 365 ? -19.703 -24.625 10.562 1 97.12 365 ASP B N 1
ATOM 5932 C CA . ASP B 1 365 ? -20.797 -25.062 11.422 1 97.12 365 ASP B CA 1
ATOM 5933 C C . ASP B 1 365 ? -21.281 -26.453 11.016 1 97.12 365 ASP B C 1
ATOM 5935 O O . ASP B 1 365 ? -21.922 -26.609 9.969 1 97.12 365 ASP B O 1
ATOM 5939 N N . PRO B 1 366 ? -21.109 -27.406 11.859 1 95.69 366 PRO B N 1
ATOM 5940 C CA . PRO B 1 366 ? -21.484 -28.781 11.484 1 95.69 366 PRO B CA 1
ATOM 5941 C C . PRO B 1 366 ? -22.984 -28.938 11.25 1 95.69 366 PRO B C 1
ATOM 5943 O O . PRO B 1 366 ? -23.406 -29.812 10.477 1 95.69 366 PRO B O 1
ATOM 5946 N N . SER B 1 367 ? -23.75 -28.141 11.875 1 95.5 367 SER B N 1
ATOM 5947 C CA . SER B 1 367 ? -25.203 -28.25 11.773 1 95.5 367 SER B CA 1
ATOM 5948 C C . SER B 1 367 ? -25.719 -27.719 10.445 1 95.5 367 SER B C 1
ATOM 5950 O O . SER B 1 367 ? -26.875 -27.953 10.078 1 95.5 367 SER B O 1
ATOM 5952 N N . ARG B 1 368 ? -24.812 -27.109 9.719 1 96.5 368 ARG B N 1
ATOM 5953 C CA . ARG B 1 368 ? -25.25 -26.453 8.492 1 96.5 368 ARG B CA 1
ATOM 5954 C C . ARG B 1 368 ? -24.672 -27.156 7.262 1 96.5 368 ARG B C 1
ATOM 5956 O O . ARG B 1 368 ? -24.797 -26.641 6.141 1 96.5 368 ARG B O 1
ATOM 5963 N N . LEU B 1 369 ? -24.078 -28.281 7.418 1 97.06 369 LEU B N 1
ATOM 5964 C CA . LEU B 1 369 ? -23.406 -28.953 6.309 1 97.06 369 LEU B CA 1
ATOM 5965 C C . LEU B 1 369 ? -24.422 -29.578 5.359 1 97.06 369 LEU B C 1
ATOM 5967 O O . LEU B 1 369 ? -24.172 -29.672 4.156 1 97.06 369 LEU B O 1
ATOM 5971 N N . TYR B 1 370 ? -25.531 -30.062 5.953 1 96.62 370 TYR B N 1
ATOM 5972 C CA . TYR B 1 370 ? -26.547 -30.75 5.164 1 96.62 370 TYR B CA 1
ATOM 5973 C C . TYR B 1 370 ? -27.906 -30.062 5.312 1 96.62 370 TYR B C 1
ATOM 5975 O O . TYR B 1 370 ? -28.203 -29.484 6.355 1 96.62 370 TYR B O 1
ATOM 5983 N N . ARG B 1 371 ? -28.703 -30.078 4.242 1 93.38 371 ARG B N 1
ATOM 5984 C CA . ARG B 1 371 ? -30.031 -29.5 4.27 1 93.38 371 ARG B CA 1
ATOM 5985 C C . ARG B 1 371 ? -30.953 -30.281 5.199 1 93.38 371 ARG B C 1
ATOM 5987 O O . ARG B 1 371 ? -30.875 -31.516 5.27 1 93.38 371 ARG B O 1
ATOM 5994 N N . ALA B 1 372 ? -31.734 -29.547 5.973 1 82.75 372 ALA B N 1
ATOM 5995 C CA . ALA B 1 372 ? -32.688 -30.203 6.863 1 82.75 372 ALA B CA 1
ATOM 5996 C C . ALA B 1 372 ? -33.719 -31.031 6.074 1 82.75 372 ALA B C 1
ATOM 5998 O O . ALA B 1 372 ? -34.125 -30.625 4.988 1 82.75 372 ALA B O 1
ATOM 5999 N N . ARG B 1 373 ? -33.875 -32.344 6.309 1 69.06 373 ARG B N 1
ATOM 6000 C CA . ARG B 1 373 ? -34.875 -33.219 5.707 1 69.06 373 ARG B CA 1
ATOM 6001 C C . ARG B 1 373 ? -36.281 -32.625 5.875 1 69.06 373 ARG B C 1
ATOM 6003 O O . ARG B 1 373 ? -36.594 -32.094 6.938 1 69.06 373 ARG B O 1
ATOM 6010 N N . ALA B 1 374 ? -36.844 -32.188 4.781 1 57.72 374 ALA B N 1
ATOM 6011 C CA . ALA B 1 374 ? -38.25 -31.797 4.902 1 57.72 374 ALA B CA 1
ATOM 6012 C C . ALA B 1 374 ? -39 -32.781 5.773 1 57.72 374 ALA B C 1
ATOM 6014 O O . ALA B 1 374 ? -38.844 -34 5.641 1 57.72 374 ALA B O 1
ATOM 6015 N N . ALA B 1 375 ? -39.281 -32.375 6.926 1 53.84 375 ALA B N 1
ATOM 6016 C CA . ALA B 1 375 ? -40.219 -33.188 7.691 1 53.84 375 ALA B CA 1
ATOM 6017 C C . ALA B 1 375 ? -41.344 -33.75 6.797 1 53.84 375 ALA B C 1
ATOM 6019 O O . ALA B 1 375 ? -41.844 -33.031 5.918 1 53.84 375 ALA B O 1
ATOM 6020 N N . PRO B 1 376 ? -41.344 -35 6.648 1 46.31 376 PRO B N 1
ATOM 6021 C CA . PRO B 1 376 ? -42.531 -35.438 5.895 1 46.31 376 PRO B CA 1
ATOM 6022 C C . PRO B 1 376 ? -43.781 -34.688 6.301 1 46.31 376 PRO B C 1
ATOM 6024 O O . PRO B 1 376 ? -43.969 -34.344 7.477 1 46.31 376 PRO B O 1
ATOM 6027 N N . ARG B 1 377 ? -44.25 -33.906 5.367 1 46.75 377 ARG B N 1
ATOM 6028 C CA . ARG B 1 377 ? -45.562 -33.375 5.68 1 46.75 377 ARG B CA 1
ATOM 6029 C C . ARG B 1 377 ? -46.469 -34.406 6.348 1 46.75 377 ARG B C 1
ATOM 6031 O O . ARG B 1 377 ? -46.5 -35.562 5.898 1 46.75 377 ARG B O 1
ATOM 6038 N N . ARG B 1 378 ? -46.656 -34.156 7.57 1 52.25 378 ARG B N 1
ATOM 6039 C CA . ARG B 1 378 ? -47.656 -35 8.219 1 52.25 378 ARG B CA 1
ATOM 6040 C C . ARG B 1 378 ? -48.844 -35.25 7.305 1 52.25 378 ARG B C 1
ATOM 6042 O O . ARG B 1 378 ? -49.469 -34.312 6.844 1 52.25 378 ARG B O 1
ATOM 6049 N N . LYS B 1 379 ? -48.844 -36.312 6.551 1 48.78 379 LYS B N 1
ATOM 6050 C CA . LYS B 1 379 ? -50.062 -36.719 5.871 1 48.78 379 LYS B CA 1
ATOM 6051 C C . LYS B 1 379 ? -51.281 -36.469 6.746 1 48.78 379 LYS B C 1
ATOM 6053 O O . LYS B 1 379 ? -51.312 -36.875 7.91 1 48.78 379 LYS B O 1
ATOM 6058 N N . ARG B 1 380 ? -51.938 -35.312 6.473 1 49.78 380 ARG B N 1
ATOM 6059 C CA . ARG B 1 380 ? -53.219 -35.062 7.152 1 49.78 380 ARG B CA 1
ATOM 6060 C C . ARG B 1 380 ? -54.062 -36.344 7.164 1 49.78 380 ARG B C 1
ATOM 6062 O O . ARG B 1 380 ? -54.312 -36.938 6.113 1 49.78 380 ARG B O 1
ATOM 6069 N N . PRO B 1 381 ? -54.188 -36.906 8.297 1 53.47 381 PRO B N 1
ATOM 6070 C CA . PRO B 1 381 ? -55.094 -38.062 8.336 1 53.47 381 PRO B CA 1
ATOM 6071 C C . PRO B 1 381 ? -56.406 -37.812 7.621 1 53.47 381 PRO B C 1
ATOM 6073 O O . PRO B 1 381 ? -56.875 -36.688 7.582 1 53.47 381 PRO B O 1
ATOM 6076 N N . ALA B 1 382 ? -56.656 -38.531 6.551 1 51.94 382 ALA B N 1
ATOM 6077 C CA . ALA B 1 382 ? -57.906 -38.5 5.824 1 51.94 382 ALA B CA 1
ATOM 6078 C C . ALA B 1 382 ? -59.094 -38.406 6.785 1 51.94 382 ALA B C 1
ATOM 6080 O O . ALA B 1 382 ? -59.188 -39.156 7.758 1 51.94 382 ALA B O 1
ATOM 6081 N N . ARG B 1 383 ? -59.562 -37.25 6.973 1 44.09 383 ARG B N 1
ATOM 6082 C CA . ARG B 1 383 ? -60.781 -37 7.766 1 44.09 383 ARG B CA 1
ATOM 6083 C C . ARG B 1 383 ? -61.844 -38.031 7.48 1 44.09 383 ARG B C 1
ATOM 6085 O O . ARG B 1 383 ? -62.219 -38.25 6.328 1 44.09 383 ARG B O 1
ATOM 6092 N N . LYS B 1 384 ? -61.844 -39.094 8.289 1 46.84 384 LYS B N 1
ATOM 6093 C CA . LYS B 1 384 ? -63 -40 8.289 1 46.84 384 LYS B CA 1
ATOM 6094 C C . LYS B 1 384 ? -64.312 -39.219 8.219 1 46.84 384 LYS B C 1
ATOM 6096 O O . LYS B 1 384 ? -64.5 -38.281 8.984 1 46.84 384 LYS B O 1
ATOM 6101 N N . ARG B 1 385 ? -64.938 -39.031 6.949 1 43.34 385 ARG B N 1
ATOM 6102 C CA . ARG B 1 385 ? -66.312 -38.562 6.832 1 43.34 385 ARG B CA 1
ATOM 6103 C C . ARG B 1 385 ? -67.188 -39.219 7.863 1 43.34 385 ARG B C 1
ATOM 6105 O O . ARG B 1 385 ? -67.125 -40.438 8.062 1 43.34 385 ARG B O 1
ATOM 6112 N N . PRO B 1 386 ? -67.812 -38.375 8.727 1 42.72 386 PRO B N 1
ATOM 6113 C CA . PRO B 1 386 ? -68.875 -39.031 9.5 1 42.72 386 PRO B CA 1
ATOM 6114 C C . PRO B 1 386 ? -69.875 -39.719 8.617 1 42.72 386 PRO B C 1
ATOM 6116 O O . PRO B 1 386 ? -70.062 -39.344 7.457 1 42.72 386 PRO B O 1
#

Solvent-accessible surface area (backbone atoms only — not comparable to full-atom values): 45018 Å² total; per-residue (Å²): 137,76,83,32,51,70,73,85,44,59,63,36,62,50,84,73,67,68,64,59,67,55,67,60,93,64,86,36,78,64,56,75,68,69,80,65,74,82,69,67,80,71,82,71,95,71,68,51,57,29,80,66,56,70,82,76,81,75,79,80,80,77,77,75,77,85,81,80,91,78,71,75,78,72,70,71,65,75,72,63,82,66,72,68,84,68,35,97,48,83,67,37,46,46,17,34,41,65,60,23,48,70,51,43,83,77,47,56,77,68,51,60,86,71,66,54,38,25,40,24,46,72,90,38,62,58,53,15,40,39,44,49,51,50,56,53,55,58,59,64,79,47,92,44,72,56,48,53,51,31,45,50,53,50,43,74,70,48,79,53,64,70,58,33,43,53,38,35,52,47,46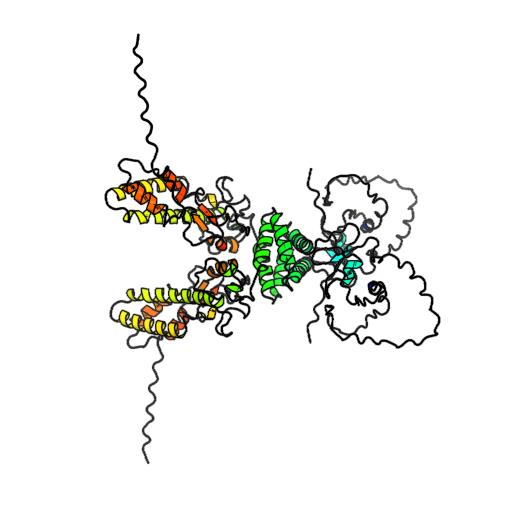,58,67,67,59,52,49,48,88,46,49,37,43,87,69,36,52,72,50,48,64,96,54,66,82,84,54,52,33,52,47,56,45,36,18,50,54,37,22,52,54,44,49,52,50,51,50,55,58,58,63,49,38,77,74,36,63,73,74,34,23,58,54,46,48,51,49,52,49,51,48,50,53,52,32,60,75,52,53,39,54,14,36,38,54,14,39,86,39,59,78,90,49,24,62,39,41,79,76,27,46,32,58,31,35,22,31,78,91,45,83,55,32,89,70,52,50,61,50,40,46,52,26,32,39,52,40,36,52,56,50,69,58,39,39,72,45,46,43,48,38,53,81,83,34,50,52,53,50,52,51,50,46,52,66,61,30,85,89,52,51,66,26,58,65,55,52,43,36,46,74,72,33,72,84,21,36,36,49,17,41,57,72,36,55,73,94,62,88,70,87,48,75,81,63,78,83,50,50,44,51,80,73,73,68,74,73,72,73,70,75,78,74,77,74,128,135,79,82,39,52,65,65,84,48,59,59,37,61,47,83,72,72,69,66,60,71,55,69,60,93,65,86,37,74,63,57,75,69,68,78,65,74,82,67,67,78,68,79,76,86,78,71,51,64,32,80,65,68,68,84,75,79,75,77,79,77,78,77,74,75,84,79,78,90,77,71,75,76,70,71,71,64,73,73,62,80,67,70,64,84,68,35,96,47,81,68,37,45,46,18,35,40,66,62,24,50,68,51,42,83,77,47,56,78,66,52,60,89,78,67,56,37,25,40,24,44,72,91,38,60,56,53,16,42,38,42,51,52,49,55,55,56,56,60,62,78,47,93,44,73,58,48,54,50,30,44,50,54,51,42,72,70,50,78,54,64,70,59,32,42,53,38,37,51,48,47,59,68,69,59,54,48,46,88,47,50,36,43,85,68,36,52,72,49,48,64,95,53,64,82,84,54,54,33,54,48,57,44,35,17,48,55,38,22,52,53,44,51,51,50,50,50,55,60,59,65,49,38,76,75,38,64,74,75,35,22,58,53,47,48,50,49,53,48,52,48,49,53,52,32,60,75,52,52,38,55,14,37,39,54,14,39,86,39,57,79,90,47,24,63,39,41,79,76,28,46,31,59,30,36,22,32,77,89,44,83,55,31,89,71,52,49,60,51,39,46,51,26,30,39,53,41,35,52,56,51,70,58,40,40,75,45,45,43,50,37,53,81,84,34,50,52,53,49,51,50,50,47,52,66,62,30,87,89,52,50,66,25,58,64,55,53,43,37,46,71,71,32,72,84,22,36,36,49,17,42,58,70,37,55,73,94,61,88,71,90,49,77,82,62,77,83,49,50,45,52,81,72,74,67,73,71,74,72,71,72,75,75,76,75,128

Foldseek 3Di:
DDPPPDDAFPWAFDDQQPLVCPPDPDLSNPPRPPVPPPPPPPPDPDDPPPPQNDPPPDDPPPPPPPDDDDDPPPPPPPPPPPPDVCQPPRQKWKAFQAAQHTDDSVCVSVDDPRTTIIIGHPPHGHGHVVSVVVVVVVVLVDLDPVVLVVLVVCLVPDDDPVSNVVSVVVNVVSQWDLVAWFCVSAVQQCPPHDPVDGTPLVVLLVLLLVQLVVLLVVLLVCLVVQDDPLSVVSNVLSVVLVVVCVVCVLLSQQQGLPDDPVSHQAHVSQKHWFQFALVDRRNPVGDIARSSIGNVSVVQLSQKDFAFSQHRPPALSVLLSVCSVPVVPFAFLSVLSSCRRRHPNGTGTHRNVRYDPDDNPDHDDPVRGTDDPPDPPPPPPPPPDD/DPPPPDDAFPWAFDDQQPLVCPPDPDLSNPPSPPVPPPPPPPPDDDDPPPPQSDPPPDDPPPPPPPDDDDDPPPPPPPPPPPPDVCLPPRQKWKAFQAAQHTDDSVCVSVDDPSTTIIIGHHPGGHGHVVSVVVVVVVVLVDLDPVVLVVLVVCLVPDDDPVVVVVSVVVNVVSQWDLVAWFCVSAVQQCPPHDPVDGTPLVVLLVLQLVQLVVLLVVLLVCLVVQDDPLSVVSNVLSVVLVVVCVVCVLLSQQQGLPDDPVSHQAHVSQKHWFQFALPDRRNPVGDIARSSIGNVSVVQLSQKDFAFSQHRPPALSVLLSVCSVPVVPFAFLSVLSSCRRRHPNGTGTHRNVRYDPDDNPDHDDPVRGTDDPPPPPPPPPPPPDD